Protein AF-A0AAJ7SKF1-F1 (afdb_monomer)

Organism: Petromyzon marinus (NCBI:txid7757)

Solvent-accessible surface area (backbone atoms only — not comparable to full-atom values): 20634 Å² total; per-residue (Å²): 113,66,70,63,51,53,51,52,53,48,48,36,64,31,57,87,62,54,50,40,46,63,37,47,47,84,42,90,60,30,63,60,54,51,51,50,54,42,51,50,52,55,49,26,70,75,41,60,74,70,27,46,51,55,45,52,53,45,44,41,42,47,42,53,54,63,51,42,36,44,92,75,55,78,45,89,60,60,72,74,38,72,65,41,43,68,50,14,42,44,52,45,54,38,44,50,58,12,66,30,43,72,34,78,69,33,43,52,50,39,52,74,48,41,40,59,65,50,51,56,58,45,41,65,39,80,86,38,48,66,61,48,54,47,35,64,72,36,46,44,64,66,63,88,53,71,58,49,52,46,47,54,46,30,49,72,56,36,51,71,72,44,19,38,50,47,50,56,44,51,47,52,46,57,73,75,58,46,59,66,38,55,76,52,51,53,54,54,36,58,54,33,57,68,42,92,46,67,68,37,18,51,53,23,50,55,43,48,60,59,46,45,75,40,65,67,35,38,52,45,51,51,73,66,62,73,89,41,72,92,53,48,68,67,26,49,48,57,54,39,56,34,35,36,39,73,71,31,32,50,59,36,44,80,69,48,47,50,65,53,47,52,53,45,37,73,73,50,43,37,52,50,48,46,54,53,52,52,47,50,47,40,60,39,77,42,53,56,43,79,52,99,89,49,80,43,76,53,89,72,85,66,79,73,58,86,80,78,78,77,79,51,60,60,29,21,23,18,52,36,72,72,38,34,53,53,38,59,75,74,43,47,65,58,41,54,51,48,64,74,66,56,80,56,83,43,75,66,41,43,45,50,45,51,18,39,49,54,52,52,51,40,31,37,78,57,30,83,48,51,64,56,49,58,62,66,71,78,106

Structure (mmCIF, N/CA/C/O backbone):
data_AF-A0AAJ7SKF1-F1
#
_entry.id   AF-A0AAJ7SKF1-F1
#
loop_
_atom_site.group_PDB
_atom_site.id
_atom_site.type_symbol
_atom_site.label_atom_id
_atom_site.label_alt_id
_atom_site.label_comp_id
_atom_site.label_asym_id
_atom_site.label_entity_id
_atom_site.label_seq_id
_atom_site.pdbx_PDB_ins_code
_atom_site.Cartn_x
_atom_site.Cartn_y
_atom_site.Cartn_z
_atom_site.occupancy
_atom_site.B_iso_or_equiv
_atom_site.auth_seq_id
_atom_site.auth_comp_id
_atom_site.auth_asym_id
_atom_site.auth_atom_id
_atom_site.pdbx_PDB_model_num
ATOM 1 N N . MET A 1 1 ? 14.985 4.050 -45.642 1.00 63.28 1 MET A N 1
ATOM 2 C CA . MET A 1 1 ? 15.281 5.295 -44.888 1.00 63.28 1 MET A CA 1
ATOM 3 C C . MET A 1 1 ? 14.896 5.146 -43.414 1.00 63.28 1 MET A C 1
ATOM 5 O O . MET A 1 1 ? 15.742 5.399 -42.566 1.00 63.28 1 MET A O 1
ATOM 9 N N . MET A 1 2 ? 13.700 4.615 -43.121 1.00 75.12 2 MET A N 1
ATOM 10 C CA . MET A 1 2 ? 13.182 4.365 -41.765 1.00 75.12 2 MET A CA 1
ATOM 11 C C . MET A 1 2 ? 14.091 3.492 -40.874 1.00 75.12 2 MET A C 1
ATOM 13 O O . MET A 1 2 ? 14.486 3.948 -39.809 1.00 75.12 2 MET A O 1
ATOM 17 N N . HIS A 1 3 ? 14.555 2.317 -41.328 1.00 85.62 3 HIS A N 1
ATOM 18 C CA . HIS A 1 3 ? 15.448 1.470 -40.508 1.00 85.62 3 HIS A CA 1
ATOM 19 C C . HIS A 1 3 ? 16.758 2.154 -40.091 1.00 85.62 3 HIS A C 1
ATOM 21 O O . HIS A 1 3 ? 17.242 1.935 -38.986 1.00 85.62 3 HIS A O 1
ATOM 27 N N . ARG A 1 4 ? 17.348 3.006 -40.945 1.00 90.44 4 ARG A N 1
ATOM 28 C CA . ARG A 1 4 ? 18.577 3.739 -40.581 1.00 90.44 4 ARG A CA 1
ATOM 29 C C . ARG A 1 4 ? 18.304 4.786 -39.507 1.00 90.44 4 ARG A C 1
ATOM 31 O O . ARG A 1 4 ? 19.155 5.004 -38.655 1.00 90.44 4 ARG A O 1
ATOM 38 N N . PHE A 1 5 ? 17.143 5.433 -39.571 1.00 91.50 5 PHE A N 1
ATOM 39 C CA . PHE A 1 5 ? 16.716 6.398 -38.566 1.00 91.50 5 PHE A CA 1
ATOM 40 C C . PHE A 1 5 ? 16.472 5.710 -37.219 1.00 91.50 5 PHE A C 1
ATOM 42 O O . PHE A 1 5 ? 17.097 6.088 -36.232 1.00 91.50 5 PHE A O 1
ATOM 49 N N . VAL A 1 6 ? 15.683 4.630 -37.207 1.00 91.88 6 VAL A N 1
ATOM 50 C CA . VAL A 1 6 ? 15.404 3.837 -35.998 1.00 91.88 6 VAL A CA 1
ATOM 51 C C . VAL A 1 6 ? 16.692 3.292 -35.382 1.00 91.88 6 VAL A C 1
ATOM 53 O O . VAL A 1 6 ? 16.896 3.456 -34.189 1.00 91.88 6 VAL A O 1
ATOM 56 N N . ARG A 1 7 ? 17.622 2.745 -36.177 1.00 93.25 7 ARG A N 1
ATOM 57 C CA . ARG A 1 7 ? 18.916 2.258 -35.662 1.00 93.25 7 ARG A CA 1
ATOM 58 C C . ARG A 1 7 ? 19.773 3.351 -35.023 1.00 93.25 7 ARG A C 1
ATOM 60 O O . ARG A 1 7 ? 20.467 3.082 -34.050 1.00 93.25 7 ARG A O 1
ATOM 67 N N . ARG A 1 8 ? 19.744 4.579 -35.553 1.00 95.00 8 ARG A N 1
ATOM 68 C CA . ARG A 1 8 ? 20.466 5.714 -34.951 1.00 95.00 8 ARG A CA 1
ATOM 69 C C . ARG A 1 8 ? 19.839 6.139 -33.627 1.00 95.00 8 ARG A C 1
ATOM 71 O O . ARG A 1 8 ? 20.575 6.405 -32.685 1.00 95.00 8 ARG A O 1
ATOM 78 N N . LEU A 1 9 ? 18.508 6.177 -33.559 1.00 94.88 9 LEU A N 1
ATOM 79 C CA . LEU A 1 9 ? 17.795 6.453 -32.312 1.00 94.88 9 LEU A CA 1
ATOM 80 C C . LEU A 1 9 ? 18.034 5.357 -31.273 1.00 94.88 9 LEU A C 1
ATOM 82 O O . LEU A 1 9 ? 18.336 5.665 -30.126 1.00 94.88 9 LEU A O 1
ATOM 86 N N . LEU A 1 10 ? 17.967 4.094 -31.691 1.00 95.31 10 LEU A N 1
ATOM 87 C CA . LEU A 1 10 ? 18.252 2.946 -30.842 1.00 95.31 10 LEU A CA 1
ATOM 88 C C . LEU A 1 10 ? 19.661 3.057 -30.261 1.00 95.31 10 LEU A C 1
ATOM 90 O O . LEU A 1 10 ? 19.803 3.085 -29.050 1.00 95.31 10 LEU A O 1
ATOM 94 N N . HIS A 1 11 ? 20.677 3.257 -31.108 1.00 95.94 11 HIS A N 1
ATOM 95 C CA . HIS A 1 11 ? 22.056 3.447 -30.658 1.00 95.94 11 HIS A CA 1
ATOM 96 C C . HIS A 1 11 ? 22.211 4.611 -29.671 1.00 95.94 11 HIS A C 1
ATOM 98 O O . HIS A 1 11 ? 22.993 4.511 -28.734 1.00 95.94 11 HIS A O 1
ATOM 104 N N . PHE A 1 12 ? 21.469 5.706 -29.854 1.00 96.44 12 PHE A N 1
ATOM 105 C CA . PHE A 1 12 ? 21.476 6.816 -28.905 1.00 96.44 12 PHE A CA 1
ATOM 106 C C . PHE A 1 12 ? 20.931 6.406 -27.528 1.00 96.44 12 PHE A C 1
ATOM 108 O O . PHE A 1 12 ? 21.553 6.742 -26.521 1.00 96.44 12 PHE A O 1
ATOM 115 N N . VAL A 1 13 ? 19.812 5.671 -27.492 1.00 96.31 13 VAL A N 1
ATOM 116 C CA . VAL A 1 13 ? 19.132 5.223 -26.262 1.00 96.31 13 VAL A CA 1
ATOM 117 C C . VAL A 1 13 ? 19.822 4.021 -25.609 1.00 96.31 13 VAL A C 1
ATOM 119 O O . VAL A 1 13 ? 19.663 3.816 -24.415 1.00 96.31 13 VAL A O 1
ATOM 122 N N . THR A 1 14 ? 20.604 3.232 -26.342 1.00 94.81 14 THR A N 1
ATOM 123 C CA . THR A 1 14 ? 21.291 2.052 -25.807 1.00 94.81 14 THR A CA 1
ATOM 124 C C . THR A 1 14 ? 22.299 2.432 -24.702 1.00 94.81 14 THR A C 1
ATOM 126 O O . THR A 1 14 ? 23.203 3.239 -24.953 1.00 94.81 14 THR A O 1
ATOM 129 N N . PRO A 1 15 ? 22.217 1.836 -23.492 1.00 92.31 15 PRO A N 1
ATOM 130 C CA . PRO A 1 15 ? 23.116 2.147 -22.378 1.00 92.31 15 PRO A CA 1
ATOM 131 C C . PRO A 1 15 ? 24.604 2.063 -22.715 1.00 92.31 15 PRO A C 1
ATOM 133 O O . PRO A 1 15 ? 25.362 2.962 -22.340 1.00 92.31 15 PRO A O 1
ATOM 136 N N . SER A 1 16 ? 25.024 1.023 -23.443 1.00 90.94 16 SER A N 1
ATOM 137 C CA . SER A 1 16 ? 26.430 0.804 -23.800 1.00 90.94 16 SER A CA 1
ATOM 138 C C . SER A 1 16 ? 27.025 1.894 -24.695 1.00 90.94 16 SER A C 1
ATOM 140 O O . SER A 1 16 ? 28.233 2.124 -24.645 1.00 90.94 16 SER A O 1
ATOM 142 N N . ALA A 1 17 ? 26.202 2.637 -25.444 1.00 92.69 17 ALA A N 1
ATOM 143 C CA . ALA A 1 17 ? 26.667 3.768 -26.243 1.00 92.69 17 ALA A CA 1
ATOM 144 C C . ALA A 1 17 ? 27.069 4.980 -25.385 1.00 92.69 17 ALA A C 1
ATOM 146 O O . ALA A 1 17 ? 27.777 5.865 -25.862 1.00 92.69 17 ALA A O 1
ATOM 147 N N . CYS A 1 18 ? 26.630 5.039 -24.120 1.00 90.00 18 CYS A N 1
ATOM 148 C CA . CYS A 1 18 ? 26.899 6.145 -23.197 1.00 90.00 18 CYS A CA 1
ATOM 149 C C . CYS A 1 18 ? 26.486 7.536 -23.725 1.00 90.00 18 CYS A C 1
ATOM 151 O O . CYS A 1 18 ? 27.008 8.547 -23.254 1.00 90.00 18 CYS A O 1
ATOM 153 N N . LEU A 1 19 ? 25.566 7.597 -24.695 1.00 92.88 19 LEU A N 1
ATOM 154 C CA . LEU A 1 19 ? 25.075 8.847 -25.276 1.00 92.88 19 LEU A CA 1
ATOM 155 C C . LEU A 1 19 ? 23.909 9.385 -24.446 1.00 92.88 19 LEU A C 1
ATOM 157 O O . LEU A 1 19 ? 24.051 10.408 -23.784 1.00 92.88 19 LEU A O 1
ATOM 161 N N . PHE A 1 20 ? 22.795 8.651 -24.401 1.00 93.62 20 PHE A N 1
ATOM 162 C CA . PHE A 1 20 ? 21.614 9.023 -23.622 1.00 93.62 20 PHE A CA 1
ATOM 163 C C . PHE A 1 20 ? 21.883 9.057 -22.111 1.00 93.62 20 PHE A C 1
ATOM 165 O O . PHE A 1 20 ? 21.542 10.025 -21.439 1.00 93.62 20 PHE A O 1
ATOM 172 N N . SER A 1 21 ? 22.574 8.049 -21.567 1.00 90.81 21 SER A N 1
ATOM 173 C CA . SER A 1 21 ? 22.805 7.909 -20.118 1.00 90.81 21 SER A CA 1
ATOM 174 C C . SER A 1 21 ? 23.691 8.995 -19.493 1.00 90.81 21 SER A C 1
ATOM 176 O O . SER A 1 21 ? 23.754 9.084 -18.267 1.00 90.81 21 SER A O 1
ATOM 178 N N . ARG A 1 22 ? 24.372 9.818 -20.301 1.00 89.88 22 ARG A N 1
ATOM 179 C CA . ARG A 1 22 ? 25.217 10.936 -19.847 1.00 89.88 22 ARG A CA 1
ATOM 180 C C . ARG A 1 22 ? 24.559 12.305 -19.991 1.00 89.88 22 ARG A C 1
ATOM 182 O O . ARG A 1 22 ? 25.131 13.287 -19.527 1.00 89.88 22 ARG A O 1
ATOM 189 N N . VAL A 1 23 ? 23.392 12.382 -20.628 1.00 92.31 23 VAL A N 1
ATOM 190 C CA . VAL A 1 23 ? 22.645 13.638 -20.745 1.00 92.31 23 VAL A CA 1
ATOM 191 C C . VAL A 1 23 ? 22.163 14.051 -19.359 1.00 92.31 23 VAL A C 1
ATOM 193 O O . VAL A 1 23 ? 21.569 13.238 -18.652 1.00 92.31 23 VAL A O 1
ATOM 196 N N . ASP A 1 24 ? 22.421 15.300 -18.981 1.00 92.56 24 ASP A N 1
ATOM 197 C CA . ASP A 1 24 ? 21.953 15.873 -17.719 1.00 92.56 24 ASP A CA 1
ATOM 198 C C . ASP A 1 24 ? 20.418 15.921 -17.695 1.00 92.56 24 ASP A C 1
ATOM 200 O O . ASP A 1 24 ? 19.780 16.360 -18.657 1.00 92.56 24 ASP A O 1
ATOM 204 N N . VAL A 1 25 ? 19.819 15.464 -16.596 1.00 90.31 25 VAL A N 1
ATOM 205 C CA . VAL A 1 25 ? 18.361 15.472 -16.418 1.00 90.31 25 VAL A CA 1
ATOM 206 C C . VAL A 1 25 ? 17.789 16.894 -16.360 1.00 90.31 25 VAL A C 1
ATOM 208 O O . VAL A 1 25 ? 16.640 17.104 -16.746 1.00 90.31 25 VAL A O 1
ATOM 211 N N . ALA A 1 26 ? 18.586 17.874 -15.921 1.00 91.50 26 ALA A N 1
ATOM 212 C CA . ALA A 1 26 ? 18.215 19.283 -15.820 1.00 91.50 26 ALA A CA 1
ATOM 213 C C . ALA A 1 26 ? 18.358 20.051 -17.145 1.00 91.50 26 ALA A C 1
ATOM 215 O O . ALA A 1 26 ? 18.053 21.244 -17.198 1.00 91.50 26 ALA A O 1
ATOM 216 N N . LEU A 1 27 ? 18.808 19.392 -18.218 1.00 93.88 27 LEU A N 1
ATOM 217 C CA . LEU A 1 27 ? 18.828 19.988 -19.549 1.00 93.88 27 LEU A CA 1
ATOM 218 C C . LEU A 1 27 ? 17.407 20.415 -19.955 1.00 93.88 27 LEU A C 1
ATOM 220 O O . LEU A 1 27 ? 16.453 19.663 -19.762 1.00 93.88 27 LEU A O 1
ATOM 224 N N . GLU A 1 28 ? 17.264 21.583 -20.586 1.00 92.62 28 GLU A N 1
ATOM 225 C CA . GLU A 1 28 ? 15.961 22.127 -21.009 1.00 92.62 28 GLU A CA 1
ATOM 226 C C . GLU A 1 28 ? 15.168 21.138 -21.885 1.00 92.62 28 GLU A C 1
ATOM 228 O O . GLU A 1 28 ? 13.966 20.944 -21.705 1.00 92.62 28 GLU A O 1
ATOM 233 N N . SER A 1 29 ? 15.861 20.427 -22.779 1.00 92.19 29 SER A N 1
ATOM 234 C CA . SER A 1 29 ? 15.281 19.383 -23.629 1.00 92.19 29 SER A CA 1
ATOM 235 C C . SER A 1 29 ? 15.229 17.995 -22.979 1.00 92.19 29 SER A C 1
ATOM 237 O O . SER A 1 29 ? 14.757 17.054 -23.616 1.00 92.19 29 SER A O 1
ATOM 239 N N . GLY A 1 30 ? 15.708 17.833 -21.742 1.00 91.94 30 GLY A N 1
ATOM 240 C CA . GLY A 1 30 ? 15.834 16.544 -21.055 1.00 91.94 30 GLY A CA 1
ATOM 241 C C . GLY A 1 30 ? 14.503 15.800 -20.979 1.00 91.94 30 GLY A C 1
ATOM 242 O O . GLY A 1 30 ? 14.419 14.642 -21.378 1.00 91.94 30 GLY A O 1
ATOM 243 N N . ARG A 1 31 ? 13.422 16.496 -20.598 1.00 93.12 31 ARG A N 1
ATOM 244 C CA . ARG A 1 31 ? 12.066 15.921 -20.572 1.00 93.12 31 ARG A CA 1
ATOM 245 C C . ARG A 1 31 ? 11.618 15.416 -21.945 1.00 93.12 31 ARG A C 1
ATOM 247 O O . ARG A 1 31 ? 11.097 14.309 -22.036 1.00 93.12 31 ARG A O 1
ATOM 254 N N . SER A 1 32 ? 11.812 16.204 -23.001 1.00 95.19 32 SER A N 1
ATOM 255 C CA . SER A 1 32 ? 11.405 15.828 -24.362 1.00 95.19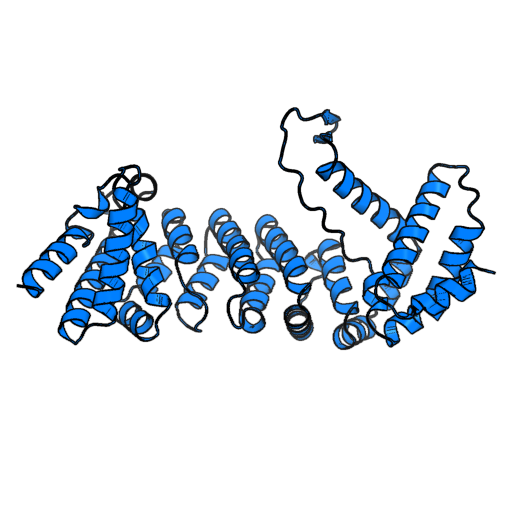 32 SER A CA 1
ATOM 256 C C . SER A 1 32 ? 12.204 14.633 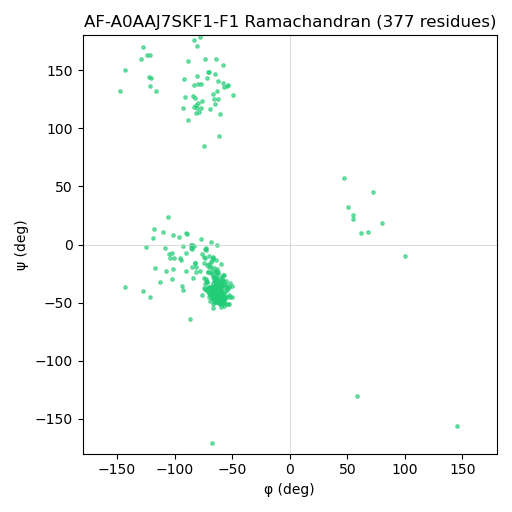-24.884 1.00 95.19 32 SER A C 1
ATOM 258 O O . SER A 1 32 ? 11.638 13.752 -25.528 1.00 95.19 32 SER A O 1
ATOM 260 N N . ILE A 1 33 ? 13.501 14.567 -24.564 1.00 96.44 33 ILE A N 1
ATOM 261 C CA . ILE A 1 33 ? 14.367 13.430 -24.899 1.00 96.44 33 ILE A CA 1
ATOM 262 C C . ILE A 1 33 ? 13.889 12.163 -24.173 1.00 96.44 33 ILE A C 1
ATOM 264 O O . ILE A 1 33 ? 13.769 11.113 -24.804 1.00 96.44 33 ILE A O 1
ATOM 268 N N . SER A 1 34 ? 13.548 12.260 -22.883 1.00 95.81 34 SER A N 1
ATOM 269 C CA . SER A 1 34 ? 12.999 11.141 -22.106 1.00 95.81 34 SER A CA 1
ATOM 270 C C . SER A 1 34 ? 11.684 10.625 -22.683 1.00 95.81 34 SER A C 1
ATOM 272 O O . SER A 1 34 ? 11.539 9.422 -22.883 1.00 95.81 34 SER A O 1
ATOM 274 N N . LEU A 1 35 ? 10.743 11.524 -22.990 1.00 96.31 35 LEU A N 1
ATOM 275 C CA . LEU A 1 35 ? 9.463 11.151 -23.599 1.00 96.31 35 LEU A CA 1
ATOM 276 C C . LEU A 1 35 ? 9.672 10.481 -24.961 1.00 96.31 35 LEU A C 1
ATOM 278 O O . LEU A 1 35 ? 9.108 9.424 -25.205 1.00 96.31 35 LEU A O 1
ATOM 282 N N . SER A 1 36 ? 10.580 11.010 -25.785 1.00 96.25 36 SER A N 1
ATOM 283 C CA . SER A 1 36 ? 10.908 10.414 -27.087 1.00 96.25 36 SER A CA 1
ATOM 284 C C . SER A 1 36 ? 11.486 8.998 -26.962 1.00 96.25 36 SER A C 1
ATOM 286 O O . SER A 1 36 ? 11.219 8.148 -27.809 1.00 96.25 36 SER A O 1
ATOM 288 N N . ALA A 1 37 ? 12.273 8.718 -25.916 1.00 96.75 37 ALA A N 1
ATOM 289 C CA . ALA A 1 37 ? 12.800 7.377 -25.657 1.00 96.75 37 ALA A CA 1
ATOM 290 C C . ALA A 1 37 ? 11.698 6.391 -25.222 1.00 96.75 37 ALA A C 1
ATOM 292 O O . ALA A 1 37 ? 11.708 5.227 -25.634 1.00 96.75 37 ALA A O 1
ATOM 293 N N . LEU A 1 38 ? 10.726 6.856 -24.430 1.00 97.19 38 LEU A N 1
ATOM 294 C CA . LEU A 1 38 ? 9.550 6.065 -24.059 1.00 97.19 38 LEU A CA 1
ATOM 295 C C . LEU A 1 38 ? 8.666 5.788 -25.281 1.00 97.19 38 LEU A C 1
ATOM 297 O O . LEU A 1 38 ? 8.327 4.631 -25.526 1.00 97.19 38 LEU A O 1
ATOM 301 N N . ASP A 1 39 ? 8.382 6.811 -26.087 1.00 96.25 39 ASP A N 1
ATOM 302 C CA . ASP A 1 39 ? 7.589 6.690 -27.313 1.00 96.25 39 ASP A CA 1
ATOM 303 C C . ASP A 1 39 ? 8.255 5.749 -28.321 1.00 96.25 39 ASP A C 1
ATOM 305 O O . ASP A 1 39 ? 7.585 4.901 -28.904 1.00 96.25 39 ASP A O 1
ATOM 309 N N . LEU A 1 40 ? 9.584 5.826 -28.480 1.00 96.38 40 LEU A N 1
ATOM 310 C CA . LEU A 1 40 ? 10.345 4.882 -29.302 1.00 96.38 40 LEU A CA 1
ATOM 311 C C . LEU A 1 40 ? 10.168 3.444 -28.804 1.00 96.38 40 LEU A C 1
ATOM 313 O O . LEU A 1 40 ? 9.944 2.543 -29.605 1.00 96.38 40 LEU A O 1
ATOM 317 N N . THR A 1 41 ? 10.257 3.223 -27.493 1.00 96.56 41 THR A N 1
ATOM 318 C CA . THR A 1 41 ? 10.123 1.886 -26.896 1.00 96.56 41 THR A CA 1
ATOM 319 C C . THR A 1 41 ? 8.733 1.305 -27.154 1.00 96.56 41 THR A C 1
ATOM 321 O O . THR A 1 41 ? 8.606 0.163 -27.596 1.00 96.56 41 THR A O 1
ATOM 324 N N . VAL A 1 42 ? 7.687 2.106 -26.934 1.00 95.25 42 VAL A N 1
ATOM 325 C CA . VAL A 1 42 ? 6.297 1.713 -27.194 1.00 95.25 42 VAL A CA 1
ATOM 326 C C . VAL A 1 42 ? 6.061 1.502 -28.691 1.00 95.25 42 VAL A C 1
ATOM 328 O O . VAL A 1 42 ? 5.398 0.540 -29.072 1.00 95.25 42 VAL A O 1
ATOM 331 N N . PHE A 1 43 ? 6.639 2.337 -29.555 1.00 95.31 43 PHE A N 1
ATOM 332 C CA . PHE A 1 43 ? 6.584 2.163 -31.006 1.00 95.31 43 PHE A CA 1
ATOM 333 C C . PHE A 1 43 ? 7.209 0.832 -31.444 1.00 95.31 43 PHE A C 1
ATOM 335 O O . PHE A 1 43 ? 6.581 0.085 -32.193 1.00 95.31 43 PHE A O 1
ATOM 342 N N . LEU A 1 44 ? 8.409 0.499 -30.951 1.00 95.94 44 LEU A N 1
ATOM 343 C CA . LEU A 1 44 ? 9.083 -0.767 -31.266 1.00 95.94 44 LEU A CA 1
ATOM 344 C C . LEU A 1 44 ? 8.269 -1.977 -30.800 1.00 95.94 44 LEU A C 1
ATOM 346 O O . LEU A 1 44 ? 8.223 -2.988 -31.493 1.00 95.94 44 LEU A O 1
ATOM 350 N N . LEU A 1 45 ? 7.603 -1.858 -29.652 1.00 95.38 45 LEU A N 1
ATOM 351 C CA . LEU A 1 45 ? 6.769 -2.914 -29.092 1.00 95.38 45 LEU A CA 1
ATOM 352 C C . LEU A 1 45 ? 5.538 -3.241 -29.954 1.00 95.38 45 LEU A C 1
ATOM 354 O O . LEU A 1 45 ? 5.146 -4.402 -30.028 1.00 95.38 45 LEU A O 1
ATOM 358 N N . HIS A 1 46 ? 4.930 -2.229 -30.579 1.00 93.25 46 HIS A N 1
ATOM 359 C CA . HIS A 1 46 ? 3.745 -2.379 -31.436 1.00 93.25 46 HIS A CA 1
ATOM 360 C C . HIS A 1 46 ? 4.085 -2.571 -32.923 1.00 93.25 46 HIS A C 1
ATOM 362 O O . HIS A 1 46 ? 3.183 -2.688 -33.751 1.00 93.25 46 HIS A O 1
ATOM 368 N N . SER A 1 47 ? 5.372 -2.558 -33.265 1.00 90.75 47 SER A N 1
ATOM 369 C CA . SER A 1 47 ? 5.853 -2.778 -34.627 1.00 90.75 47 SER A CA 1
ATOM 370 C C . SER A 1 47 ? 5.889 -4.2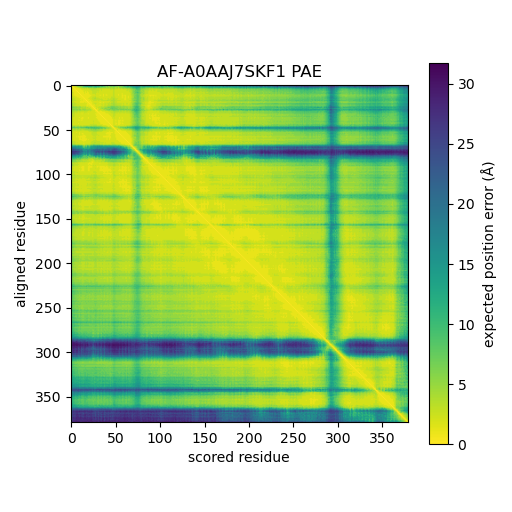72 -34.974 1.00 90.75 47 SER A C 1
ATOM 372 O O . SER A 1 47 ? 5.696 -5.138 -34.122 1.00 90.75 47 SER A O 1
ATOM 374 N N . ASP A 1 48 ? 6.124 -4.562 -36.250 1.00 87.44 48 ASP A N 1
ATOM 375 C CA . ASP A 1 48 ? 6.291 -5.908 -36.798 1.00 87.44 48 ASP A CA 1
ATOM 376 C C . ASP A 1 48 ? 7.586 -6.597 -36.311 1.00 87.44 48 ASP A C 1
ATOM 378 O O . ASP A 1 48 ? 8.273 -6.127 -35.397 1.00 87.44 48 ASP A O 1
ATOM 382 N N . ASP A 1 49 ? 7.924 -7.744 -36.909 1.00 84.31 49 ASP A N 1
ATOM 383 C CA . ASP A 1 49 ? 9.051 -8.586 -36.487 1.00 84.31 49 ASP A CA 1
ATOM 384 C C . ASP A 1 49 ? 10.375 -7.807 -36.389 1.00 84.31 49 ASP A C 1
ATOM 386 O O . ASP A 1 49 ? 11.146 -8.015 -35.446 1.00 84.31 49 ASP A O 1
ATOM 390 N N . ASP A 1 50 ? 10.606 -6.844 -37.285 1.00 85.75 50 ASP A N 1
ATOM 391 C CA . ASP A 1 50 ? 11.788 -5.979 -37.258 1.00 85.75 50 ASP A CA 1
ATOM 392 C C . ASP A 1 50 ? 11.832 -5.093 -36.004 1.00 85.75 50 ASP A C 1
ATOM 394 O O . ASP A 1 50 ? 12.887 -4.935 -35.385 1.00 85.75 50 ASP A O 1
ATOM 398 N N . GLY A 1 51 ? 10.693 -4.529 -35.594 1.00 90.06 51 GLY A N 1
ATOM 399 C CA . GLY A 1 51 ? 10.583 -3.750 -34.360 1.00 90.06 51 GLY A CA 1
ATOM 400 C C . GLY A 1 51 ? 10.837 -4.590 -33.111 1.00 90.06 51 GLY A C 1
ATOM 401 O O . GLY A 1 51 ? 11.574 -4.166 -32.215 1.00 90.06 51 GLY A O 1
ATOM 402 N N . SER A 1 52 ? 10.315 -5.819 -33.097 1.00 90.38 52 SER A N 1
ATOM 403 C CA . SER A 1 52 ? 10.542 -6.766 -32.004 1.00 90.38 52 SER A CA 1
ATOM 404 C C . SER A 1 52 ? 12.025 -7.132 -31.845 1.00 90.38 52 SER A C 1
ATOM 406 O O . SER A 1 52 ? 12.515 -7.251 -30.719 1.00 90.38 52 SER A O 1
ATOM 408 N N . ALA A 1 53 ? 12.764 -7.237 -32.956 1.00 94.06 53 ALA A N 1
ATOM 409 C CA . ALA A 1 53 ? 14.197 -7.511 -32.951 1.00 94.06 53 ALA A CA 1
ATOM 410 C C . ALA A 1 53 ? 15.005 -6.338 -32.373 1.00 94.06 53 ALA A C 1
ATOM 412 O O . ALA A 1 53 ? 15.901 -6.555 -31.556 1.00 94.06 53 ALA A O 1
ATOM 413 N N . TYR A 1 54 ? 14.661 -5.096 -32.734 1.00 96.12 54 TYR A N 1
ATOM 414 C CA . TYR A 1 54 ? 15.295 -3.903 -32.156 1.00 96.12 54 TYR A CA 1
ATOM 415 C C . TYR A 1 54 ? 15.012 -3.759 -30.657 1.00 96.12 54 TYR A C 1
ATOM 417 O O . TYR A 1 54 ? 15.901 -3.378 -29.896 1.00 96.12 54 TYR A O 1
ATOM 425 N N . LEU A 1 55 ? 13.793 -4.085 -30.217 1.00 96.81 55 LEU A N 1
ATOM 426 C CA . LEU A 1 55 ? 13.454 -4.075 -28.797 1.00 96.81 55 LEU A CA 1
ATOM 427 C C . LEU A 1 55 ? 14.233 -5.148 -28.021 1.00 96.81 55 LEU A C 1
ATOM 429 O O . LEU A 1 55 ? 14.748 -4.870 -26.943 1.00 96.81 55 LEU A O 1
ATOM 433 N N . ASP A 1 56 ? 14.357 -6.358 -28.570 1.00 96.56 56 ASP A N 1
ATOM 434 C CA . ASP A 1 56 ? 15.142 -7.444 -27.969 1.00 96.56 56 ASP A CA 1
ATOM 435 C C . ASP A 1 56 ? 16.630 -7.063 -27.832 1.00 96.56 56 ASP A C 1
ATOM 437 O O . ASP A 1 56 ? 17.237 -7.324 -26.793 1.00 96.56 56 ASP A O 1
ATOM 441 N N . GLU A 1 57 ? 17.201 -6.381 -28.833 1.00 96.38 57 GLU A N 1
ATOM 442 C CA . GLU A 1 57 ? 18.560 -5.821 -28.772 1.00 96.38 57 GLU A CA 1
ATOM 443 C C . GLU A 1 57 ? 18.700 -4.792 -27.638 1.00 96.38 57 GLU A C 1
ATOM 445 O O . GLU A 1 57 ? 19.620 -4.902 -26.821 1.00 96.38 57 GLU A O 1
ATOM 450 N N . LEU A 1 58 ? 17.760 -3.843 -27.531 1.00 97.50 58 LEU A N 1
ATOM 451 C CA . LEU A 1 58 ? 17.753 -2.838 -26.462 1.00 97.50 58 LEU A CA 1
ATOM 452 C C . LEU A 1 58 ? 17.679 -3.479 -25.076 1.00 97.50 58 LEU A C 1
ATOM 454 O O . LEU A 1 58 ? 18.457 -3.137 -24.188 1.00 97.50 58 LEU A O 1
ATOM 458 N N . LEU A 1 59 ? 16.743 -4.41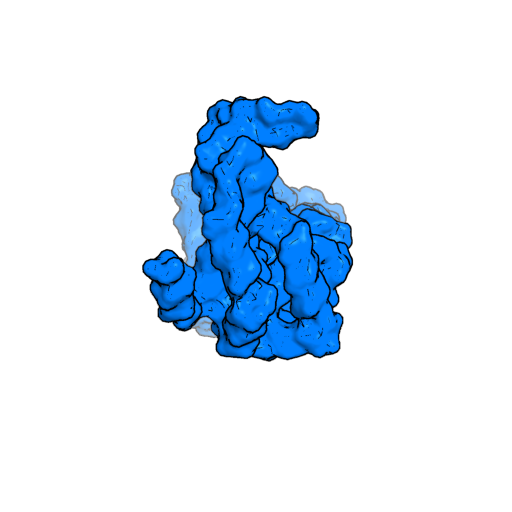1 -24.883 1.00 98.06 59 LEU A N 1
ATOM 459 C CA . LEU A 1 59 ? 16.519 -5.055 -23.592 1.00 98.06 59 LEU A CA 1
ATOM 460 C C . LEU A 1 59 ? 17.726 -5.886 -23.160 1.00 98.06 59 LEU A C 1
ATOM 462 O O . LEU A 1 59 ? 18.111 -5.834 -21.993 1.00 98.06 59 LEU A O 1
ATOM 466 N N . LYS A 1 60 ? 18.365 -6.607 -24.087 1.00 96.88 60 LYS A N 1
ATOM 467 C CA . LYS A 1 60 ? 19.607 -7.340 -23.805 1.00 96.88 60 LYS A CA 1
ATOM 468 C C . LYS A 1 60 ? 20.742 -6.407 -23.396 1.00 96.88 60 LYS A C 1
ATOM 470 O O . LYS A 1 60 ? 21.481 -6.741 -22.469 1.00 96.88 60 LYS A O 1
ATOM 475 N N . ASP A 1 61 ? 20.870 -5.244 -24.036 1.00 96.19 61 ASP A N 1
ATOM 476 C CA . ASP A 1 61 ? 21.872 -4.251 -23.639 1.00 96.19 61 ASP A CA 1
ATOM 477 C C . ASP A 1 61 ? 21.565 -3.651 -22.260 1.00 96.19 61 ASP A C 1
ATOM 479 O O . ASP A 1 61 ? 22.462 -3.572 -21.425 1.00 96.19 61 ASP A O 1
ATOM 483 N N . ILE A 1 62 ? 20.295 -3.347 -21.959 1.00 95.88 62 ILE A N 1
ATOM 484 C CA . ILE A 1 62 ? 19.868 -2.906 -20.620 1.00 95.88 62 ILE A CA 1
ATOM 485 C C . ILE A 1 62 ? 20.179 -3.972 -19.564 1.00 95.88 62 ILE A C 1
ATOM 487 O O . ILE A 1 62 ? 20.718 -3.645 -18.511 1.00 95.88 62 ILE A O 1
ATOM 491 N N . VAL A 1 63 ? 19.900 -5.251 -19.826 1.00 95.69 63 VAL A N 1
ATOM 492 C CA . VAL A 1 63 ? 20.220 -6.343 -18.889 1.00 95.69 63 VAL A CA 1
ATOM 493 C C . VAL A 1 63 ? 21.724 -6.477 -18.685 1.00 95.69 63 VAL A C 1
ATOM 495 O O . VAL A 1 63 ? 22.179 -6.640 -17.550 1.00 95.69 63 VAL A O 1
ATOM 498 N N . LYS A 1 64 ? 22.509 -6.370 -19.761 1.00 92.25 64 LYS A N 1
ATOM 499 C CA . LYS A 1 64 ? 23.969 -6.353 -19.672 1.00 92.25 64 LYS A CA 1
ATOM 500 C C . LYS A 1 64 ? 24.438 -5.170 -18.833 1.00 92.25 64 LYS A C 1
ATOM 502 O O . LYS A 1 64 ? 25.234 -5.375 -17.927 1.00 92.25 64 LYS A O 1
ATOM 507 N N . TRP A 1 65 ? 23.908 -3.975 -19.069 1.00 89.75 65 TRP A N 1
ATOM 508 C CA . TRP A 1 65 ? 24.210 -2.787 -18.279 1.00 89.75 65 TRP A CA 1
ATOM 509 C C . TRP A 1 65 ? 23.885 -3.000 -16.798 1.00 89.75 65 TRP A C 1
ATOM 511 O O . TRP A 1 65 ? 24.774 -2.846 -15.972 1.00 89.75 65 TRP A O 1
ATOM 521 N N . LEU A 1 66 ? 22.684 -3.477 -16.460 1.00 90.38 66 LEU A N 1
ATOM 522 C CA . LEU A 1 66 ? 22.283 -3.803 -15.083 1.00 90.38 66 LEU A CA 1
ATOM 523 C C . LEU A 1 66 ? 23.218 -4.826 -14.408 1.00 90.38 66 LEU A C 1
ATOM 525 O O . LEU A 1 66 ? 23.455 -4.753 -13.204 1.00 90.38 66 LEU A O 1
ATOM 529 N N . SER A 1 67 ? 23.781 -5.767 -15.173 1.00 87.19 67 SER A N 1
ATOM 530 C CA . SER A 1 67 ? 24.751 -6.744 -14.655 1.00 87.19 67 SER A CA 1
ATOM 531 C C . SER A 1 67 ? 26.110 -6.135 -14.285 1.00 87.19 67 SER A C 1
ATOM 533 O O . SER A 1 67 ? 26.841 -6.717 -13.483 1.00 87.19 67 SER A O 1
ATOM 535 N N . LEU A 1 68 ? 26.429 -4.945 -14.812 1.00 81.75 68 LEU A N 1
ATOM 536 C CA . LEU A 1 68 ? 27.657 -4.200 -14.507 1.00 81.75 68 LEU A CA 1
ATOM 537 C C . LEU A 1 68 ? 27.604 -3.495 -13.141 1.00 81.75 68 LEU A C 1
ATOM 539 O O . LEU A 1 68 ? 28.545 -2.793 -12.775 1.00 81.75 68 LEU A O 1
ATOM 543 N N . CYS A 1 69 ? 26.533 -3.696 -12.360 1.00 69.44 69 CYS A N 1
ATOM 544 C CA . CYS A 1 69 ? 26.490 -3.306 -10.954 1.00 69.44 69 CYS A CA 1
ATOM 545 C C . CYS A 1 69 ? 27.746 -3.820 -10.215 1.00 69.44 69 CYS A C 1
ATOM 547 O O . CYS A 1 69 ? 28.039 -5.022 -10.285 1.00 69.44 69 CYS A O 1
ATOM 549 N N . PRO A 1 70 ? 28.472 -2.953 -9.475 1.00 63.69 70 PRO A N 1
ATOM 550 C CA . PRO A 1 70 ? 29.766 -3.295 -8.871 1.00 63.69 70 PRO A CA 1
ATOM 551 C C . PRO A 1 70 ? 29.747 -4.540 -7.971 1.00 63.69 70 PRO A C 1
ATOM 553 O O . PRO A 1 70 ? 30.727 -5.277 -7.901 1.00 63.69 70 PRO A O 1
ATOM 556 N N . SER A 1 71 ? 28.618 -4.800 -7.315 1.00 62.91 71 SER A N 1
ATOM 557 C CA . SER A 1 71 ? 28.368 -5.959 -6.449 1.00 62.91 71 SER A CA 1
ATOM 558 C C . SER A 1 71 ? 28.296 -7.301 -7.183 1.00 62.91 71 SER A C 1
ATOM 560 O O . SER A 1 71 ? 28.528 -8.340 -6.569 1.00 62.91 71 SER A O 1
ATOM 562 N N . LEU A 1 72 ? 27.963 -7.293 -8.477 1.00 60.22 72 LEU A N 1
ATOM 563 C CA . LEU A 1 72 ? 27.762 -8.494 -9.290 1.00 60.22 72 LEU A CA 1
ATOM 564 C C . LEU A 1 72 ? 28.955 -8.805 -10.192 1.00 60.22 72 LEU A C 1
ATOM 566 O O . LEU A 1 72 ? 29.184 -9.968 -10.515 1.00 60.22 72 LEU A O 1
ATOM 570 N N . SER A 1 73 ? 29.700 -7.785 -10.614 1.00 56.88 73 SER A N 1
ATOM 571 C CA . SER A 1 73 ? 30.724 -7.923 -11.658 1.00 56.88 73 SER A CA 1
ATOM 572 C C . SER A 1 73 ? 32.123 -7.457 -11.243 1.00 56.88 73 SER A C 1
ATOM 574 O O . SER A 1 73 ? 33.055 -7.591 -12.032 1.00 56.88 73 SER A O 1
ATOM 576 N N . GLY A 1 74 ? 32.312 -6.936 -10.021 1.00 52.28 74 GLY A N 1
ATOM 577 C CA . GLY A 1 74 ? 33.621 -6.479 -9.525 1.00 52.28 74 GLY A CA 1
ATOM 578 C C . GLY A 1 74 ? 34.242 -5.326 -10.334 1.00 52.28 74 GLY A C 1
ATOM 579 O O . GLY A 1 74 ? 35.415 -5.004 -10.146 1.00 52.28 74 GLY A O 1
ATOM 580 N N . GLY A 1 75 ? 33.477 -4.724 -11.253 1.00 49.72 75 GLY A N 1
ATOM 581 C CA . GLY A 1 75 ? 33.916 -3.677 -12.173 1.00 49.72 75 GLY A CA 1
ATOM 582 C C . GLY A 1 75 ? 33.786 -2.257 -11.610 1.00 49.72 75 GLY A C 1
ATOM 583 O O . GLY A 1 75 ? 32.992 -1.983 -10.715 1.00 49.72 75 GLY A O 1
ATOM 584 N N . SER A 1 76 ? 34.572 -1.335 -12.177 1.00 48.44 76 SER A N 1
ATOM 585 C CA . SER A 1 76 ? 34.705 0.081 -11.776 1.00 48.44 76 SER A CA 1
ATOM 586 C C . SER A 1 76 ? 33.700 1.029 -12.467 1.00 48.44 76 SER A C 1
ATOM 588 O O . SER A 1 76 ? 33.827 2.254 -12.390 1.00 48.44 76 SER A O 1
ATOM 590 N N . GLU A 1 77 ? 32.705 0.506 -13.192 1.00 51.16 77 GLU A N 1
ATOM 591 C CA . GLU A 1 77 ? 31.777 1.355 -13.949 1.00 51.16 77 GLU A CA 1
ATOM 592 C C . GLU A 1 77 ? 30.722 2.006 -13.043 1.00 51.16 77 GLU A C 1
ATOM 594 O O . GLU A 1 77 ? 29.907 1.360 -12.389 1.00 51.16 77 GLU A O 1
ATOM 599 N N . ARG A 1 78 ? 30.747 3.344 -13.004 1.00 56.50 78 ARG A N 1
ATOM 600 C CA . ARG A 1 78 ? 29.991 4.176 -12.052 1.00 56.50 78 ARG A CA 1
ATOM 601 C C . ARG A 1 78 ? 28.555 4.491 -12.485 1.00 56.50 78 ARG A C 1
ATOM 603 O O . ARG A 1 78 ? 27.848 5.145 -11.723 1.00 56.50 78 ARG A O 1
ATOM 610 N N . CYS A 1 79 ? 28.112 4.061 -13.669 1.00 52.88 79 CYS A N 1
ATOM 611 C CA . CYS A 1 79 ? 26.829 4.474 -14.263 1.00 52.88 79 CYS A CA 1
ATOM 612 C C . CYS A 1 79 ? 25.591 4.035 -13.461 1.00 52.88 79 CYS A C 1
ATOM 614 O O . CYS A 1 79 ? 24.547 4.663 -13.584 1.00 52.88 79 CYS A O 1
ATOM 616 N N . LEU A 1 80 ? 25.716 2.996 -12.629 1.00 63.03 80 LEU A N 1
ATOM 617 C CA . LEU A 1 80 ? 24.658 2.486 -11.743 1.00 63.03 80 LEU A CA 1
ATOM 618 C C . LEU A 1 80 ? 24.829 2.931 -10.283 1.00 63.03 80 LEU A C 1
ATOM 620 O O . LEU A 1 80 ? 24.130 2.461 -9.391 1.00 63.03 80 LEU A O 1
ATOM 624 N N . SER A 1 81 ? 25.773 3.837 -10.012 1.00 71.12 81 SER A N 1
ATOM 625 C CA . SER A 1 81 ? 25.851 4.477 -8.700 1.00 71.12 81 SER A CA 1
ATOM 626 C C . SER A 1 81 ? 24.725 5.503 -8.536 1.00 71.12 81 SER A C 1
ATOM 628 O O . SER A 1 81 ? 24.149 5.989 -9.510 1.00 71.12 81 SER A O 1
ATOM 630 N N . ALA A 1 82 ? 24.406 5.858 -7.290 1.00 73.81 82 ALA A N 1
ATOM 631 C CA . ALA A 1 82 ? 23.313 6.785 -7.008 1.00 73.81 82 ALA A CA 1
ATOM 632 C C . ALA A 1 82 ? 23.483 8.156 -7.690 1.00 73.81 82 ALA A C 1
ATOM 634 O O . ALA A 1 82 ? 22.492 8.777 -8.049 1.00 73.81 82 ALA A O 1
ATOM 635 N N . SER A 1 83 ? 24.718 8.630 -7.900 1.00 80.50 83 SER A N 1
ATOM 636 C CA . SER A 1 83 ? 24.951 9.968 -8.458 1.00 80.50 83 SER A CA 1
ATOM 637 C C . SER A 1 83 ? 24.484 10.100 -9.919 1.00 80.50 83 SER A C 1
ATOM 639 O O . SER A 1 83 ? 23.634 10.958 -10.150 1.00 80.50 83 SER A O 1
ATOM 641 N N . PRO A 1 84 ? 24.917 9.261 -10.885 1.00 81.94 84 PRO A N 1
ATOM 642 C CA . PRO A 1 84 ? 24.401 9.329 -12.255 1.00 81.94 84 PRO A CA 1
ATOM 643 C C . PRO A 1 84 ? 22.899 9.067 -12.360 1.00 81.94 84 PRO A C 1
ATOM 645 O O . PRO A 1 84 ? 22.225 9.746 -13.125 1.00 81.94 84 PRO A O 1
ATOM 648 N N . LEU A 1 85 ? 22.355 8.150 -11.551 1.00 85.19 85 LEU A N 1
ATOM 649 C CA . LEU A 1 85 ? 20.911 7.894 -11.518 1.00 85.19 85 LEU A CA 1
ATOM 650 C C . LEU A 1 85 ? 20.092 9.118 -11.081 1.00 85.19 85 LEU A C 1
ATOM 652 O O . LEU A 1 85 ? 18.914 9.189 -11.399 1.00 85.19 85 LEU A O 1
ATOM 656 N N . ILE A 1 86 ? 20.681 10.070 -10.353 1.00 87.69 86 ILE A N 1
ATOM 657 C CA . ILE A 1 86 ? 20.000 11.304 -9.934 1.00 87.69 86 ILE A CA 1
ATOM 658 C C . ILE A 1 86 ? 20.230 12.434 -10.941 1.00 87.69 86 ILE A C 1
ATOM 660 O O . ILE A 1 86 ? 19.315 13.213 -11.189 1.00 87.69 86 ILE A O 1
ATOM 664 N N . SER A 1 87 ? 21.439 12.554 -11.495 1.00 89.31 87 SER A N 1
ATOM 665 C CA . SER A 1 87 ? 21.825 13.711 -12.311 1.00 89.31 87 SER A CA 1
ATOM 666 C C . SER A 1 87 ? 21.667 13.518 -13.818 1.00 89.31 87 SER A C 1
ATOM 668 O O . SER A 1 87 ? 21.765 14.495 -14.554 1.00 89.31 87 SER A O 1
ATOM 670 N N . THR A 1 88 ? 21.425 12.299 -14.308 1.00 93.06 88 THR A N 1
ATOM 671 C CA . THR A 1 88 ? 21.354 12.028 -15.751 1.00 93.06 88 THR A CA 1
ATOM 672 C C . THR A 1 88 ? 20.079 11.305 -16.177 1.00 93.06 88 THR A C 1
ATOM 674 O O . THR A 1 88 ? 19.319 10.766 -15.364 1.00 93.06 88 THR A O 1
ATOM 677 N N . LEU A 1 89 ? 19.868 11.220 -17.494 1.00 93.81 89 LEU A N 1
ATOM 678 C CA . LEU A 1 89 ? 18.779 10.444 -18.096 1.00 93.81 89 LEU A CA 1
ATOM 679 C C . LEU A 1 89 ? 18.930 8.921 -17.930 1.00 93.81 89 LEU A C 1
ATOM 681 O O . LEU A 1 89 ? 18.061 8.169 -18.361 1.00 93.8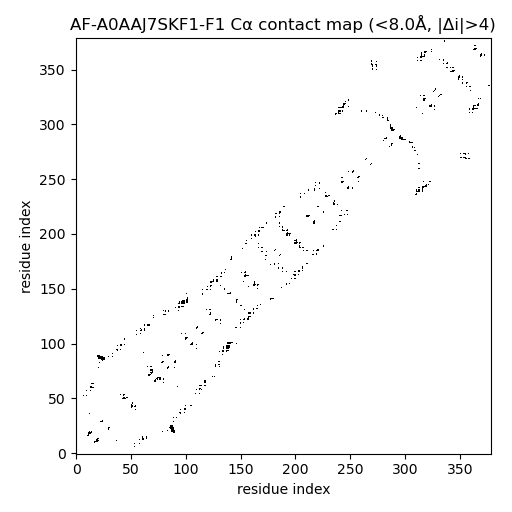1 89 LEU A O 1
ATOM 685 N N . SER A 1 90 ? 19.968 8.431 -17.243 1.00 91.81 90 SER A N 1
ATOM 686 C CA . SER A 1 90 ? 20.024 7.025 -16.811 1.00 91.81 90 SER A CA 1
ATOM 687 C C . SER A 1 90 ? 18.835 6.630 -15.915 1.00 91.81 90 SER A C 1
ATOM 689 O O . SER A 1 90 ? 18.401 5.478 -15.937 1.00 91.81 90 SER A O 1
ATOM 691 N N . SER A 1 91 ? 18.237 7.599 -15.212 1.00 92.12 91 SER A N 1
ATOM 692 C CA . SER A 1 91 ? 16.972 7.460 -14.469 1.00 92.12 91 SER A CA 1
ATOM 693 C C . SER A 1 91 ? 15.764 7.056 -15.324 1.00 92.12 91 SER A C 1
ATOM 695 O O . SER A 1 91 ? 14.756 6.606 -14.780 1.00 92.12 91 SER A O 1
ATOM 697 N N . VAL A 1 92 ? 15.848 7.187 -16.651 1.00 95.81 92 VAL A N 1
ATOM 698 C CA . VAL A 1 92 ? 14.749 6.879 -17.576 1.00 95.81 92 VAL A CA 1
ATOM 699 C C . VAL A 1 92 ? 14.707 5.393 -17.941 1.00 95.81 92 VAL A C 1
ATOM 701 O O . VAL A 1 92 ? 13.649 4.905 -18.321 1.00 95.81 92 VAL A O 1
ATOM 704 N N . TYR A 1 93 ? 15.787 4.620 -17.772 1.00 96.25 93 TYR A N 1
ATOM 705 C CA . TYR A 1 93 ? 15.753 3.180 -18.078 1.00 96.25 93 TYR A CA 1
ATOM 706 C C . TYR A 1 93 ? 14.721 2.399 -17.248 1.00 96.25 93 TYR A C 1
ATOM 708 O O . TYR A 1 93 ? 13.986 1.608 -17.837 1.00 96.25 93 TYR A O 1
ATOM 716 N N . PRO A 1 94 ? 14.569 2.630 -15.927 1.00 96.25 94 PRO A N 1
ATOM 717 C CA . PRO A 1 94 ? 13.441 2.080 -15.177 1.00 96.25 94 PRO A CA 1
ATOM 718 C C . PRO A 1 94 ? 12.070 2.431 -15.773 1.00 96.25 94 PRO A C 1
ATOM 720 O O . PRO A 1 94 ? 11.190 1.576 -15.782 1.00 96.25 94 PRO A O 1
ATOM 723 N N . LEU A 1 95 ? 11.895 3.640 -16.323 1.00 97.06 95 LEU A N 1
ATOM 724 C CA . LEU A 1 95 ? 10.654 4.057 -16.992 1.00 97.06 95 LEU A CA 1
ATOM 725 C C . LEU A 1 95 ? 10.454 3.348 -18.339 1.00 97.06 95 LEU A C 1
ATOM 727 O O . LEU A 1 95 ? 9.331 2.979 -18.660 1.00 97.06 95 LEU A O 1
ATOM 731 N N . ILE A 1 96 ? 11.530 3.116 -19.101 1.00 97.81 96 ILE A N 1
ATOM 732 C CA . ILE A 1 96 ? 11.511 2.311 -20.336 1.00 97.81 96 ILE A CA 1
ATOM 733 C C . ILE A 1 96 ? 11.056 0.883 -20.026 1.00 97.81 96 ILE A C 1
ATOM 735 O O . ILE A 1 96 ? 10.206 0.338 -20.720 1.00 97.81 96 ILE A O 1
ATOM 739 N N . LEU A 1 97 ? 11.591 0.271 -18.967 1.00 98.25 97 LEU A N 1
ATOM 740 C CA . LEU A 1 97 ? 11.146 -1.056 -18.538 1.00 98.25 97 LEU A CA 1
ATOM 741 C C . LEU A 1 97 ? 9.692 -1.020 -18.047 1.00 98.25 97 LEU A C 1
ATOM 743 O O . LEU A 1 97 ? 8.907 -1.900 -18.392 1.00 98.25 97 LEU A O 1
ATOM 747 N N . GLY A 1 98 ? 9.326 0.015 -17.287 1.00 97.50 98 GLY A N 1
ATOM 748 C CA . GLY A 1 98 ? 7.978 0.223 -16.767 1.00 97.50 98 GLY A CA 1
ATOM 749 C C . GLY A 1 98 ? 6.920 0.355 -17.860 1.00 97.50 98 GLY A C 1
ATOM 750 O O . GLY A 1 98 ? 5.894 -0.320 -17.792 1.00 97.50 98 GLY A O 1
ATOM 751 N N . SER A 1 99 ? 7.181 1.120 -18.924 1.00 97.06 99 SER A N 1
ATOM 752 C CA . SER A 1 99 ? 6.220 1.290 -20.025 1.00 97.06 99 SER A CA 1
ATOM 753 C C . SER A 1 99 ? 5.870 -0.031 -20.715 1.00 97.06 99 SER A C 1
ATOM 755 O O . SER A 1 99 ? 4.735 -0.225 -21.140 1.00 97.06 99 SER A O 1
ATOM 757 N N . LEU A 1 100 ? 6.805 -0.985 -20.757 1.00 97.62 100 LEU A N 1
ATOM 758 C CA . LEU A 1 100 ? 6.575 -2.320 -21.309 1.00 97.62 100 LEU A CA 1
ATOM 759 C C . LEU A 1 100 ? 5.691 -3.194 -20.406 1.00 97.62 100 LEU A C 1
ATOM 761 O O . LEU A 1 100 ? 4.972 -4.054 -20.915 1.00 97.62 100 LEU A O 1
ATOM 765 N N . THR A 1 101 ? 5.720 -2.990 -19.083 1.00 97.31 101 THR A N 1
ATOM 766 C CA . THR A 1 101 ? 4.947 -3.812 -18.129 1.00 97.31 101 THR A CA 1
ATOM 767 C C . THR A 1 101 ? 3.435 -3.619 -18.236 1.00 97.31 101 THR A C 1
ATOM 769 O O . THR A 1 101 ? 2.691 -4.542 -17.916 1.00 97.31 101 THR A O 1
ATOM 772 N N . ALA A 1 102 ? 2.980 -2.485 -18.779 1.00 94.56 102 ALA A N 1
ATOM 773 C CA . ALA A 1 102 ? 1.565 -2.225 -19.040 1.00 94.56 102 ALA A CA 1
ATOM 774 C C . ALA A 1 102 ? 0.968 -3.123 -20.146 1.00 94.56 102 ALA A C 1
ATOM 776 O O . ALA A 1 102 ? -0.251 -3.210 -20.293 1.00 94.56 102 ALA A O 1
ATOM 777 N N . HIS A 1 103 ? 1.806 -3.816 -20.929 1.00 95.06 103 HIS A N 1
ATOM 778 C CA . HIS A 1 103 ? 1.372 -4.621 -22.069 1.00 95.06 103 HIS A CA 1
ATOM 779 C C . HIS A 1 103 ? 1.784 -6.092 -21.935 1.00 95.06 103 HIS A C 1
ATOM 781 O O . HIS A 1 103 ? 2.947 -6.407 -21.681 1.00 95.06 103 HIS A O 1
ATOM 787 N N . SER A 1 104 ? 0.884 -7.032 -22.242 1.00 94.38 104 SER A N 1
ATOM 788 C CA . SER A 1 104 ? 1.174 -8.474 -22.118 1.00 94.38 104 SER A CA 1
ATOM 789 C C . SER A 1 104 ? 2.280 -8.966 -23.069 1.00 94.38 104 SER A C 1
ATOM 791 O O . SER A 1 104 ? 3.021 -9.893 -22.747 1.00 94.38 104 SER A O 1
ATOM 793 N N . HIS A 1 105 ? 2.444 -8.358 -24.252 1.00 93.50 105 HIS A N 1
ATOM 794 C CA . HIS A 1 105 ? 3.607 -8.625 -25.115 1.00 93.50 105 HIS A CA 1
ATOM 795 C C . HIS A 1 105 ? 4.904 -8.011 -24.568 1.00 93.50 105 HIS A C 1
ATOM 797 O O . HIS A 1 105 ? 5.966 -8.602 -24.742 1.00 93.50 105 HIS A O 1
ATOM 803 N N . GLY A 1 106 ? 4.822 -6.876 -23.865 1.00 96.38 106 GLY A N 1
ATOM 804 C CA . GLY A 1 106 ? 5.972 -6.237 -23.229 1.00 96.38 106 GLY A CA 1
ATOM 805 C C . GLY A 1 106 ? 6.479 -7.060 -22.050 1.00 96.38 106 GLY A C 1
ATOM 806 O O . GLY A 1 106 ? 7.671 -7.340 -21.981 1.00 96.38 106 GLY A O 1
ATOM 807 N N . LEU A 1 107 ? 5.578 -7.577 -21.208 1.00 96.75 107 LEU A N 1
ATOM 808 C CA . LEU A 1 107 ? 5.918 -8.529 -20.143 1.00 96.75 107 LEU A CA 1
ATOM 809 C C . LEU A 1 107 ? 6.660 -9.765 -20.679 1.00 96.75 107 LEU A C 1
ATOM 811 O O . LEU A 1 107 ? 7.706 -10.126 -20.141 1.00 96.75 107 LEU A O 1
ATOM 815 N N . ARG A 1 108 ? 6.186 -10.359 -21.785 1.00 95.94 108 ARG A N 1
ATOM 816 C CA . ARG A 1 108 ? 6.870 -11.487 -22.447 1.00 95.94 108 ARG A CA 1
ATOM 817 C C . ARG A 1 108 ? 8.254 -11.109 -22.979 1.00 95.94 108 ARG A C 1
ATOM 819 O O . ARG A 1 108 ? 9.184 -11.903 -22.864 1.00 95.94 108 ARG A O 1
ATOM 826 N N . ALA A 1 109 ? 8.409 -9.914 -23.550 1.00 96.88 109 ALA A N 1
ATOM 827 C CA . ALA A 1 109 ? 9.704 -9.428 -24.029 1.00 96.88 109 ALA A CA 1
ATOM 828 C C . ALA A 1 109 ? 10.698 -9.216 -22.872 1.00 96.88 109 ALA A C 1
ATOM 830 O O . ALA A 1 109 ? 11.843 -9.661 -22.953 1.00 96.88 109 ALA A O 1
ATOM 831 N N . LEU A 1 110 ? 10.247 -8.609 -21.769 1.00 98.19 110 LEU A N 1
ATOM 832 C CA . LEU A 1 110 ? 11.036 -8.418 -20.548 1.00 98.19 110 LEU A CA 1
ATOM 833 C C . LEU A 1 110 ? 11.485 -9.754 -19.939 1.00 98.19 110 LEU A C 1
ATOM 835 O O . LEU A 1 110 ? 12.640 -9.897 -19.531 1.00 98.19 110 LEU A O 1
ATOM 839 N N . GLU A 1 111 ? 10.584 -10.736 -19.887 1.00 97.31 111 GLU A N 1
ATOM 840 C CA . GLU A 1 111 ? 10.879 -12.082 -19.398 1.00 97.31 111 GLU A CA 1
ATOM 841 C C . GLU A 1 111 ? 11.893 -12.798 -20.297 1.00 97.31 111 GLU A C 1
ATOM 843 O O . GLU A 1 111 ? 12.922 -13.260 -19.803 1.00 97.31 111 GLU A O 1
ATOM 848 N N . LYS A 1 112 ? 11.665 -12.807 -21.618 1.00 97.12 112 LYS A N 1
ATOM 849 C CA . LYS A 1 112 ? 12.579 -13.399 -22.609 1.00 97.12 112 LYS A CA 1
ATOM 850 C C . LYS A 1 112 ? 13.986 -12.801 -22.527 1.00 97.12 112 LYS A C 1
ATOM 852 O O . LYS A 1 112 ? 14.967 -13.533 -22.640 1.00 97.12 112 LYS A O 1
ATOM 857 N N . ALA A 1 113 ? 14.092 -11.489 -22.320 1.00 97.62 113 ALA A N 1
ATOM 858 C CA . ALA A 1 113 ? 15.373 -10.801 -22.177 1.00 97.62 113 ALA A CA 1
ATOM 859 C C . ALA A 1 113 ? 16.053 -11.042 -20.813 1.00 97.62 113 ALA A C 1
ATOM 861 O O . ALA A 1 113 ? 17.221 -10.698 -20.645 1.00 97.62 113 ALA A O 1
ATOM 862 N N . GLY A 1 114 ? 15.360 -11.637 -19.835 1.00 97.56 114 GLY A N 1
ATOM 863 C CA . GLY A 1 114 ? 15.895 -11.903 -18.498 1.00 97.56 114 GLY A CA 1
ATOM 864 C C . GLY A 1 114 ? 15.878 -10.693 -17.556 1.00 97.56 114 GLY A C 1
ATOM 865 O O . GLY A 1 114 ? 16.581 -10.701 -16.542 1.00 97.56 114 GLY A O 1
ATOM 866 N N . VAL A 1 115 ? 15.070 -9.665 -17.849 1.00 98.19 115 VAL A N 1
ATOM 867 C CA . VAL A 1 115 ? 14.996 -8.427 -17.053 1.00 98.19 115 VAL A CA 1
ATOM 868 C C . VAL A 1 115 ? 14.548 -8.716 -15.623 1.00 98.19 115 VAL A C 1
ATOM 870 O O . VAL A 1 115 ? 15.222 -8.315 -14.675 1.00 98.19 115 VAL A O 1
ATOM 873 N N . PHE A 1 116 ? 13.454 -9.462 -15.441 1.00 97.88 116 PHE A N 1
ATOM 874 C CA . PHE A 1 116 ? 12.949 -9.789 -14.103 1.00 97.88 116 PHE A CA 1
ATOM 875 C C . PHE A 1 116 ? 13.962 -10.588 -13.282 1.00 97.88 116 PHE A C 1
ATOM 877 O O . PHE A 1 116 ? 14.154 -10.297 -12.105 1.00 97.88 116 PHE A O 1
ATOM 884 N N . GLN A 1 117 ? 14.670 -11.538 -13.898 1.00 96.12 117 GLN A N 1
ATOM 885 C CA . GLN A 1 117 ? 15.694 -12.322 -13.207 1.00 96.12 117 GLN A CA 1
ATOM 886 C C . GLN A 1 117 ? 16.857 -11.443 -12.731 1.00 96.12 117 GLN A C 1
ATOM 888 O O . GLN A 1 117 ? 17.367 -11.638 -11.627 1.00 96.12 117 GLN A O 1
ATOM 893 N N . MET A 1 118 ? 17.260 -10.458 -13.539 1.00 95.69 118 MET A N 1
ATOM 894 C CA . MET A 1 118 ? 18.277 -9.484 -13.152 1.00 95.69 118 MET A CA 1
ATOM 895 C C . MET A 1 118 ? 17.792 -8.593 -12.003 1.00 95.69 118 MET A C 1
ATOM 897 O O . MET A 1 118 ? 18.468 -8.484 -10.982 1.00 95.69 118 MET A O 1
ATOM 901 N N . LEU A 1 119 ? 16.593 -8.017 -12.116 1.00 96.19 119 LEU A N 1
ATOM 902 C CA . LEU A 1 119 ? 16.020 -7.146 -11.085 1.00 96.19 119 LEU A CA 1
ATOM 903 C C . LEU A 1 119 ? 15.782 -7.883 -9.762 1.00 96.19 119 LEU A C 1
ATOM 905 O O . LEU A 1 119 ? 16.059 -7.339 -8.698 1.00 96.19 119 LEU A O 1
ATOM 909 N N . LEU A 1 120 ? 15.355 -9.148 -9.804 1.00 95.19 120 LEU A N 1
ATOM 910 C CA . LEU A 1 120 ? 15.226 -9.986 -8.611 1.00 95.19 120 LEU A CA 1
ATOM 911 C C . LEU A 1 120 ? 16.581 -10.248 -7.943 1.00 95.19 120 LEU A C 1
ATOM 913 O O . LEU A 1 120 ? 16.626 -10.395 -6.725 1.00 95.19 120 LEU A O 1
ATOM 917 N N . ARG A 1 121 ? 17.688 -10.337 -8.688 1.00 92.06 121 ARG A N 1
ATOM 918 C CA . ARG A 1 121 ? 19.031 -10.434 -8.083 1.00 92.06 121 ARG A CA 1
ATOM 919 C C . ARG A 1 121 ? 19.427 -9.111 -7.431 1.00 92.06 121 ARG A C 1
ATOM 921 O O . ARG A 1 121 ? 19.873 -9.115 -6.286 1.00 92.06 121 ARG A O 1
ATOM 928 N N . LEU A 1 122 ? 19.200 -7.998 -8.128 1.00 91.44 122 LEU A N 1
ATOM 929 C CA . LEU A 1 122 ? 19.510 -6.648 -7.648 1.00 91.44 122 LEU A CA 1
ATOM 930 C C . LEU A 1 122 ? 18.671 -6.235 -6.433 1.00 91.44 122 LEU A C 1
ATOM 932 O O . LEU A 1 122 ? 19.161 -5.501 -5.584 1.00 91.44 122 LEU A O 1
ATOM 936 N N . SER A 1 123 ? 17.448 -6.751 -6.278 1.00 91.50 123 SER A N 1
ATOM 937 C CA . SER A 1 123 ? 16.592 -6.423 -5.130 1.00 91.50 123 SER A CA 1
ATOM 938 C C . SER A 1 123 ? 17.177 -6.862 -3.781 1.00 91.50 123 SER A C 1
ATOM 940 O O . SER A 1 123 ? 16.755 -6.372 -2.737 1.00 91.50 123 SER A O 1
ATOM 942 N N . SER A 1 124 ? 18.108 -7.820 -3.788 1.00 87.25 124 SER A N 1
ATOM 943 C CA . SER A 1 124 ? 18.817 -8.296 -2.595 1.00 87.25 124 SER A CA 1
ATOM 944 C C . SER A 1 124 ? 20.104 -7.510 -2.313 1.00 87.25 124 SER A C 1
ATOM 946 O O . SER A 1 124 ? 20.725 -7.706 -1.269 1.00 87.25 124 SER A O 1
ATOM 948 N N . ASP A 1 125 ? 20.510 -6.621 -3.220 1.00 85.75 125 ASP A N 1
ATOM 949 C CA . ASP A 1 125 ? 21.713 -5.813 -3.090 1.00 85.75 125 ASP A CA 1
ATOM 950 C C . ASP A 1 125 ? 21.411 -4.460 -2.433 1.00 85.75 125 ASP A C 1
ATOM 952 O O . ASP A 1 125 ? 20.709 -3.602 -2.970 1.00 85.75 125 ASP A O 1
ATOM 956 N N . LYS A 1 126 ? 22.017 -4.243 -1.264 1.00 85.00 126 LYS A N 1
ATOM 957 C CA . LYS A 1 126 ? 21.855 -3.023 -0.465 1.00 85.00 126 LYS A CA 1
ATOM 958 C C . LYS A 1 126 ? 22.470 -1.781 -1.114 1.00 85.00 126 LYS A C 1
ATOM 960 O O . LYS A 1 126 ? 22.179 -0.675 -0.681 1.00 85.00 126 LYS A O 1
ATOM 965 N N . THR A 1 127 ? 23.327 -1.929 -2.123 1.00 84.06 127 THR A N 1
ATOM 966 C CA . THR A 1 127 ? 23.919 -0.786 -2.837 1.00 84.06 127 THR A CA 1
ATOM 967 C C . THR A 1 127 ? 22.993 -0.214 -3.911 1.00 84.06 127 THR A C 1
ATOM 969 O O . THR A 1 127 ? 23.186 0.920 -4.342 1.00 84.06 127 THR A O 1
ATOM 972 N N . GLN A 1 128 ? 21.958 -0.965 -4.306 1.00 87.06 128 GLN A N 1
ATOM 973 C CA . GLN A 1 128 ? 21.083 -0.655 -5.441 1.00 87.06 128 GLN A CA 1
ATOM 974 C C . GLN A 1 128 ? 19.698 -0.150 -5.018 1.00 87.06 128 GLN A C 1
ATOM 976 O O . GLN A 1 128 ? 18.737 -0.234 -5.781 1.00 87.06 128 GLN A O 1
ATOM 981 N N . GLU A 1 129 ? 19.575 0.413 -3.811 1.00 90.38 129 GLU A N 1
ATOM 982 C CA . GLU A 1 129 ? 18.282 0.864 -3.282 1.00 90.38 129 GLU A CA 1
ATOM 983 C C . GLU A 1 129 ? 17.584 1.870 -4.199 1.00 90.38 129 GLU A C 1
ATOM 985 O O . GLU A 1 129 ? 16.390 1.743 -4.450 1.00 90.38 129 GLU A O 1
ATOM 990 N N . LEU A 1 130 ? 18.314 2.872 -4.706 1.00 91.56 130 LEU A N 1
ATOM 991 C CA . LEU A 1 130 ? 17.725 3.919 -5.542 1.00 91.56 130 LEU A CA 1
ATOM 992 C C . LEU A 1 130 ? 17.165 3.342 -6.844 1.00 91.56 130 LEU A C 1
ATOM 994 O O . LEU A 1 130 ? 16.038 3.659 -7.217 1.00 91.56 130 LEU A O 1
ATOM 998 N N . LEU A 1 131 ? 17.929 2.468 -7.502 1.00 92.81 131 LEU A N 1
ATOM 999 C CA . LEU A 1 131 ? 17.488 1.785 -8.711 1.00 92.81 131 LEU A CA 1
ATOM 1000 C C . LEU A 1 131 ? 16.221 0.971 -8.438 1.00 92.81 131 LEU A C 1
ATOM 1002 O O . LEU A 1 131 ? 15.247 1.087 -9.178 1.00 92.81 131 LEU A O 1
ATOM 1006 N N . MET A 1 132 ? 16.208 0.197 -7.350 1.00 94.75 132 MET A N 1
ATOM 1007 C CA . MET A 1 132 ? 15.046 -0.608 -6.986 1.00 94.75 132 MET A CA 1
ATOM 1008 C C . MET A 1 132 ? 13.815 0.248 -6.699 1.00 94.75 132 MET A C 1
ATOM 1010 O O . MET A 1 132 ? 12.728 -0.117 -7.133 1.00 94.75 132 MET A O 1
ATOM 1014 N N . ARG A 1 133 ? 13.972 1.405 -6.041 1.00 95.50 133 ARG A N 1
ATOM 1015 C CA . ARG A 1 133 ? 12.875 2.363 -5.819 1.00 95.50 133 ARG A CA 1
ATOM 1016 C C . ARG A 1 133 ? 12.306 2.885 -7.132 1.00 95.50 133 ARG A C 1
ATOM 1018 O O . ARG A 1 133 ? 11.092 2.852 -7.296 1.00 95.50 133 ARG A O 1
ATOM 1025 N N . LEU A 1 134 ? 13.169 3.298 -8.065 1.00 95.94 134 LEU A N 1
ATOM 1026 C CA . LEU A 1 134 ? 12.754 3.762 -9.393 1.00 95.94 134 LEU A CA 1
ATOM 1027 C C . LEU A 1 134 ? 11.991 2.669 -10.147 1.00 95.94 134 LEU A C 1
ATOM 1029 O O . LEU A 1 134 ? 10.914 2.929 -10.676 1.00 95.94 134 LEU A O 1
ATOM 1033 N N . VAL A 1 135 ? 12.517 1.441 -10.141 1.00 97.25 135 VAL A N 1
ATOM 1034 C CA . VAL A 1 135 ? 11.900 0.277 -10.790 1.00 97.25 135 VAL A CA 1
ATOM 1035 C C . VAL A 1 135 ? 10.513 -0.003 -10.219 1.00 97.25 135 VAL A C 1
ATOM 1037 O O . VAL A 1 135 ? 9.549 -0.033 -10.981 1.00 97.25 135 VAL A O 1
ATOM 1040 N N . ILE A 1 136 ? 10.374 -0.150 -8.894 1.00 97.12 136 ILE A N 1
ATOM 1041 C CA . ILE A 1 136 ? 9.065 -0.481 -8.317 1.00 97.12 136 ILE A CA 1
ATOM 1042 C C . ILE A 1 136 ? 8.044 0.647 -8.489 1.00 97.12 136 ILE A C 1
ATOM 1044 O O . ILE A 1 136 ? 6.855 0.364 -8.535 1.00 97.12 136 ILE A O 1
ATOM 1048 N N . THR A 1 137 ? 8.467 1.906 -8.613 1.00 97.12 137 THR A N 1
ATOM 1049 C CA . THR A 1 137 ? 7.530 3.006 -8.897 1.00 97.12 137 THR A CA 1
ATOM 1050 C C . THR A 1 137 ? 7.163 3.154 -10.365 1.00 97.12 137 THR A C 1
ATOM 1052 O O . THR A 1 137 ? 6.179 3.820 -10.668 1.00 97.12 137 THR A O 1
ATOM 1055 N N . ALA A 1 138 ? 7.965 2.588 -11.268 1.00 97.38 138 ALA A N 1
ATOM 1056 C CA . ALA A 1 138 ? 7.763 2.703 -12.708 1.00 97.38 138 ALA A CA 1
ATOM 1057 C C . ALA A 1 138 ? 6.885 1.584 -13.282 1.00 97.38 138 ALA A C 1
ATOM 1059 O O . ALA A 1 138 ? 6.340 1.743 -14.372 1.00 97.38 138 ALA A O 1
ATOM 1060 N N . PHE A 1 139 ? 6.802 0.440 -12.601 1.00 98.00 139 PHE A N 1
ATOM 1061 C CA . PHE A 1 139 ? 6.135 -0.751 -13.121 1.00 98.00 139 PHE A CA 1
ATOM 1062 C C . PHE A 1 139 ? 4.615 -0.681 -12.942 1.00 98.00 139 PHE A C 1
ATOM 1064 O O . PHE A 1 139 ? 4.112 -0.175 -11.941 1.00 98.00 139 PHE A O 1
ATOM 1071 N N . ASP A 1 140 ? 3.899 -1.243 -13.912 1.00 96.75 140 ASP A N 1
ATOM 1072 C CA . ASP A 1 140 ? 2.470 -1.515 -13.839 1.00 96.75 140 ASP A CA 1
ATOM 1073 C C . ASP A 1 140 ? 2.216 -2.842 -13.101 1.00 96.75 140 ASP A C 1
ATOM 1075 O O . ASP A 1 140 ? 2.907 -3.843 -13.317 1.00 96.75 140 ASP A O 1
ATOM 1079 N N . TYR A 1 141 ? 1.214 -2.842 -12.218 1.00 97.25 141 TYR A N 1
ATOM 1080 C CA . TYR A 1 141 ? 0.843 -3.988 -11.380 1.00 97.25 141 TYR A CA 1
ATOM 1081 C C . TYR A 1 141 ? -0.578 -4.501 -11.648 1.00 97.25 141 TYR A C 1
ATOM 1083 O O . TYR A 1 141 ? -1.100 -5.289 -10.851 1.00 97.25 141 TYR A O 1
ATOM 1091 N N . CYS A 1 142 ? -1.225 -4.077 -12.738 1.00 93.44 142 CYS A N 1
ATOM 1092 C CA . CYS A 1 142 ? -2.596 -4.473 -13.069 1.00 93.44 142 CYS A CA 1
ATOM 1093 C C . CYS A 1 142 ? -2.680 -5.967 -13.415 1.00 93.44 142 CYS A C 1
ATOM 1095 O O . CYS A 1 142 ? -3.630 -6.650 -13.027 1.00 93.44 142 CYS A O 1
ATOM 1097 N N . GLN A 1 143 ? -1.655 -6.502 -14.084 1.00 92.12 143 GLN A N 1
ATOM 1098 C CA . GLN A 1 143 ? -1.562 -7.920 -14.440 1.00 92.12 143 GLN A CA 1
ATOM 1099 C C . GLN A 1 143 ? -0.822 -8.720 -13.363 1.00 92.12 143 GLN A C 1
ATOM 1101 O O . GLN A 1 143 ? 0.151 -8.252 -12.766 1.00 92.12 143 GLN A O 1
ATOM 1106 N N . ASP A 1 144 ? -1.285 -9.945 -13.116 1.00 93.94 144 ASP A N 1
ATOM 1107 C CA . ASP A 1 144 ? -0.559 -10.874 -12.255 1.00 93.94 144 ASP A CA 1
ATOM 1108 C C . ASP A 1 144 ? 0.710 -11.391 -12.947 1.00 93.94 144 ASP A C 1
ATOM 1110 O O . ASP A 1 144 ? 0.717 -11.602 -14.160 1.00 93.94 144 ASP A O 1
ATOM 1114 N N . GLY A 1 145 ? 1.791 -11.584 -12.186 1.00 94.81 145 GLY A N 1
ATOM 1115 C CA . GLY A 1 145 ? 3.060 -12.072 -12.727 1.00 94.81 145 GLY A CA 1
ATOM 1116 C C . GLY A 1 145 ? 4.312 -11.493 -12.068 1.00 94.81 145 GLY A C 1
ATOM 1117 O O . GLY A 1 145 ? 4.307 -11.036 -10.922 1.00 94.81 145 GLY A O 1
ATOM 1118 N N . LEU A 1 146 ? 5.423 -11.517 -12.812 1.00 96.75 146 LEU A N 1
ATOM 1119 C CA . LEU A 1 146 ? 6.768 -11.240 -12.288 1.00 96.75 146 LEU A CA 1
ATOM 1120 C C . LEU A 1 146 ? 6.955 -9.816 -11.735 1.00 96.75 146 LEU A C 1
ATOM 1122 O O . LEU A 1 146 ? 7.782 -9.625 -10.844 1.00 96.75 146 LEU A O 1
ATOM 1126 N N . ALA A 1 147 ? 6.173 -8.832 -12.193 1.00 97.31 147 ALA A N 1
ATOM 1127 C CA . ALA A 1 147 ? 6.185 -7.482 -11.623 1.00 97.31 147 ALA A CA 1
ATOM 1128 C C . ALA A 1 147 ? 5.722 -7.481 -10.153 1.00 97.31 147 ALA A C 1
ATOM 1130 O O . ALA A 1 147 ? 6.407 -6.934 -9.288 1.00 97.31 147 ALA A O 1
ATOM 1131 N N . ARG A 1 148 ? 4.618 -8.175 -9.835 1.00 97.56 148 ARG A N 1
ATOM 1132 C CA . ARG A 1 148 ? 4.134 -8.323 -8.450 1.00 97.56 148 ARG A CA 1
ATOM 1133 C C . ARG A 1 148 ? 5.086 -9.158 -7.595 1.00 97.56 148 ARG A C 1
ATOM 1135 O O . ARG A 1 148 ? 5.300 -8.827 -6.431 1.00 97.56 148 ARG A O 1
ATOM 1142 N N . VAL A 1 149 ? 5.717 -10.184 -8.174 1.00 97.75 149 VAL A N 1
ATOM 1143 C CA . VAL A 1 149 ? 6.771 -10.965 -7.496 1.00 97.75 149 VAL A CA 1
ATOM 1144 C C . VAL A 1 149 ? 7.960 -10.075 -7.127 1.00 97.75 149 VAL A C 1
ATOM 1146 O O . VAL A 1 149 ? 8.461 -10.149 -6.005 1.00 97.75 149 VAL A O 1
ATOM 1149 N N . LEU A 1 150 ? 8.391 -9.194 -8.034 1.00 98.06 150 LEU A N 1
ATOM 1150 C CA . LEU A 1 150 ? 9.469 -8.239 -7.778 1.00 98.06 150 LEU A CA 1
ATOM 1151 C C . LEU A 1 150 ? 9.103 -7.244 -6.667 1.00 98.06 150 LEU A C 1
ATOM 1153 O O . LEU A 1 150 ? 9.919 -7.004 -5.773 1.00 98.06 150 LEU A O 1
ATOM 1157 N N . LEU A 1 151 ? 7.880 -6.704 -6.683 1.00 98.25 151 LEU A N 1
ATOM 1158 C CA . LEU A 1 151 ? 7.378 -5.825 -5.624 1.00 98.25 151 LEU A CA 1
ATOM 1159 C C . LEU A 1 151 ? 7.338 -6.548 -4.272 1.00 98.25 151 LEU A C 1
ATOM 1161 O O . LEU A 1 151 ? 7.876 -6.032 -3.296 1.00 98.25 151 LEU A O 1
ATOM 1165 N N . SER A 1 152 ? 6.789 -7.765 -4.222 1.00 98.00 152 SER A N 1
ATOM 1166 C CA . SER A 1 152 ? 6.742 -8.603 -3.014 1.00 98.00 152 SER A CA 1
ATOM 1167 C C . SER A 1 152 ? 8.140 -8.904 -2.458 1.00 98.00 152 SER A C 1
ATOM 1169 O O . SER A 1 152 ? 8.400 -8.734 -1.263 1.00 98.00 152 SER A O 1
ATOM 1171 N N . LYS A 1 153 ? 9.098 -9.247 -3.329 1.00 97.69 153 LYS A N 1
ATOM 1172 C CA . LYS A 1 153 ? 10.496 -9.441 -2.922 1.00 97.69 153 LYS A CA 1
ATOM 1173 C C . LYS A 1 153 ? 11.124 -8.152 -2.393 1.00 97.69 153 LYS A C 1
ATOM 1175 O O . LYS A 1 153 ? 11.892 -8.196 -1.437 1.00 97.69 153 LYS A O 1
ATOM 1180 N N . THR A 1 154 ? 10.801 -7.004 -2.981 1.00 97.38 154 THR A N 1
ATOM 1181 C CA . THR A 1 154 ? 11.314 -5.702 -2.526 1.00 97.38 154 THR A CA 1
ATOM 1182 C C . THR A 1 154 ? 10.710 -5.297 -1.179 1.00 97.38 154 THR A C 1
ATOM 1184 O O . THR A 1 154 ? 11.421 -4.763 -0.329 1.00 97.38 154 THR A O 1
ATOM 1187 N N . LEU A 1 155 ? 9.431 -5.617 -0.949 1.00 97.81 155 LEU A N 1
ATOM 1188 C CA . LEU A 1 155 ? 8.722 -5.401 0.315 1.00 97.81 155 LEU A CA 1
ATOM 1189 C C . LEU A 1 155 ? 9.301 -6.211 1.475 1.00 97.81 155 LEU A C 1
ATOM 1191 O O . LEU A 1 155 ? 9.233 -5.736 2.601 1.00 97.81 155 LEU A O 1
ATOM 1195 N N . THR A 1 156 ? 9.884 -7.385 1.212 1.00 96.00 156 THR A N 1
ATOM 1196 C CA . THR A 1 156 ? 10.309 -8.339 2.255 1.00 96.00 156 THR A CA 1
ATOM 1197 C C . THR A 1 156 ? 11.827 -8.514 2.367 1.00 96.00 156 THR A C 1
ATOM 1199 O O . THR A 1 156 ? 12.347 -8.724 3.460 1.00 96.00 156 THR A O 1
ATOM 1202 N N . GLY A 1 157 ? 12.566 -8.407 1.260 1.00 90.56 157 GLY A N 1
ATOM 1203 C CA . GLY A 1 157 ? 13.999 -8.722 1.183 1.00 90.56 157 GLY A CA 1
ATOM 1204 C C . GLY A 1 157 ? 14.948 -7.521 1.120 1.00 90.56 157 GLY A C 1
ATOM 1205 O O . GLY A 1 157 ? 16.161 -7.714 1.192 1.00 90.56 157 GLY A O 1
ATOM 1206 N N . GLY A 1 158 ? 14.431 -6.297 0.968 1.00 87.31 158 GLY A N 1
ATOM 1207 C CA . GLY A 1 158 ? 15.243 -5.079 0.881 1.00 87.31 158 GLY A CA 1
ATOM 1208 C C . GLY A 1 158 ? 15.766 -4.579 2.233 1.00 87.31 158 GLY A C 1
ATOM 1209 O O . GLY A 1 158 ? 15.446 -5.113 3.299 1.00 87.31 158 GLY A O 1
ATOM 1210 N N . THR A 1 159 ? 16.543 -3.495 2.211 1.00 93.75 159 THR A N 1
ATOM 1211 C CA . THR A 1 159 ? 16.870 -2.730 3.428 1.00 93.75 159 THR A CA 1
ATOM 1212 C C . THR A 1 159 ? 15.615 -2.114 4.038 1.00 93.75 159 THR A C 1
ATOM 1214 O O . THR A 1 159 ? 14.623 -1.918 3.340 1.00 93.75 159 THR A O 1
ATOM 1217 N N . GLU A 1 160 ? 15.648 -1.759 5.325 1.00 95.75 160 GLU A N 1
ATOM 1218 C CA . GLU A 1 160 ? 14.506 -1.106 5.984 1.00 95.75 160 GLU A CA 1
ATOM 1219 C C . GLU A 1 160 ? 14.010 0.117 5.198 1.00 95.75 160 GLU A C 1
ATOM 1221 O O . GLU A 1 160 ? 12.818 0.235 4.935 1.00 95.75 160 GLU A O 1
ATOM 1226 N N . SER A 1 161 ? 14.926 0.973 4.735 1.00 95.69 161 SER A N 1
ATOM 1227 C CA . SER A 1 161 ? 14.596 2.165 3.944 1.00 95.69 161 SER A CA 1
ATOM 1228 C C . SER A 1 161 ? 13.863 1.816 2.640 1.00 95.69 161 SER A C 1
ATOM 1230 O O . SER A 1 161 ? 12.884 2.466 2.269 1.00 95.69 161 SER A O 1
ATOM 1232 N N . THR A 1 162 ? 14.283 0.740 1.971 1.00 96.19 162 THR A N 1
ATOM 1233 C CA . THR A 1 162 ? 13.637 0.247 0.746 1.00 96.19 162 THR A CA 1
ATOM 1234 C C . THR A 1 162 ? 12.272 -0.381 1.033 1.00 96.19 162 THR A C 1
ATOM 1236 O O . THR A 1 162 ? 11.319 -0.108 0.305 1.00 96.19 162 THR A O 1
ATOM 1239 N N . ARG A 1 163 ? 12.136 -1.162 2.115 1.00 97.94 163 ARG A N 1
ATOM 1240 C CA . ARG A 1 163 ? 10.857 -1.777 2.516 1.00 97.94 163 ARG A CA 1
ATOM 1241 C C . ARG A 1 163 ? 9.837 -0.727 2.951 1.00 97.94 163 ARG A C 1
ATOM 1243 O O . ARG A 1 163 ? 8.674 -0.823 2.561 1.00 97.94 163 ARG A O 1
ATOM 1250 N N . VAL A 1 164 ? 10.261 0.317 3.671 1.00 98.31 164 VAL A N 1
ATOM 1251 C CA . VAL A 1 164 ? 9.423 1.489 3.985 1.00 98.31 164 VAL A CA 1
ATOM 1252 C C . VAL A 1 164 ? 8.929 2.142 2.697 1.00 98.31 164 VAL A C 1
ATOM 1254 O O . VAL A 1 164 ? 7.729 2.351 2.537 1.00 98.31 164 VAL A O 1
ATOM 1257 N N . TYR A 1 165 ? 9.833 2.414 1.754 1.00 98.31 165 TYR A N 1
ATOM 1258 C CA . TYR A 1 165 ? 9.479 3.048 0.487 1.00 98.31 165 TYR A CA 1
ATOM 1259 C C . TYR A 1 165 ? 8.496 2.201 -0.338 1.00 98.31 165 TYR A C 1
ATOM 1261 O O . TYR A 1 165 ? 7.480 2.714 -0.801 1.00 98.31 165 TYR A O 1
ATOM 1269 N N . ALA A 1 166 ? 8.746 0.895 -0.463 1.00 98.38 166 ALA A N 1
ATOM 1270 C CA . ALA A 1 166 ? 7.853 -0.033 -1.156 1.00 98.38 166 ALA A CA 1
ATOM 1271 C C . ALA A 1 166 ? 6.477 -0.130 -0.476 1.00 98.38 166 ALA A C 1
ATOM 1273 O O . ALA A 1 166 ? 5.448 -0.133 -1.147 1.00 98.38 166 ALA A O 1
ATOM 1274 N N . THR A 1 167 ? 6.445 -0.130 0.859 1.00 98.75 167 THR A N 1
ATOM 1275 C CA . THR A 1 167 ? 5.195 -0.138 1.632 1.00 98.75 167 THR A CA 1
ATOM 1276 C C . THR A 1 167 ? 4.404 1.146 1.395 1.00 98.75 167 THR A C 1
ATOM 1278 O O . THR A 1 167 ? 3.209 1.089 1.135 1.00 98.75 167 THR A O 1
ATOM 1281 N N . LEU A 1 168 ? 5.057 2.312 1.399 1.00 98.56 168 LEU A N 1
ATOM 1282 C CA . LEU A 1 168 ? 4.415 3.583 1.052 1.00 98.56 168 LEU A CA 1
ATOM 1283 C C . LEU A 1 168 ? 3.926 3.606 -0.399 1.00 98.56 168 LEU A C 1
ATOM 1285 O O . LEU A 1 168 ? 2.877 4.185 -0.678 1.00 98.56 168 LEU A O 1
ATOM 1289 N N . HIS A 1 169 ? 4.636 2.946 -1.313 1.00 98.56 169 HIS A N 1
ATOM 1290 C CA . HIS A 1 169 ? 4.194 2.814 -2.695 1.00 98.56 169 HIS A CA 1
ATOM 1291 C C . HIS A 1 169 ? 2.882 2.018 -2.814 1.00 98.56 169 HIS A C 1
ATOM 1293 O O . HIS A 1 169 ? 2.033 2.396 -3.616 1.00 98.56 169 HIS A O 1
ATOM 1299 N N . LEU A 1 170 ? 2.617 1.029 -1.946 1.00 98.75 170 LEU A N 1
ATOM 1300 C CA . LEU A 1 170 ? 1.301 0.366 -1.891 1.00 98.75 170 LEU A CA 1
ATOM 1301 C C . LEU A 1 170 ? 0.153 1.356 -1.622 1.00 98.75 170 LEU A C 1
ATOM 1303 O O . LEU A 1 170 ? -0.943 1.162 -2.141 1.00 98.75 170 LEU A O 1
ATOM 1307 N N . ARG A 1 171 ? 0.390 2.448 -0.876 1.00 98.44 171 ARG A N 1
ATOM 1308 C CA . ARG A 1 171 ? -0.608 3.523 -0.707 1.00 98.44 171 ARG A CA 1
ATOM 1309 C C . ARG A 1 171 ? -0.886 4.254 -2.017 1.00 98.44 171 ARG A C 1
ATOM 1311 O O . ARG A 1 171 ? -2.023 4.637 -2.268 1.00 98.44 171 ARG A O 1
ATOM 1318 N N . VAL A 1 172 ? 0.143 4.476 -2.836 1.00 98.31 172 VAL A N 1
ATOM 1319 C CA . VAL A 1 172 ? -0.024 5.094 -4.158 1.00 98.31 172 VAL A CA 1
ATOM 1320 C C . VAL A 1 172 ? -0.894 4.192 -5.025 1.00 98.31 172 VAL A C 1
ATOM 1322 O O . VAL A 1 172 ? -1.895 4.668 -5.549 1.00 98.31 172 VAL A O 1
ATOM 1325 N N . LEU A 1 173 ? -0.576 2.895 -5.087 1.00 98.44 173 LEU A N 1
ATOM 1326 C CA . LEU A 1 173 ? -1.337 1.903 -5.857 1.00 98.44 173 LEU A CA 1
ATOM 1327 C C . LEU A 1 173 ? -2.799 1.792 -5.384 1.00 98.44 173 LEU A C 1
ATOM 1329 O O . LEU A 1 173 ? -3.707 1.721 -6.209 1.00 98.44 173 LEU A O 1
ATOM 1333 N N . LEU A 1 174 ? -3.034 1.866 -4.070 1.00 98.31 174 LEU A N 1
ATOM 1334 C CA . LEU A 1 174 ? -4.377 1.954 -3.493 1.00 98.31 174 LEU A CA 1
ATOM 1335 C C . LEU A 1 174 ? -5.131 3.199 -3.994 1.00 98.31 174 LEU A C 1
ATOM 1337 O O . LEU A 1 174 ? -6.257 3.087 -4.466 1.00 98.31 174 LEU A O 1
ATOM 1341 N N . ARG A 1 175 ? -4.521 4.388 -3.899 1.00 97.31 175 ARG A N 1
ATOM 1342 C CA . ARG A 1 175 ? -5.181 5.672 -4.206 1.00 97.31 175 ARG A CA 1
ATOM 1343 C C . ARG A 1 175 ? -5.428 5.910 -5.689 1.00 97.31 175 ARG A C 1
ATOM 1345 O O . ARG A 1 175 ? -6.398 6.581 -6.024 1.00 97.31 175 ARG A O 1
ATOM 1352 N N . ILE A 1 176 ? -4.560 5.402 -6.564 1.00 96.25 176 ILE A N 1
ATOM 1353 C CA . ILE A 1 176 ? -4.791 5.464 -8.016 1.00 96.25 176 ILE A CA 1
ATOM 1354 C C . ILE A 1 176 ? -5.824 4.428 -8.479 1.00 96.25 176 ILE A C 1
ATOM 1356 O O . ILE A 1 176 ? -6.235 4.474 -9.632 1.00 96.25 176 ILE A O 1
ATOM 1360 N N . GLY A 1 177 ?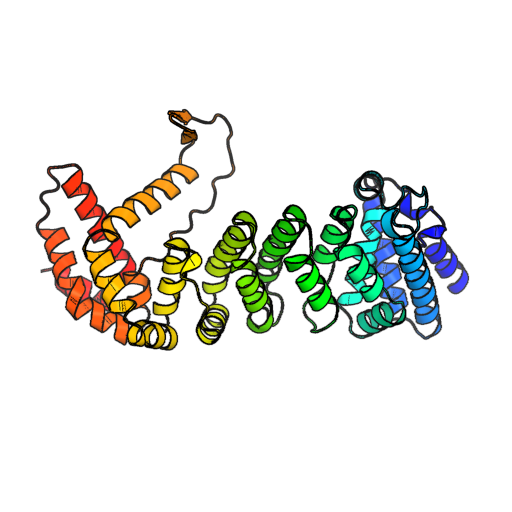 -6.246 3.516 -7.594 1.00 95.81 177 GLY A N 1
ATOM 1361 C CA . GLY A 1 177 ? -7.276 2.526 -7.884 1.00 95.81 177 GLY A CA 1
ATOM 1362 C C . GLY A 1 177 ? -6.804 1.428 -8.832 1.00 95.81 177 GLY A C 1
ATOM 1363 O O . GLY A 1 177 ? -7.531 1.097 -9.761 1.00 95.81 177 GLY A O 1
ATOM 1364 N N . VAL A 1 178 ? -5.601 0.874 -8.621 1.00 95.38 178 VAL A N 1
ATOM 1365 C CA . VAL A 1 178 ? -5.122 -0.256 -9.438 1.00 95.38 178 VAL A CA 1
ATOM 1366 C C . VAL A 1 178 ? -6.108 -1.420 -9.366 1.00 95.38 178 VAL A C 1
ATOM 1368 O O . VAL A 1 178 ? -6.564 -1.808 -8.284 1.00 95.38 178 VAL A O 1
ATOM 1371 N N . ASP A 1 179 ? -6.385 -2.011 -10.524 1.00 92.88 179 ASP A N 1
ATOM 1372 C CA . ASP A 1 179 ? -7.332 -3.107 -10.654 1.00 92.88 179 ASP A CA 1
ATOM 1373 C C . ASP A 1 179 ? -7.014 -4.268 -9.704 1.00 92.88 179 ASP A C 1
ATOM 1375 O O . ASP A 1 179 ? -5.868 -4.700 -9.518 1.00 92.88 179 ASP A O 1
ATOM 1379 N N . PHE A 1 180 ? -8.078 -4.790 -9.095 1.00 95.56 180 PHE A N 1
ATOM 1380 C CA . PHE A 1 180 ? -8.030 -5.927 -8.180 1.00 95.56 180 PHE A CA 1
ATOM 1381 C C . PHE A 1 180 ? -7.060 -5.753 -6.998 1.00 95.56 180 PHE A C 1
ATOM 1383 O O . PHE A 1 180 ? -6.623 -6.757 -6.436 1.00 95.56 180 PHE A O 1
ATOM 1390 N N . PHE A 1 181 ? -6.742 -4.519 -6.574 1.00 97.62 181 PHE A N 1
ATOM 1391 C CA . PHE A 1 181 ? -5.884 -4.260 -5.405 1.00 97.62 181 PHE A CA 1
ATOM 1392 C C . PHE A 1 181 ? -6.332 -5.041 -4.159 1.00 97.62 181 PHE A C 1
ATOM 1394 O O . PHE A 1 181 ? -5.503 -5.549 -3.407 1.00 97.62 181 PHE A O 1
ATOM 1401 N N . THR A 1 182 ? -7.641 -5.219 -3.973 1.00 97.38 182 THR A N 1
ATOM 1402 C CA . THR A 1 182 ? -8.235 -6.043 -2.910 1.00 97.38 182 THR A CA 1
ATOM 1403 C C . THR A 1 182 ? -7.676 -7.469 -2.846 1.00 97.38 182 THR A C 1
ATOM 1405 O O . THR A 1 182 ? -7.564 -8.028 -1.757 1.00 97.38 182 THR A O 1
ATOM 1408 N N . ASN A 1 183 ? -7.301 -8.049 -3.989 1.00 95.19 183 ASN A N 1
ATOM 1409 C CA . ASN A 1 183 ? -6.880 -9.446 -4.091 1.00 95.19 183 ASN A CA 1
ATOM 1410 C C . ASN A 1 183 ? -5.401 -9.655 -3.757 1.00 95.19 183 ASN A C 1
ATOM 1412 O O . ASN A 1 183 ? -5.044 -10.736 -3.312 1.00 95.19 183 ASN A O 1
ATOM 1416 N N . TRP A 1 184 ? -4.547 -8.656 -3.989 1.00 97.31 184 TRP A N 1
ATOM 1417 C CA . TRP A 1 184 ? -3.092 -8.799 -3.847 1.00 97.31 184 TRP A CA 1
ATOM 1418 C C . TRP A 1 184 ? -2.479 -7.721 -2.944 1.00 97.31 184 TRP A C 1
ATOM 1420 O O . TRP A 1 184 ? -1.624 -8.010 -2.115 1.00 97.31 184 TRP A O 1
ATOM 1430 N N . GLY A 1 185 ? -2.937 -6.473 -3.042 1.00 98.19 185 GLY A N 1
ATOM 1431 C CA . GLY A 1 185 ? -2.415 -5.346 -2.270 1.00 98.19 185 GLY A CA 1
ATOM 1432 C C . GLY A 1 185 ? -2.737 -5.446 -0.779 1.00 98.19 185 GLY A C 1
ATOM 1433 O O . GLY A 1 185 ? -1.871 -5.182 0.054 1.00 98.19 185 GLY A O 1
ATOM 1434 N N . VAL A 1 186 ? -3.952 -5.888 -0.431 1.00 98.25 186 VAL A N 1
ATOM 1435 C CA . VAL A 1 186 ? -4.351 -6.132 0.971 1.00 98.25 186 VAL A CA 1
ATOM 1436 C C . VAL A 1 186 ? -3.511 -7.248 1.597 1.00 98.25 186 VAL A C 1
ATOM 1438 O O . VAL A 1 186 ? -3.081 -7.113 2.742 1.00 98.25 186 VAL A O 1
ATOM 1441 N N . GLU A 1 187 ? -3.230 -8.314 0.844 1.00 97.88 187 GLU A N 1
ATOM 1442 C CA . GLU A 1 187 ? -2.373 -9.414 1.299 1.00 97.88 187 GLU A CA 1
ATOM 1443 C C . GLU A 1 187 ? -0.938 -8.932 1.549 1.00 97.88 187 GLU A C 1
ATOM 1445 O O . GLU A 1 187 ? -0.395 -9.166 2.628 1.00 97.88 187 GLU A O 1
ATOM 1450 N N . LEU A 1 188 ? -0.357 -8.174 0.611 1.00 98.50 188 LEU A N 1
ATOM 1451 C CA . LEU A 1 188 ? 0.981 -7.600 0.782 1.00 98.50 188 LEU A CA 1
ATOM 1452 C C . LEU A 1 188 ? 1.053 -6.678 2.006 1.00 98.50 188 LEU A C 1
ATOM 1454 O O . LEU A 1 188 ? 1.992 -6.775 2.792 1.00 98.50 188 LEU A O 1
ATOM 1458 N N . LEU A 1 189 ? 0.054 -5.816 2.219 1.00 98.62 189 LEU A N 1
ATOM 1459 C CA . LEU A 1 189 ? -0.009 -4.971 3.415 1.00 98.62 189 LEU A CA 1
ATOM 1460 C C . LEU A 1 189 ? -0.094 -5.794 4.706 1.00 98.62 189 LEU A C 1
ATOM 1462 O O . LEU A 1 189 ? 0.534 -5.437 5.703 1.00 98.62 189 LEU A O 1
ATOM 1466 N N . LEU A 1 190 ? -0.843 -6.898 4.694 1.00 97.81 190 LEU A N 1
ATOM 1467 C CA . LEU A 1 190 ? -0.934 -7.806 5.832 1.00 97.81 190 LEU A CA 1
ATOM 1468 C C . LEU A 1 190 ? 0.410 -8.493 6.123 1.00 97.81 190 LEU A C 1
ATOM 1470 O O . LEU A 1 190 ? 0.793 -8.618 7.290 1.00 97.81 190 LEU A O 1
ATOM 1474 N N . THR A 1 191 ? 1.162 -8.887 5.093 1.00 98.06 191 THR A N 1
ATOM 1475 C CA . THR A 1 191 ? 2.539 -9.375 5.264 1.00 98.06 191 THR A CA 1
ATOM 1476 C C . THR A 1 191 ? 3.405 -8.322 5.960 1.00 98.06 191 THR A C 1
ATOM 1478 O O . THR A 1 191 ? 4.075 -8.638 6.943 1.00 98.06 191 THR A O 1
ATOM 1481 N N . GLN A 1 192 ? 3.315 -7.055 5.542 1.00 98.44 192 GLN A N 1
ATOM 1482 C CA . GLN A 1 192 ? 4.110 -5.964 6.121 1.00 98.44 192 GLN A CA 1
ATOM 1483 C C . GLN A 1 192 ? 3.775 -5.647 7.588 1.00 98.44 192 GLN A C 1
ATOM 1485 O O . GLN A 1 192 ? 4.622 -5.103 8.293 1.00 98.44 192 GLN A O 1
ATOM 1490 N N . LEU A 1 193 ? 2.595 -6.025 8.101 1.00 97.75 193 LEU A N 1
ATOM 1491 C CA . LEU A 1 193 ? 2.281 -5.920 9.538 1.00 97.75 193 LEU A CA 1
ATOM 1492 C C . LEU A 1 193 ? 3.166 -6.804 10.433 1.00 97.75 193 LEU A C 1
ATOM 1494 O O . LEU A 1 193 ? 3.152 -6.648 11.656 1.00 97.75 193 LEU A O 1
ATOM 1498 N N . HIS A 1 194 ? 3.897 -7.745 9.839 1.00 97.19 194 HIS A N 1
ATOM 1499 C CA . HIS A 1 194 ? 4.806 -8.659 10.526 1.00 97.19 194 HIS A CA 1
ATOM 1500 C C . HIS A 1 194 ? 6.280 -8.357 10.210 1.00 97.19 194 HIS A C 1
ATOM 1502 O O . HIS A 1 194 ? 7.150 -9.163 10.538 1.00 97.19 194 HIS A O 1
ATOM 1508 N N . ASP A 1 195 ? 6.575 -7.216 9.573 1.00 98.19 195 ASP A N 1
ATOM 1509 C CA . ASP A 1 195 ? 7.953 -6.797 9.316 1.00 98.19 195 ASP A CA 1
ATOM 1510 C C . ASP A 1 195 ? 8.710 -6.582 10.642 1.00 98.19 195 ASP A C 1
ATOM 1512 O O . ASP A 1 195 ? 8.143 -6.037 11.595 1.00 98.19 195 ASP A O 1
ATOM 1516 N N . PRO A 1 196 ? 9.997 -6.975 10.731 1.00 96.38 196 PRO A N 1
ATOM 1517 C CA . PRO A 1 196 ? 10.800 -6.757 11.932 1.00 96.38 196 PRO A CA 1
ATOM 1518 C C . PRO A 1 196 ? 11.022 -5.275 12.266 1.00 96.38 196 PRO A C 1
ATOM 1520 O O . PRO A 1 196 ? 11.304 -4.962 13.421 1.00 96.38 196 PRO A O 1
ATOM 1523 N N . SER A 1 197 ? 10.928 -4.363 11.289 1.00 97.44 197 SER A N 1
ATOM 1524 C CA . SER A 1 197 ? 10.963 -2.922 11.541 1.00 97.44 197 SER A CA 1
ATOM 1525 C C . SER A 1 197 ? 9.578 -2.428 11.982 1.00 97.44 197 SER A C 1
ATOM 1527 O O . SER A 1 197 ? 8.627 -2.469 11.192 1.00 97.44 197 SER A O 1
ATOM 1529 N N . PRO A 1 198 ? 9.456 -1.840 13.191 1.00 96.19 198 PRO A N 1
ATOM 1530 C CA . PRO A 1 198 ? 8.217 -1.204 13.631 1.00 96.19 198 PRO A CA 1
ATOM 1531 C C . PRO A 1 198 ? 7.763 -0.071 12.702 1.00 96.19 198 PRO A C 1
ATOM 1533 O O . PRO A 1 198 ? 6.568 0.196 12.602 1.00 96.19 198 PRO A O 1
ATOM 1536 N N . SER A 1 199 ? 8.703 0.584 12.008 1.00 97.00 199 SER A N 1
ATOM 1537 C CA . SER A 1 199 ? 8.416 1.654 11.046 1.00 97.00 199 SER A CA 1
ATOM 1538 C C . SER A 1 199 ? 7.636 1.127 9.838 1.00 97.00 199 SER A C 1
ATOM 1540 O O . SER A 1 199 ? 6.602 1.684 9.461 1.00 97.00 199 SER A O 1
ATOM 1542 N N . VAL A 1 200 ? 8.072 -0.006 9.274 1.00 98.31 200 VAL A N 1
ATOM 1543 C CA . VAL A 1 200 ? 7.385 -0.665 8.153 1.00 98.31 200 VAL A CA 1
ATOM 1544 C C . VAL A 1 200 ? 5.986 -1.119 8.573 1.00 98.31 200 VAL A C 1
ATOM 1546 O O . VAL A 1 200 ? 5.005 -0.772 7.908 1.00 98.31 200 VAL A O 1
ATOM 1549 N N . ALA A 1 201 ? 5.877 -1.816 9.710 1.00 97.94 201 ALA A N 1
ATOM 1550 C CA . ALA A 1 201 ? 4.597 -2.293 10.231 1.00 97.94 201 ALA A CA 1
ATOM 1551 C C . ALA A 1 201 ? 3.618 -1.140 10.518 1.00 97.94 201 ALA A C 1
ATOM 1553 O O . ALA A 1 201 ? 2.430 -1.233 10.203 1.00 97.94 201 ALA A O 1
ATOM 1554 N N . HIS A 1 202 ? 4.108 -0.017 11.054 1.00 96.88 202 HIS A N 1
ATOM 1555 C CA . HIS A 1 202 ? 3.298 1.176 11.299 1.00 96.88 202 HIS A CA 1
ATOM 1556 C C . HIS A 1 202 ? 2.753 1.793 10.002 1.00 96.88 202 HIS A C 1
ATOM 1558 O O . HIS A 1 202 ? 1.567 2.139 9.923 1.00 96.88 202 HIS A O 1
ATOM 1564 N N . HIS A 1 203 ? 3.584 1.912 8.961 1.00 98.38 203 HIS A N 1
ATOM 1565 C CA . HIS A 1 203 ? 3.124 2.404 7.664 1.00 98.38 203 HIS A CA 1
ATOM 1566 C C . HIS A 1 203 ? 2.087 1.471 7.042 1.00 98.38 203 HIS A C 1
ATOM 1568 O O . HIS A 1 203 ? 1.036 1.952 6.617 1.00 98.38 203 HIS A O 1
ATOM 1574 N N . ALA A 1 204 ? 2.327 0.160 7.060 1.00 98.62 204 ALA A N 1
ATOM 1575 C CA . ALA A 1 204 ? 1.375 -0.833 6.571 1.00 98.62 204 ALA A CA 1
ATOM 1576 C C . ALA A 1 204 ? 0.028 -0.747 7.304 1.00 98.62 204 ALA A C 1
ATOM 1578 O O . ALA A 1 204 ? -1.020 -0.700 6.663 1.00 98.62 204 ALA A O 1
ATOM 1579 N N . LEU A 1 205 ? 0.049 -0.618 8.633 1.00 97.50 205 LEU A N 1
ATOM 1580 C CA . LEU A 1 205 ? -1.154 -0.454 9.448 1.00 97.50 205 LEU A CA 1
ATOM 1581 C C . LEU A 1 205 ? -1.937 0.810 9.083 1.00 97.50 205 LEU A C 1
ATOM 1583 O O . LEU A 1 205 ? -3.156 0.772 8.930 1.00 97.50 205 LEU A O 1
ATOM 1587 N N . THR A 1 206 ? -1.234 1.925 8.892 1.00 96.19 206 THR A N 1
ATOM 1588 C CA . THR A 1 206 ? -1.860 3.190 8.491 1.00 96.19 206 THR A CA 1
ATOM 1589 C C . THR A 1 206 ? -2.498 3.079 7.104 1.00 96.19 206 THR A C 1
ATOM 1591 O O . THR A 1 206 ? -3.588 3.597 6.883 1.00 96.19 206 THR A O 1
ATOM 1594 N N . ILE A 1 207 ? -1.841 2.393 6.163 1.00 98.25 207 ILE A N 1
ATOM 1595 C CA . ILE A 1 207 ? -2.395 2.158 4.821 1.00 98.25 207 ILE A CA 1
ATOM 1596 C C . ILE A 1 207 ? -3.595 1.213 4.886 1.00 98.25 207 ILE A C 1
ATOM 1598 O O . ILE A 1 207 ? -4.576 1.461 4.201 1.00 98.25 207 ILE A O 1
ATOM 1602 N N . LEU A 1 208 ? -3.572 0.173 5.724 1.00 98.00 208 LEU A N 1
ATOM 1603 C CA . LEU A 1 208 ? -4.723 -0.719 5.899 1.00 98.00 208 LEU A CA 1
ATOM 1604 C C . LEU A 1 208 ? -5.932 0.002 6.485 1.00 98.00 208 LEU A C 1
ATOM 1606 O O . LEU A 1 208 ? -7.051 -0.268 6.059 1.00 98.00 208 LEU A O 1
ATOM 1610 N N . HIS A 1 209 ? -5.728 0.931 7.422 1.00 96.25 209 HIS A N 1
ATOM 1611 C CA . HIS A 1 209 ? -6.816 1.770 7.918 1.00 96.25 209 HIS A CA 1
ATOM 1612 C C . HIS A 1 209 ? -7.491 2.563 6.798 1.00 96.25 209 HIS A C 1
ATOM 1614 O O . HIS A 1 209 ? -8.716 2.591 6.762 1.00 96.25 209 HIS A O 1
ATOM 1620 N N . GLU A 1 210 ? -6.703 3.147 5.895 1.00 96.44 210 GLU A N 1
ATOM 1621 C CA . GLU A 1 210 ? -7.196 3.856 4.710 1.00 96.44 210 GLU A CA 1
ATOM 1622 C C . GLU A 1 210 ? -7.862 2.896 3.710 1.00 96.44 210 GLU A C 1
ATOM 1624 O O . GLU A 1 210 ? -8.970 3.140 3.247 1.00 96.44 210 GLU A O 1
ATOM 1629 N N . ALA A 1 211 ? -7.237 1.751 3.425 1.00 97.44 211 ALA A N 1
ATOM 1630 C CA . ALA A 1 211 ? -7.777 0.752 2.507 1.00 97.44 211 ALA A CA 1
ATOM 1631 C C . ALA A 1 211 ? -9.142 0.224 2.969 1.00 97.44 211 ALA A C 1
ATOM 1633 O O . ALA A 1 211 ? -10.006 -0.028 2.135 1.00 97.44 211 ALA A O 1
ATOM 1634 N N . CYS A 1 212 ? -9.344 0.085 4.285 1.00 96.75 212 CYS A N 1
ATOM 1635 C CA . CYS A 1 212 ? -10.594 -0.373 4.894 1.00 96.75 212 CYS A CA 1
ATOM 1636 C C . CYS A 1 212 ? -11.738 0.649 4.842 1.00 96.75 212 CYS A C 1
ATOM 1638 O O . CYS A 1 212 ? -12.831 0.323 5.308 1.00 96.75 212 CYS A O 1
ATOM 1640 N N . ASP A 1 213 ? -11.517 1.861 4.330 1.00 93.38 213 ASP A N 1
ATOM 1641 C CA . ASP A 1 213 ? -12.622 2.770 4.010 1.00 93.38 213 ASP A CA 1
ATOM 1642 C C . ASP A 1 213 ? -13.410 2.261 2.781 1.00 93.38 213 ASP A C 1
ATOM 1644 O O . ASP A 1 213 ? -14.611 2.512 2.666 1.00 93.38 213 ASP A O 1
ATOM 1648 N N . ASP A 1 214 ? -12.780 1.447 1.921 1.00 95.62 214 ASP A N 1
ATOM 1649 C CA . ASP A 1 214 ? -13.460 0.643 0.903 1.00 95.62 214 ASP A CA 1
ATOM 1650 C C . ASP A 1 214 ? -13.972 -0.684 1.502 1.00 95.62 214 ASP A C 1
ATOM 1652 O O . ASP A 1 214 ? -13.229 -1.471 2.106 1.00 95.62 214 ASP A O 1
ATOM 1656 N N . LYS A 1 215 ? -15.266 -0.970 1.303 1.00 94.56 215 LYS A N 1
ATOM 1657 C CA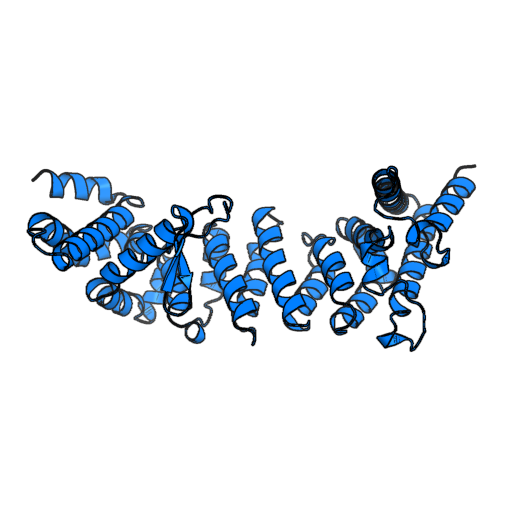 . LYS A 1 215 ? -15.915 -2.177 1.836 1.00 94.56 215 LYS A CA 1
ATOM 1658 C C . LYS A 1 215 ? -15.352 -3.472 1.248 1.00 94.56 215 LYS A C 1
ATOM 1660 O O . LYS A 1 215 ? -15.299 -4.464 1.972 1.00 94.56 215 LYS A O 1
ATOM 1665 N N . ALA A 1 216 ? -14.941 -3.498 -0.019 1.00 96.94 216 ALA A N 1
ATOM 1666 C CA . ALA A 1 216 ? -14.361 -4.683 -0.648 1.00 96.94 216 ALA A CA 1
ATOM 1667 C C . ALA A 1 216 ? -13.035 -5.065 0.026 1.00 96.94 216 ALA A C 1
ATOM 1669 O O . ALA A 1 216 ? -12.848 -6.224 0.406 1.00 96.94 216 ALA A O 1
ATOM 1670 N N . ASN A 1 217 ? -12.172 -4.079 0.286 1.00 98.06 217 ASN A N 1
ATOM 1671 C CA . ASN A 1 217 ? -10.921 -4.274 1.022 1.00 98.06 217 ASN A CA 1
ATOM 1672 C C . ASN A 1 217 ? -11.163 -4.745 2.459 1.00 98.06 217 ASN A C 1
ATOM 1674 O O . ASN A 1 217 ? -10.518 -5.692 2.910 1.00 98.06 217 ASN A O 1
ATOM 1678 N N . LEU A 1 218 ? -12.124 -4.141 3.169 1.00 97.69 218 LEU A N 1
ATOM 1679 C CA . LEU A 1 218 ? -12.486 -4.582 4.517 1.00 97.69 218 LEU A CA 1
ATOM 1680 C C . LEU A 1 218 ? -13.005 -6.029 4.520 1.00 97.69 218 LEU A C 1
ATOM 1682 O O . LEU A 1 218 ? -12.622 -6.827 5.376 1.00 97.69 218 LEU A O 1
ATOM 1686 N N . HIS A 1 219 ? -13.854 -6.392 3.555 1.00 97.75 219 HIS A N 1
ATOM 1687 C CA . HIS A 1 219 ? -14.339 -7.761 3.404 1.00 97.75 219 HIS A CA 1
ATOM 1688 C C . HIS A 1 219 ? -13.197 -8.749 3.152 1.00 97.75 219 HIS A C 1
ATOM 1690 O O . HIS A 1 219 ? -13.186 -9.808 3.783 1.00 97.75 219 HIS A O 1
ATOM 1696 N N . ALA A 1 220 ? -12.244 -8.415 2.279 1.00 97.75 220 ALA A N 1
ATOM 1697 C CA . ALA A 1 220 ? -11.074 -9.250 2.016 1.00 97.75 220 ALA A CA 1
ATOM 1698 C C . ALA A 1 220 ? -10.205 -9.421 3.270 1.00 97.75 220 ALA A C 1
ATOM 1700 O O . ALA A 1 220 ? -9.899 -10.547 3.662 1.00 97.75 220 ALA A O 1
ATOM 1701 N N . LEU A 1 221 ? -9.907 -8.329 3.976 1.00 97.69 221 LEU A N 1
ATOM 1702 C CA . LEU A 1 221 ? -9.116 -8.370 5.205 1.00 97.69 221 LEU A CA 1
ATOM 1703 C C . LEU A 1 221 ? -9.788 -9.218 6.302 1.00 97.69 221 LEU A C 1
ATOM 1705 O O . LEU A 1 221 ? -9.128 -10.012 6.973 1.00 97.69 221 LEU A O 1
ATOM 1709 N N . VAL A 1 222 ? -11.113 -9.115 6.458 1.00 97.56 222 VAL A N 1
ATOM 1710 C CA . VAL A 1 222 ? -11.886 -9.945 7.400 1.00 97.56 222 VAL A CA 1
ATOM 1711 C C . VAL A 1 222 ? -11.844 -11.424 7.015 1.00 97.56 222 VAL A C 1
ATOM 1713 O O . VAL A 1 222 ? -11.772 -12.285 7.894 1.00 97.56 222 VAL A O 1
ATOM 1716 N N . GLN A 1 223 ? -11.882 -11.743 5.719 1.00 97.12 223 GLN A N 1
ATOM 1717 C CA . GLN A 1 223 ? -11.777 -13.125 5.246 1.00 97.12 223 GLN A CA 1
ATOM 1718 C C . GLN A 1 223 ? -10.420 -13.752 5.578 1.00 97.12 223 GLN A C 1
ATOM 1720 O O . GLN A 1 223 ? -10.389 -14.924 5.951 1.00 97.12 223 GLN A O 1
ATOM 1725 N N . MET A 1 224 ? -9.338 -12.970 5.523 1.00 96.50 224 MET A N 1
ATOM 1726 C CA . MET A 1 224 ? -7.982 -13.426 5.851 1.00 96.50 224 MET A CA 1
ATOM 1727 C C . MET A 1 224 ? -7.770 -13.711 7.349 1.00 96.50 224 MET A C 1
ATOM 1729 O O . MET A 1 224 ? -6.821 -14.404 7.701 1.00 96.50 224 MET A O 1
ATOM 1733 N N . LYS A 1 225 ? -8.649 -13.219 8.241 1.00 95.12 225 LYS A N 1
ATOM 1734 C CA . LYS A 1 225 ? -8.596 -13.427 9.707 1.00 95.12 225 LYS A CA 1
ATOM 1735 C C . LYS A 1 225 ? -7.193 -13.190 10.310 1.00 95.12 225 LYS A C 1
ATOM 1737 O O . LYS A 1 225 ? -6.645 -14.085 10.959 1.00 95.12 225 LYS A O 1
ATOM 1742 N N . PRO A 1 226 ? -6.606 -11.994 10.128 1.00 94.50 226 PRO A N 1
ATOM 1743 C CA . PRO A 1 226 ? -5.233 -11.730 10.536 1.00 94.50 226 PRO A CA 1
ATOM 1744 C C . PRO A 1 226 ? -5.037 -11.794 12.056 1.00 94.50 226 PRO A C 1
ATOM 1746 O O . PRO A 1 226 ? -5.910 -11.397 12.835 1.00 94.50 226 PRO A O 1
ATOM 1749 N N . ALA A 1 227 ? -3.857 -12.249 12.483 1.00 92.38 227 ALA A N 1
ATOM 1750 C CA . ALA A 1 227 ? -3.412 -12.136 13.867 1.00 92.38 227 ALA A CA 1
ATOM 1751 C C . ALA A 1 227 ? -2.855 -10.724 14.096 1.00 92.38 227 ALA A C 1
ATOM 1753 O O . ALA A 1 227 ? -1.849 -10.353 13.508 1.00 92.38 227 ALA A O 1
ATOM 1754 N N . LEU A 1 228 ? -3.531 -9.924 14.924 1.00 94.06 228 LEU A N 1
ATOM 1755 C CA . LEU A 1 228 ? -3.183 -8.511 15.156 1.00 94.06 228 LEU A CA 1
ATOM 1756 C C . LEU A 1 228 ? -2.814 -8.212 16.617 1.00 94.06 228 LEU A C 1
ATOM 1758 O O . LEU A 1 228 ? -2.614 -7.058 16.988 1.00 94.06 228 LEU A O 1
ATOM 1762 N N . SER A 1 229 ? -2.732 -9.240 17.467 1.00 91.25 229 SER A N 1
ATOM 1763 C CA . SER A 1 229 ? -2.478 -9.084 18.904 1.00 91.25 229 SER A CA 1
ATOM 1764 C C . SER A 1 229 ? -1.093 -8.516 19.215 1.00 91.25 229 SER A C 1
ATOM 1766 O O . SER A 1 229 ? -0.946 -7.794 20.197 1.00 91.25 229 SER A O 1
ATOM 1768 N N . HIS A 1 230 ? -0.086 -8.802 18.381 1.00 93.19 230 HIS A N 1
ATOM 1769 C CA . HIS A 1 230 ? 1.279 -8.287 18.548 1.00 93.19 230 HIS A CA 1
ATOM 1770 C C . HIS A 1 230 ? 1.385 -6.775 18.321 1.00 93.19 230 HIS A C 1
ATOM 1772 O O . HIS A 1 230 ? 2.324 -6.156 18.809 1.00 93.19 230 HIS A O 1
ATOM 1778 N N . LEU A 1 231 ? 0.409 -6.168 17.638 1.00 94.31 231 LEU A N 1
ATOM 1779 C CA . LEU A 1 231 ? 0.349 -4.723 17.388 1.00 94.31 231 LEU A CA 1
ATOM 1780 C C . LEU A 1 231 ? -0.295 -3.934 18.544 1.00 94.31 231 LEU A C 1
ATOM 1782 O O . LEU A 1 231 ? -0.441 -2.714 18.454 1.00 94.31 231 LEU A O 1
ATOM 1786 N N . GLY A 1 232 ? -0.721 -4.615 19.613 1.00 93.44 232 GLY A N 1
ATOM 1787 C CA . GLY A 1 232 ? -1.319 -3.994 20.791 1.00 93.44 232 GLY A CA 1
ATOM 1788 C C . GLY A 1 232 ? -2.572 -3.176 20.466 1.00 93.44 232 GLY A C 1
ATOM 1789 O O . GLY A 1 232 ? -3.500 -3.644 19.805 1.00 93.44 232 GLY A O 1
ATOM 1790 N N . GLU A 1 233 ? -2.615 -1.940 20.957 1.00 91.31 233 GLU A N 1
ATOM 1791 C CA . GLU A 1 233 ? -3.767 -1.046 20.810 1.00 91.31 233 GLU A CA 1
ATOM 1792 C C . GLU A 1 233 ? -4.044 -0.647 19.358 1.00 91.31 233 GLU A C 1
ATOM 1794 O O . GLU A 1 233 ? -5.200 -0.635 18.937 1.00 91.31 233 GLU A O 1
ATOM 1799 N N . SER A 1 234 ? -3.003 -0.396 18.565 1.00 92.31 234 SER A N 1
ATOM 1800 C CA . SER A 1 234 ? -3.162 -0.042 17.152 1.00 92.31 234 SER A CA 1
ATOM 1801 C C . SER A 1 234 ? -3.764 -1.206 16.353 1.00 92.31 234 SER A C 1
ATOM 1803 O O . SER A 1 234 ? -4.632 -1.000 15.506 1.00 92.31 234 SER A O 1
ATOM 1805 N N . GLY A 1 235 ? -3.385 -2.447 16.683 1.00 94.94 235 GLY A N 1
ATOM 1806 C CA . GLY A 1 235 ? -4.029 -3.649 16.144 1.00 94.94 235 GLY A CA 1
ATOM 1807 C C . GLY A 1 235 ? -5.491 -3.787 16.574 1.00 94.94 235 GLY A C 1
ATOM 1808 O O . GLY A 1 235 ? -6.347 -4.126 15.756 1.00 94.94 235 GLY A O 1
ATOM 1809 N N . ALA A 1 236 ? -5.803 -3.470 17.835 1.00 94.50 236 ALA A N 1
ATOM 1810 C CA . ALA A 1 236 ? -7.178 -3.473 18.335 1.00 94.50 236 ALA A CA 1
ATOM 1811 C C . ALA A 1 236 ? -8.065 -2.454 17.597 1.00 94.50 236 ALA A C 1
ATOM 1813 O O . ALA A 1 236 ? -9.198 -2.780 17.249 1.00 94.50 236 ALA A O 1
ATOM 1814 N N . LEU A 1 237 ? -7.548 -1.260 17.283 1.00 94.44 237 LEU A N 1
ATOM 1815 C CA . LEU A 1 237 ? -8.267 -0.261 16.483 1.00 94.44 237 LEU A CA 1
ATOM 1816 C C . LEU A 1 237 ? -8.543 -0.738 15.049 1.00 94.44 237 LEU A C 1
ATOM 1818 O O . LEU A 1 237 ? -9.598 -0.424 14.493 1.00 94.44 237 LEU A O 1
ATOM 1822 N N . LEU A 1 238 ? -7.641 -1.515 14.439 1.00 96.38 238 LEU A N 1
ATOM 1823 C CA . LEU A 1 238 ? -7.908 -2.137 13.138 1.00 96.38 238 LEU A CA 1
ATOM 1824 C C . LEU A 1 238 ? -8.983 -3.226 13.250 1.00 96.38 238 LEU A C 1
ATOM 1826 O O . LEU A 1 238 ? -9.907 -3.246 12.439 1.00 96.38 238 LEU A O 1
ATOM 1830 N N . LEU A 1 239 ? -8.927 -4.077 14.283 1.00 96.62 239 LEU A N 1
ATOM 1831 C CA . LEU A 1 239 ? -9.973 -5.073 14.550 1.00 96.62 239 LEU A CA 1
ATOM 1832 C C . LEU A 1 239 ? -11.338 -4.419 14.778 1.00 96.62 239 LEU A C 1
ATOM 1834 O O . LEU A 1 239 ? -12.339 -4.918 14.281 1.00 96.62 239 LEU A O 1
ATOM 1838 N N . ILE A 1 240 ? -11.395 -3.273 15.456 1.00 96.38 240 ILE A N 1
ATOM 1839 C CA . ILE A 1 240 ? -12.638 -2.520 15.653 1.00 96.38 240 ILE A CA 1
ATOM 1840 C C . ILE A 1 240 ? -13.324 -2.187 14.317 1.00 96.38 240 ILE A C 1
ATOM 1842 O O . ILE A 1 240 ? -14.549 -2.259 14.240 1.00 96.38 240 ILE A O 1
ATOM 1846 N N . ARG A 1 241 ? -12.577 -1.924 13.233 1.00 96.25 241 ARG A N 1
ATOM 1847 C CA . ARG A 1 241 ? -13.173 -1.718 11.898 1.00 96.25 241 ARG A CA 1
ATOM 1848 C C . ARG A 1 241 ? -13.900 -2.954 11.372 1.00 96.25 241 ARG A C 1
ATOM 1850 O O . ARG A 1 241 ? -14.883 -2.806 10.653 1.00 96.25 241 ARG A O 1
ATOM 1857 N N . PHE A 1 242 ? -13.496 -4.167 11.756 1.00 97.44 242 PHE A N 1
ATOM 1858 C CA . PHE A 1 242 ? -14.178 -5.398 11.330 1.00 97.44 242 PHE A CA 1
ATOM 1859 C C . PHE A 1 242 ? -15.609 -5.449 11.873 1.00 97.44 242 PHE A C 1
ATOM 1861 O O . PHE A 1 242 ? -16.488 -6.024 11.232 1.00 97.44 242 PHE A O 1
ATOM 1868 N N . ALA A 1 243 ? -15.859 -4.820 13.026 1.00 96.62 243 ALA A N 1
ATOM 1869 C CA . ALA A 1 243 ? -17.180 -4.752 13.636 1.00 96.62 243 ALA A CA 1
ATOM 1870 C C . ALA A 1 243 ? -18.187 -3.924 12.817 1.00 96.62 243 ALA A C 1
ATOM 1872 O O . ALA A 1 243 ? -19.376 -3.989 13.099 1.00 96.62 243 ALA A O 1
ATOM 1873 N N . SER A 1 244 ? -17.747 -3.184 11.791 1.00 95.69 244 SER A N 1
ATOM 1874 C CA . SER A 1 244 ? -18.653 -2.444 10.901 1.00 95.69 244 SER A CA 1
ATOM 1875 C C . SER A 1 244 ? -19.415 -3.308 9.901 1.00 95.69 244 SER A C 1
ATOM 1877 O O . SER A 1 244 ? -20.421 -2.860 9.350 1.00 95.69 244 SER A O 1
ATOM 1879 N N . ILE A 1 245 ? -18.988 -4.555 9.685 1.00 96.44 245 ILE A N 1
ATOM 1880 C CA . ILE A 1 245 ? -19.666 -5.497 8.793 1.00 96.44 245 ILE A CA 1
ATOM 1881 C C . ILE A 1 245 ? -20.109 -6.745 9.554 1.00 96.44 245 ILE A C 1
ATOM 1883 O O . ILE A 1 245 ? -19.389 -7.269 10.399 1.00 96.44 245 ILE A O 1
ATOM 1887 N N . SER A 1 246 ? -21.276 -7.296 9.208 1.00 95.75 246 SER A N 1
ATOM 1888 C CA . SER A 1 246 ? -21.891 -8.398 9.968 1.00 95.75 246 SER A CA 1
ATOM 1889 C C . SER A 1 246 ? -21.011 -9.652 10.068 1.00 95.75 246 SER A C 1
ATOM 1891 O O . SER A 1 246 ? -20.982 -10.310 11.109 1.00 95.75 246 SER A O 1
ATOM 1893 N N . LYS A 1 247 ? -20.250 -9.973 9.012 1.00 96.25 247 LYS A N 1
ATOM 1894 C CA . LYS A 1 247 ? -19.312 -11.110 9.012 1.00 96.25 247 LYS A CA 1
ATOM 1895 C C . LYS A 1 247 ? -18.140 -10.885 9.974 1.00 96.25 247 LYS A C 1
ATOM 1897 O O . LYS A 1 247 ? -17.759 -11.805 10.691 1.00 96.25 247 LYS A O 1
ATOM 1902 N N . GLY A 1 248 ? -17.594 -9.668 10.003 1.00 97.44 248 GLY A N 1
ATOM 1903 C CA . GLY A 1 248 ? -16.509 -9.295 10.910 1.00 97.44 248 GLY A CA 1
ATOM 1904 C C . GLY A 1 248 ? -16.983 -9.206 12.359 1.00 97.44 248 GLY A C 1
ATOM 1905 O O . GLY A 1 248 ? -16.329 -9.754 13.241 1.00 97.44 248 GLY A O 1
ATOM 1906 N N . PHE A 1 249 ? -18.169 -8.639 12.596 1.00 97.62 249 PHE A N 1
ATOM 1907 C CA . PHE A 1 249 ? -18.836 -8.665 13.898 1.00 97.62 249 PHE A CA 1
ATOM 1908 C C . PHE A 1 249 ? -18.986 -10.093 14.435 1.00 97.62 249 PHE A C 1
ATOM 1910 O O . PHE A 1 249 ? -18.560 -10.366 15.552 1.00 97.62 249 PHE A O 1
ATOM 1917 N N . SER A 1 250 ? -19.530 -11.014 13.632 1.00 97.19 250 SER A N 1
ATOM 1918 C CA . SER A 1 250 ? -19.743 -12.409 14.052 1.00 97.19 250 SER A CA 1
ATOM 1919 C C . SER A 1 250 ? -18.421 -13.085 14.428 1.00 97.19 250 SER A C 1
ATOM 1921 O O . SER A 1 250 ? -18.300 -13.641 15.516 1.00 97.19 250 SER A O 1
ATOM 1923 N N . TYR A 1 251 ? -17.393 -12.920 13.586 1.00 96.88 251 TYR A N 1
ATOM 1924 C CA . TYR A 1 251 ? -16.040 -13.422 13.842 1.00 96.88 251 TYR A CA 1
ATOM 1925 C C . TYR A 1 251 ? -15.439 -12.906 15.162 1.00 96.88 251 TYR A C 1
ATOM 1927 O O . TYR A 1 251 ? -14.835 -13.669 15.917 1.00 96.88 251 TYR A O 1
ATOM 1935 N N . LEU A 1 252 ? -15.586 -11.610 15.447 1.00 97.31 252 LEU A N 1
ATOM 1936 C CA . LEU A 1 252 ? -15.088 -11.008 16.684 1.00 97.31 252 LEU A CA 1
ATOM 1937 C C . LEU A 1 252 ? -15.904 -11.442 17.906 1.00 97.31 252 LEU A C 1
ATOM 1939 O O . LEU A 1 252 ? -15.344 -11.645 18.985 1.00 97.31 252 LEU A O 1
ATOM 1943 N N . ASN A 1 253 ? -17.219 -11.581 17.745 1.00 96.88 253 ASN A N 1
ATOM 1944 C CA . ASN A 1 253 ? -18.131 -11.949 18.818 1.00 96.88 253 ASN A CA 1
ATOM 1945 C C . ASN A 1 253 ? -17.887 -13.386 19.298 1.00 96.88 253 ASN A C 1
ATOM 1947 O O . ASN A 1 253 ? -17.777 -13.615 20.498 1.00 96.88 253 ASN A O 1
ATOM 1951 N N . GLU A 1 254 ? -17.688 -14.329 18.371 1.00 96.44 254 GLU A N 1
ATOM 1952 C CA . GLU A 1 254 ? -17.328 -15.727 18.672 1.00 96.44 254 GLU A CA 1
ATOM 1953 C C . GLU A 1 254 ? -16.041 -15.853 19.504 1.00 96.44 254 GLU A C 1
ATOM 1955 O O . GLU A 1 254 ? -15.861 -16.815 20.245 1.00 96.44 254 GLU A O 1
ATOM 1960 N N . ARG A 1 255 ? -15.143 -14.865 19.412 1.00 95.31 255 ARG A N 1
ATOM 1961 C CA . ARG A 1 255 ? -13.873 -14.814 20.154 1.00 95.31 255 ARG A CA 1
ATOM 1962 C C . ARG A 1 255 ? -13.948 -13.985 21.438 1.00 95.31 255 ARG A C 1
ATOM 1964 O O . ARG A 1 255 ? -12.916 -13.723 22.051 1.00 95.31 255 ARG A O 1
ATOM 1971 N N . GLY A 1 256 ? -15.137 -13.517 21.819 1.00 96.12 256 GLY A N 1
ATOM 1972 C CA . GLY A 1 256 ? -15.347 -12.668 22.995 1.00 96.12 256 GLY A CA 1
ATOM 1973 C C . GLY A 1 256 ? -14.748 -11.260 22.881 1.00 96.12 256 GLY A C 1
ATOM 1974 O O . GLY A 1 256 ? -14.693 -10.537 23.876 1.00 96.12 256 GLY A O 1
ATOM 1975 N N . PHE A 1 257 ? -14.300 -10.843 21.690 1.00 96.75 257 PHE A N 1
ATOM 1976 C CA . PHE A 1 257 ? -13.679 -9.531 21.492 1.00 96.75 257 PHE A CA 1
ATOM 1977 C C . PHE A 1 257 ? -14.693 -8.397 21.685 1.00 96.75 257 PHE A C 1
ATOM 1979 O O . PHE A 1 257 ? -14.383 -7.415 22.353 1.00 96.75 257 PHE A O 1
ATOM 1986 N N . ILE A 1 258 ? -15.915 -8.554 21.159 1.00 97.38 258 ILE A N 1
ATOM 1987 C CA . ILE A 1 258 ? -16.971 -7.531 21.244 1.00 97.38 258 ILE A CA 1
ATOM 1988 C C . ILE A 1 258 ? -17.323 -7.220 22.701 1.00 97.38 258 ILE A C 1
ATOM 1990 O O . ILE A 1 258 ? -17.284 -6.060 23.100 1.00 97.38 258 ILE A O 1
ATOM 1994 N N . THR A 1 259 ? -17.609 -8.239 23.515 1.00 96.12 259 THR A N 1
ATOM 1995 C CA . THR A 1 259 ? -17.950 -8.060 24.935 1.00 96.12 259 THR A CA 1
ATOM 1996 C C . THR A 1 259 ? -16.805 -7.420 25.718 1.00 96.12 259 THR A C 1
ATOM 1998 O O . THR A 1 259 ? -17.030 -6.502 26.503 1.00 96.12 259 THR A O 1
ATOM 2001 N N . LYS A 1 260 ? -15.563 -7.855 25.469 1.00 96.50 260 LYS A N 1
ATOM 2002 C CA . LYS A 1 260 ? -14.376 -7.287 26.119 1.00 96.50 260 LYS A CA 1
ATOM 2003 C C . LYS A 1 260 ? -14.189 -5.807 25.777 1.00 96.50 260 LYS A C 1
ATOM 2005 O O . 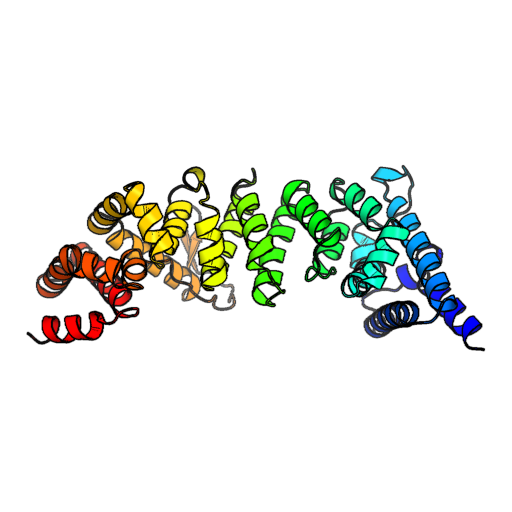LYS A 1 260 ? -13.923 -5.006 26.672 1.00 96.50 260 LYS A O 1
ATOM 2010 N N . GLU A 1 261 ? -14.313 -5.442 24.503 1.00 96.12 261 GLU A N 1
ATOM 2011 C CA . GLU A 1 261 ? -14.171 -4.048 24.081 1.00 96.12 261 GLU A CA 1
ATOM 2012 C C . GLU A 1 261 ? -15.364 -3.191 24.525 1.00 96.12 261 GLU A C 1
ATOM 2014 O O . GLU A 1 261 ? -15.148 -2.046 24.895 1.00 96.12 261 GLU A O 1
ATOM 2019 N N . LEU A 1 262 ? -16.591 -3.718 24.618 1.00 95.94 262 LEU A N 1
ATOM 2020 C CA . LEU A 1 262 ? -17.724 -2.969 25.189 1.00 95.94 262 LEU A CA 1
ATOM 2021 C C . LEU A 1 262 ? -17.429 -2.501 26.620 1.00 95.94 262 LEU A C 1
ATOM 2023 O O . LEU A 1 262 ? -17.567 -1.313 26.915 1.00 95.94 262 LEU A O 1
ATOM 2027 N N . GLU A 1 263 ? -16.956 -3.398 27.487 1.00 95.62 263 GLU A N 1
ATOM 2028 C CA . GLU A 1 263 ? -16.611 -3.037 28.868 1.00 95.62 263 GLU A CA 1
ATOM 2029 C C . GLU A 1 263 ? -15.400 -2.102 28.940 1.00 95.62 263 GLU A C 1
ATOM 2031 O O . GLU A 1 263 ? -15.394 -1.134 29.704 1.00 95.62 263 GLU A O 1
ATOM 2036 N N . ARG A 1 264 ? -14.379 -2.337 28.107 1.00 95.88 264 ARG A N 1
ATOM 2037 C CA . ARG A 1 264 ? -13.197 -1.468 28.038 1.00 95.88 264 ARG A CA 1
ATOM 2038 C C . ARG A 1 264 ? -13.556 -0.050 27.593 1.00 95.88 264 ARG A C 1
ATOM 2040 O O . ARG A 1 264 ? -13.100 0.923 28.195 1.00 95.88 264 ARG A O 1
ATOM 2047 N N . TRP A 1 265 ? -14.379 0.085 26.557 1.00 96.12 265 TRP A N 1
ATOM 2048 C CA . TRP A 1 265 ? -14.811 1.385 26.055 1.00 96.12 265 TRP A CA 1
ATOM 2049 C C . TRP A 1 265 ? -15.691 2.113 27.058 1.00 96.12 265 TRP A C 1
ATOM 2051 O O . TRP A 1 265 ? -15.457 3.299 27.302 1.00 96.12 265 TRP A O 1
ATOM 2061 N N . ARG A 1 266 ? -16.609 1.395 27.716 1.00 93.44 266 ARG A N 1
ATOM 2062 C CA . ARG A 1 266 ? -17.441 1.938 28.793 1.00 93.44 266 ARG A CA 1
ATOM 2063 C C . ARG A 1 266 ? -16.604 2.461 29.962 1.00 93.44 266 ARG A C 1
ATOM 2065 O O . ARG A 1 266 ? -16.879 3.552 30.447 1.00 93.44 266 ARG A O 1
ATOM 2072 N N . ARG A 1 267 ? -15.596 1.707 30.408 1.00 93.19 267 ARG A N 1
ATOM 2073 C CA . ARG A 1 267 ? -14.826 2.040 31.616 1.00 93.19 267 ARG A CA 1
ATOM 2074 C C . ARG A 1 267 ? -13.812 3.164 31.411 1.00 93.19 267 ARG A C 1
ATOM 2076 O O . ARG A 1 267 ? -13.666 4.008 32.286 1.00 93.19 267 ARG A O 1
ATOM 2083 N N . GLU A 1 268 ? -13.069 3.144 30.305 1.00 93.94 268 GLU A N 1
ATOM 2084 C CA . GLU A 1 268 ? -11.883 4.005 30.152 1.00 93.94 268 GLU A CA 1
ATOM 2085 C C . GLU A 1 268 ? -11.680 4.551 28.732 1.00 93.94 268 GLU A C 1
ATOM 2087 O O . GLU A 1 268 ? -11.250 5.695 28.567 1.00 93.94 268 GLU A O 1
ATOM 2092 N N . TYR A 1 269 ? -11.990 3.771 27.690 1.00 95.25 269 TYR A N 1
ATOM 2093 C CA . TYR A 1 269 ? -11.541 4.125 26.342 1.00 95.25 269 TYR A CA 1
ATOM 2094 C C . TYR A 1 269 ? -12.328 5.282 25.718 1.00 95.25 269 TYR A C 1
ATOM 2096 O O . TYR A 1 269 ? -11.745 6.037 24.951 1.00 95.25 269 TYR A O 1
ATOM 2104 N N . ASN A 1 270 ? -13.601 5.492 26.077 1.00 95.56 270 ASN A N 1
ATOM 2105 C CA . ASN A 1 270 ? -14.355 6.668 25.614 1.00 95.56 270 ASN A CA 1
ATOM 2106 C C . ASN A 1 270 ? -13.681 7.979 26.041 1.00 95.56 270 ASN A C 1
ATOM 2108 O O . ASN A 1 270 ? -13.571 8.913 25.253 1.00 95.56 270 ASN A O 1
ATOM 2112 N N . ILE A 1 271 ? -13.182 8.038 27.279 1.00 94.94 271 ILE A N 1
ATOM 2113 C CA . ILE A 1 271 ? -12.465 9.208 27.801 1.00 94.94 271 ILE A CA 1
ATOM 2114 C C . ILE A 1 271 ? -11.127 9.368 27.077 1.00 94.94 271 ILE A C 1
ATOM 2116 O O . ILE A 1 271 ? -10.775 10.470 26.662 1.00 94.94 271 ILE A O 1
ATOM 2120 N N . ARG A 1 272 ? -10.403 8.262 26.877 1.00 94.69 272 ARG A N 1
ATOM 2121 C CA . ARG A 1 272 ? -9.131 8.262 26.148 1.00 94.69 272 ARG A CA 1
ATOM 2122 C C . ARG A 1 272 ? -9.292 8.650 24.677 1.00 94.69 272 ARG A C 1
ATOM 2124 O O . ARG A 1 272 ? -8.424 9.312 24.121 1.00 94.69 272 ARG A O 1
ATOM 2131 N N . TYR A 1 273 ? -10.396 8.266 24.044 1.00 95.00 273 TYR A N 1
ATOM 2132 C CA . TYR A 1 273 ? -10.695 8.626 22.663 1.00 95.00 273 TYR A CA 1
ATOM 2133 C C . TYR A 1 273 ? -10.766 10.148 22.497 1.00 95.00 273 TYR A C 1
ATOM 2135 O O . TYR A 1 273 ? -10.212 10.672 21.534 1.00 95.00 273 TYR A O 1
ATOM 2143 N N . VAL A 1 274 ? -11.353 10.865 23.466 1.00 95.44 274 VAL A N 1
ATOM 2144 C CA . VAL A 1 274 ? -11.341 12.339 23.484 1.00 95.44 274 VAL A CA 1
ATOM 2145 C C . VAL A 1 274 ? -9.913 12.874 23.466 1.00 95.44 274 VAL A C 1
ATOM 2147 O O . VAL A 1 274 ? -9.620 13.743 22.652 1.00 95.44 274 VAL A O 1
ATOM 2150 N N . ASP A 1 275 ? -9.015 12.326 24.291 1.00 93.69 275 ASP A N 1
ATOM 2151 C CA . ASP A 1 275 ? -7.608 12.753 24.314 1.00 93.69 275 ASP A CA 1
ATOM 2152 C C . ASP A 1 275 ? -6.929 12.554 22.956 1.00 93.69 275 ASP A C 1
ATOM 2154 O O . ASP A 1 275 ? -6.207 13.433 22.494 1.00 93.69 275 ASP A O 1
ATOM 2158 N N . ILE A 1 276 ? -7.182 11.418 22.296 1.00 91.44 276 ILE A N 1
ATOM 2159 C CA . ILE A 1 276 ? -6.605 11.112 20.980 1.00 91.44 276 ILE A CA 1
ATOM 2160 C C . ILE A 1 276 ? -7.124 12.096 19.925 1.00 91.44 276 ILE A C 1
ATOM 2162 O O . ILE A 1 276 ? -6.339 12.641 19.148 1.00 91.44 276 ILE A O 1
ATOM 2166 N N . VAL A 1 277 ? -8.435 12.353 19.899 1.00 91.88 277 VAL A N 1
ATOM 2167 C CA . VAL A 1 277 ? -9.033 13.301 18.948 1.00 91.88 277 VAL A CA 1
ATOM 2168 C C . VAL A 1 277 ? -8.528 14.719 19.193 1.00 91.88 277 VAL A C 1
ATOM 2170 O O . VAL A 1 277 ? -8.130 15.398 18.248 1.00 91.88 277 VAL A O 1
ATOM 2173 N N . GLU A 1 278 ? -8.506 15.169 20.447 1.00 91.56 278 GLU A N 1
ATOM 2174 C CA . GLU A 1 278 ? -8.002 16.496 20.801 1.00 91.56 278 GLU A CA 1
ATOM 2175 C C . GLU A 1 278 ? -6.518 16.640 20.469 1.00 91.56 278 GLU A C 1
ATOM 2177 O O . GLU A 1 278 ? -6.116 17.689 19.971 1.00 91.56 278 GLU A O 1
ATOM 2182 N N . GLN A 1 279 ? -5.718 15.590 20.665 1.00 88.06 279 GLN A N 1
ATOM 2183 C CA . GLN A 1 279 ? -4.318 15.576 20.261 1.00 88.06 279 GLN A CA 1
ATOM 2184 C C . GLN A 1 279 ? -4.169 15.712 18.741 1.00 88.06 279 GLN A C 1
ATOM 2186 O O . GLN A 1 279 ? -3.450 16.599 18.292 1.00 88.06 279 GLN A O 1
ATOM 2191 N N . HIS A 1 280 ? -4.887 14.918 17.940 1.00 86.12 280 HIS A N 1
ATOM 2192 C CA . HIS A 1 280 ? -4.820 15.022 16.477 1.00 86.12 280 HIS A CA 1
ATOM 2193 C C . HIS A 1 280 ? -5.265 16.400 15.963 1.00 86.12 280 HIS A C 1
ATOM 2195 O O . HIS A 1 280 ? -4.669 16.947 15.035 1.00 86.12 280 HIS A O 1
ATOM 2201 N N . LEU A 1 281 ? -6.308 16.980 16.566 1.00 87.06 281 LEU A N 1
ATOM 2202 C CA . LEU A 1 281 ? -6.754 18.334 16.239 1.00 87.06 281 LEU A CA 1
ATOM 2203 C C . LEU A 1 281 ? -5.711 19.380 16.640 1.00 87.06 281 LEU A C 1
ATOM 2205 O O . LEU A 1 281 ? -5.490 20.331 15.893 1.00 87.06 281 LEU A O 1
ATOM 2209 N N . ASN A 1 282 ? -5.056 19.210 17.789 1.00 86.31 282 ASN A N 1
ATOM 2210 C CA . ASN A 1 282 ? -3.996 20.100 18.249 1.00 86.31 282 ASN A CA 1
ATOM 2211 C C . ASN A 1 282 ? -2.796 20.073 17.291 1.00 86.31 282 ASN A C 1
ATOM 2213 O O . ASN A 1 282 ? -2.371 21.136 16.835 1.00 86.31 282 ASN A O 1
ATOM 2217 N N . ASP A 1 283 ? -2.341 18.875 16.917 1.00 81.38 283 ASP A N 1
ATOM 2218 C CA . ASP A 1 283 ? -1.213 18.658 16.007 1.00 81.38 283 ASP A CA 1
ATOM 2219 C C . ASP A 1 283 ? -1.473 19.247 14.605 1.00 81.38 283 ASP A C 1
ATOM 2221 O O . ASP A 1 283 ? -0.547 19.691 13.928 1.00 81.38 283 ASP A O 1
ATOM 2225 N N . ALA A 1 284 ? -2.732 19.275 14.155 1.00 81.56 284 ALA A N 1
ATOM 2226 C CA . ALA A 1 284 ? -3.092 19.757 12.821 1.00 81.56 284 ALA A CA 1
ATOM 2227 C C . ALA A 1 284 ? -3.495 21.236 12.749 1.00 81.56 284 ALA A C 1
ATOM 2229 O O . ALA A 1 284 ? -3.259 21.897 11.734 1.00 81.56 284 ALA A O 1
ATOM 2230 N N . LEU A 1 285 ? -4.166 21.749 13.783 1.00 79.81 285 LEU A N 1
ATOM 2231 C CA . LEU A 1 285 ? -4.750 23.095 13.787 1.00 79.81 285 LEU A CA 1
ATOM 2232 C C . LEU A 1 285 ? -3.900 24.108 14.548 1.00 79.81 285 LEU A C 1
ATOM 2234 O O . LEU A 1 285 ? -4.146 25.312 14.439 1.00 79.81 285 LEU A O 1
ATOM 2238 N N . THR A 1 286 ? -2.906 23.650 15.303 1.00 77.44 286 THR A N 1
ATOM 2239 C CA . THR A 1 286 ? -2.017 24.521 16.062 1.00 77.44 286 THR A CA 1
ATOM 2240 C C . THR A 1 286 ? -0.561 24.324 15.646 1.00 77.44 286 THR A C 1
ATOM 2242 O O . THR A 1 286 ? -0.202 23.349 14.999 1.00 77.44 286 THR A O 1
ATOM 2245 N N . THR A 1 287 ? 0.301 25.276 16.001 1.00 69.06 287 THR A N 1
ATOM 2246 C CA . THR A 1 287 ? 1.753 25.162 15.786 1.00 69.06 287 THR A CA 1
ATOM 2247 C C . THR A 1 287 ? 2.473 24.524 16.973 1.00 69.06 287 THR A C 1
ATOM 2249 O O . THR A 1 287 ? 3.703 24.583 17.053 1.00 69.06 287 THR A O 1
ATOM 2252 N N . TRP A 1 288 ? 1.730 23.977 17.938 1.00 59.75 288 TRP A N 1
ATOM 2253 C CA . TRP A 1 288 ? 2.306 23.375 19.129 1.00 59.75 288 TRP A CA 1
ATOM 2254 C C . TRP A 1 288 ? 2.809 21.973 18.815 1.00 59.75 288 TRP A C 1
ATOM 2256 O O . TRP A 1 288 ? 2.054 21.098 18.418 1.00 59.75 288 TRP A O 1
ATOM 2266 N N . THR A 1 289 ? 4.099 21.755 19.044 1.00 59.97 289 THR A N 1
ATOM 2267 C CA . THR A 1 289 ? 4.727 20.435 18.959 1.00 59.97 289 THR A CA 1
ATOM 2268 C C . THR A 1 289 ? 5.236 20.035 20.337 1.00 59.97 289 THR A C 1
ATOM 2270 O O . THR A 1 289 ? 5.904 20.830 21.010 1.00 59.97 289 THR A O 1
ATOM 2273 N N . ARG A 1 290 ? 4.930 18.808 20.774 1.00 56.88 290 ARG A N 1
ATOM 2274 C CA . ARG A 1 290 ? 5.532 18.218 21.978 1.00 56.88 290 ARG A CA 1
ATOM 2275 C C . ARG A 1 290 ? 6.930 17.699 21.637 1.00 56.88 290 ARG A C 1
ATOM 2277 O O . ARG A 1 290 ? 7.061 16.766 20.852 1.00 56.88 290 ARG A O 1
ATOM 2284 N N . GLY A 1 291 ? 7.966 18.297 22.221 1.00 54.50 291 GLY A N 1
ATOM 2285 C CA . GLY A 1 291 ? 9.290 17.677 22.303 1.00 54.50 291 GLY A CA 1
ATOM 2286 C C . GLY A 1 291 ? 9.375 16.720 23.496 1.00 54.50 291 GLY A C 1
ATOM 2287 O O . GLY A 1 291 ? 8.444 16.640 24.301 1.00 54.50 291 GLY A O 1
ATOM 2288 N N . HIS A 1 292 ? 10.505 16.021 23.650 1.00 39.75 292 HIS A N 1
ATOM 2289 C CA . HIS A 1 292 ? 10.812 15.277 24.876 1.00 39.75 292 HIS A CA 1
ATOM 2290 C C . HIS A 1 292 ? 10.884 16.246 26.071 1.00 39.75 292 HIS A C 1
ATOM 2292 O O . HIS A 1 292 ? 11.922 16.844 26.333 1.00 39.75 292 HIS A O 1
ATOM 2298 N N . GLY A 1 293 ? 9.758 16.411 26.769 1.00 50.72 293 GLY A N 1
ATOM 2299 C CA . GLY A 1 293 ? 9.644 17.146 28.030 1.00 50.72 293 GLY A CA 1
ATOM 2300 C C . GLY A 1 293 ? 9.105 18.577 27.947 1.00 50.72 293 GLY A C 1
ATOM 2301 O O . GLY A 1 293 ? 8.784 19.122 28.994 1.00 50.72 293 GLY A O 1
ATOM 2302 N N . ASP A 1 294 ? 8.955 19.176 26.757 1.00 49.09 294 ASP A N 1
ATOM 2303 C CA . ASP A 1 294 ? 8.553 20.587 26.642 1.00 49.09 294 ASP A CA 1
ATOM 2304 C C . ASP A 1 294 ? 7.705 20.859 25.384 1.00 49.09 294 ASP A C 1
ATOM 2306 O O . ASP A 1 294 ? 8.044 20.438 24.272 1.00 49.09 294 ASP A O 1
ATOM 2310 N N . THR A 1 295 ? 6.582 21.563 25.546 1.00 61.00 295 THR A N 1
ATOM 2311 C CA . THR A 1 295 ? 5.728 22.028 24.438 1.00 61.00 295 THR A CA 1
ATOM 2312 C C . THR A 1 295 ? 6.274 23.331 23.871 1.00 61.00 295 THR A C 1
ATOM 2314 O O . THR A 1 295 ? 6.316 24.338 24.574 1.00 61.00 295 THR A O 1
ATOM 2317 N N . ARG A 1 296 ? 6.658 23.349 22.589 1.00 66.50 296 ARG A N 1
ATOM 2318 C CA . ARG A 1 296 ? 7.163 24.556 21.910 1.00 66.50 296 ARG A CA 1
ATOM 2319 C C . ARG A 1 296 ? 6.313 24.891 20.691 1.00 66.50 296 ARG A C 1
ATOM 2321 O O . ARG A 1 296 ? 5.841 23.995 19.991 1.00 66.50 296 ARG A O 1
ATOM 2328 N N . ARG A 1 297 ? 6.136 26.189 20.429 1.00 56.16 297 ARG A N 1
ATOM 2329 C CA . ARG A 1 297 ? 5.554 26.680 19.174 1.00 56.16 297 ARG A CA 1
ATOM 2330 C C . ARG A 1 297 ? 6.596 26.573 18.066 1.00 56.16 297 ARG A C 1
ATOM 2332 O O . ARG A 1 297 ? 7.679 27.141 18.186 1.00 56.16 297 ARG A O 1
ATOM 2339 N N . SER A 1 298 ? 6.259 25.868 16.995 1.00 61.69 298 SER A N 1
ATOM 2340 C CA . SER A 1 298 ? 7.069 25.839 15.782 1.00 61.69 298 SER A CA 1
ATOM 2341 C C . SER A 1 298 ? 6.820 27.092 14.939 1.00 61.69 298 SER A C 1
ATOM 2343 O O . SER A 1 298 ? 5.678 27.519 14.760 1.00 61.69 298 SER A O 1
ATOM 2345 N N . ASN A 1 299 ? 7.893 27.668 14.390 1.00 61.19 299 ASN A N 1
ATOM 2346 C CA . ASN A 1 299 ? 7.820 28.756 13.408 1.00 61.19 299 ASN A CA 1
ATOM 2347 C C . ASN A 1 299 ? 7.630 28.242 11.966 1.00 61.19 299 ASN A C 1
ATOM 2349 O O . ASN A 1 299 ? 7.480 29.048 11.047 1.00 61.19 299 ASN A O 1
ATOM 2353 N N . GLN A 1 300 ? 7.629 26.921 11.737 1.00 60.50 300 GLN A N 1
ATOM 2354 C CA . GLN A 1 300 ? 7.360 26.354 10.416 1.00 60.50 300 GLN A CA 1
ATOM 2355 C C . GLN A 1 300 ? 5.853 26.319 10.144 1.00 60.50 300 GLN A C 1
ATOM 2357 O O . GLN A 1 300 ? 5.099 25.618 10.814 1.00 60.50 300 GLN A O 1
ATOM 2362 N N . ARG A 1 301 ? 5.416 27.054 9.114 1.00 56.38 301 ARG A N 1
ATOM 2363 C CA . ARG A 1 301 ? 4.084 26.898 8.516 1.00 56.38 301 ARG A CA 1
ATOM 2364 C C . ARG A 1 301 ? 4.070 25.618 7.682 1.00 56.38 301 ARG A C 1
ATOM 2366 O O . ARG A 1 301 ? 4.325 25.659 6.482 1.00 56.38 301 ARG A O 1
ATOM 2373 N N . THR A 1 302 ? 3.821 24.481 8.319 1.00 60.31 302 THR A N 1
ATOM 2374 C CA . THR A 1 302 ? 3.522 23.240 7.599 1.00 60.31 302 THR A CA 1
ATOM 2375 C C . THR A 1 302 ? 2.140 23.348 6.934 1.00 60.31 302 THR A C 1
ATOM 2377 O O . THR A 1 302 ? 1.264 24.061 7.439 1.00 60.31 302 THR A O 1
ATOM 2380 N N . PRO A 1 303 ? 1.915 22.695 5.778 1.00 61.78 303 PRO A N 1
ATOM 2381 C CA . PRO A 1 303 ? 0.574 22.562 5.213 1.00 61.78 303 PRO A CA 1
ATOM 2382 C C . PRO A 1 303 ? -0.357 21.951 6.264 1.00 61.78 303 PRO A C 1
ATOM 2384 O O . PRO A 1 303 ? 0.043 20.996 6.927 1.00 61.78 303 PRO A O 1
ATOM 2387 N N . ARG A 1 304 ? -1.578 22.483 6.422 1.00 65.88 304 ARG A N 1
ATOM 2388 C CA . ARG A 1 304 ? -2.556 21.940 7.380 1.00 65.88 304 ARG A CA 1
ATOM 2389 C C . A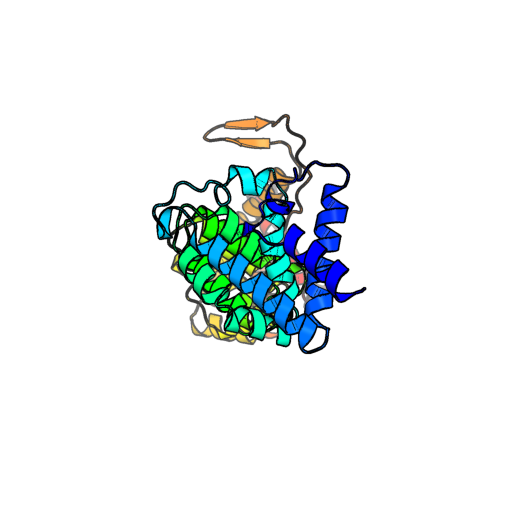RG A 1 304 ? -2.869 20.489 6.997 1.00 65.88 304 ARG A C 1
ATOM 2391 O O . ARG A 1 304 ? -3.459 20.286 5.933 1.00 65.88 304 ARG A O 1
ATOM 2398 N N . PRO A 1 305 ? -2.472 19.489 7.800 1.00 71.25 305 PRO A N 1
ATOM 2399 C CA . PRO A 1 305 ? -2.726 18.102 7.452 1.00 71.25 305 PRO A CA 1
ATOM 2400 C C . PRO A 1 305 ? -4.222 17.796 7.591 1.00 71.25 305 PRO A C 1
ATOM 2402 O O . PRO A 1 305 ? -4.914 18.361 8.440 1.00 71.25 305 PRO A O 1
ATOM 2405 N N . SER A 1 306 ? -4.734 16.891 6.757 1.00 75.19 306 SER A N 1
ATOM 2406 C CA . SER A 1 306 ? -6.077 16.341 6.946 1.00 75.19 306 SER A CA 1
ATOM 2407 C C . SER A 1 306 ? -6.110 15.524 8.238 1.00 75.19 306 SER A C 1
ATOM 2409 O O . SER A 1 306 ? -5.308 14.605 8.410 1.00 75.19 306 SER A O 1
ATOM 2411 N N . VAL A 1 307 ? -7.037 15.850 9.142 1.00 78.62 307 VAL A N 1
ATOM 2412 C CA . VAL A 1 307 ? -7.234 15.104 10.390 1.00 78.62 307 VAL A CA 1
ATOM 2413 C C . VAL A 1 307 ? -8.218 13.976 10.142 1.00 78.62 307 VAL A C 1
ATOM 2415 O O . VAL A 1 307 ? -9.418 14.210 10.013 1.00 78.62 307 VAL A O 1
ATOM 2418 N N . PHE A 1 308 ? -7.711 12.749 10.101 1.00 83.00 308 PHE A N 1
ATOM 2419 C CA . PHE A 1 308 ? -8.549 11.558 10.096 1.00 83.00 308 PHE A CA 1
ATOM 2420 C C . PHE A 1 308 ? -8.780 11.096 11.533 1.00 83.00 308 PHE A C 1
ATOM 2422 O O . PHE A 1 308 ? -7.837 10.920 12.310 1.00 83.00 308 PHE A O 1
ATOM 2429 N N . LEU A 1 309 ? -10.050 10.923 11.898 1.00 86.06 309 LEU A N 1
ATOM 2430 C CA . LEU A 1 309 ? -10.411 10.421 13.216 1.00 86.06 309 LEU A CA 1
ATOM 2431 C C . LEU A 1 309 ? -10.181 8.902 13.279 1.00 86.06 309 LEU A C 1
ATOM 2433 O O . LEU A 1 309 ? -10.524 8.195 12.326 1.00 86.06 309 LEU A O 1
ATOM 2437 N N . PRO A 1 310 ? -9.627 8.377 14.386 1.00 89.38 310 PRO A N 1
ATOM 2438 C CA . PRO A 1 310 ? -9.566 6.938 14.609 1.00 89.38 310 PRO A CA 1
ATOM 2439 C C . PRO A 1 310 ? -10.968 6.307 14.599 1.00 89.38 310 PRO A C 1
ATOM 2441 O O . PRO A 1 310 ? -11.952 6.975 14.923 1.00 89.38 310 PRO A O 1
ATOM 2444 N N . PRO A 1 311 ? -11.095 5.009 14.281 1.00 92.62 311 PRO A N 1
ATOM 2445 C CA . PRO A 1 311 ? -12.389 4.341 14.321 1.00 92.62 311 PRO A CA 1
ATOM 2446 C C . PRO A 1 311 ? -12.923 4.278 15.762 1.00 92.62 311 PRO A C 1
ATOM 2448 O O . PRO A 1 311 ? -12.303 3.682 16.643 1.00 92.62 311 PRO A O 1
ATOM 2451 N N . HIS A 1 312 ? -14.099 4.863 15.997 1.00 95.25 312 HIS A N 1
ATOM 2452 C CA . HIS A 1 312 ? -14.806 4.747 17.273 1.00 95.25 312 HIS A CA 1
ATOM 2453 C C . HIS A 1 312 ? -15.595 3.436 17.331 1.00 95.25 312 HIS A C 1
ATOM 2455 O O . HIS A 1 312 ? -16.429 3.190 16.459 1.00 95.25 312 HIS A O 1
ATOM 2461 N N . PHE A 1 313 ? -15.401 2.616 18.368 1.00 96.38 313 PHE A N 1
ATOM 2462 C CA . PHE A 1 313 ? -15.991 1.273 18.441 1.00 96.38 313 PHE A CA 1
ATOM 2463 C C . PHE A 1 313 ? -17.515 1.265 18.322 1.00 96.38 313 PHE A C 1
ATOM 2465 O O . PHE A 1 313 ? -18.065 0.535 17.498 1.00 96.38 313 PHE A O 1
ATOM 2472 N N . TYR A 1 314 ? -18.201 2.133 19.067 1.00 95.31 314 TYR A N 1
ATOM 2473 C CA . TYR A 1 314 ? -19.659 2.219 18.975 1.00 95.31 314 TYR A CA 1
ATOM 2474 C C . TYR A 1 314 ? -20.137 2.669 17.585 1.00 95.31 314 TYR A C 1
ATOM 2476 O O . TYR A 1 314 ? -21.085 2.097 17.058 1.00 95.31 314 TYR A O 1
ATOM 2484 N N . GLY A 1 315 ? -19.443 3.615 16.944 1.00 93.62 315 GLY A N 1
ATOM 2485 C CA . GLY A 1 315 ? -19.758 4.028 15.575 1.00 93.62 315 GLY A CA 1
ATOM 2486 C C . GLY A 1 315 ? -19.514 2.936 14.529 1.00 93.62 315 GLY A C 1
ATOM 2487 O O . GLY A 1 315 ? -20.188 2.904 13.502 1.00 93.62 315 GLY A O 1
ATOM 2488 N N . GLN A 1 316 ? -18.575 2.014 14.783 1.00 94.88 316 GLN A N 1
ATOM 2489 C CA . GLN A 1 316 ? -18.401 0.835 13.933 1.00 94.88 316 GLN A CA 1
ATOM 2490 C C . GLN A 1 316 ? -19.586 -0.125 14.090 1.00 94.88 316 GLN A C 1
ATOM 2492 O O . GLN A 1 316 ? -20.174 -0.515 13.087 1.00 94.88 316 GLN A O 1
ATOM 2497 N N . LEU A 1 317 ? -19.985 -0.443 15.325 1.00 95.31 317 LEU A N 1
ATOM 2498 C CA . LEU A 1 317 ? -21.112 -1.340 15.611 1.00 95.31 317 LEU A CA 1
ATOM 2499 C C . LEU A 1 317 ? -22.450 -0.841 15.049 1.00 95.31 317 LEU A C 1
ATOM 2501 O O . LEU A 1 317 ? -23.284 -1.642 14.630 1.00 95.31 317 LEU A O 1
ATOM 2505 N N . SER A 1 318 ? -22.665 0.471 15.004 1.00 93.81 318 SER A N 1
ATOM 2506 C CA . SER A 1 318 ? -23.918 1.050 14.515 1.00 93.81 318 SER A CA 1
ATOM 2507 C C . SER A 1 318 ? -24.113 0.952 12.993 1.00 93.81 318 SER A C 1
ATOM 2509 O O . SER A 1 318 ? -25.198 1.278 12.516 1.00 93.81 318 SER A O 1
ATOM 2511 N N . ASN A 1 319 ? -23.124 0.455 12.235 1.00 91.44 319 ASN A N 1
ATOM 2512 C CA . ASN A 1 319 ? -23.213 0.280 10.777 1.00 91.44 319 ASN A CA 1
ATOM 2513 C C . ASN A 1 319 ? -24.107 -0.891 10.329 1.00 91.44 319 ASN A C 1
ATOM 2515 O O . ASN A 1 319 ? -24.404 -1.015 9.139 1.00 91.44 319 ASN A O 1
ATOM 2519 N N . HIS A 1 320 ? -24.527 -1.776 11.238 1.00 91.88 320 HIS A N 1
ATOM 2520 C CA . HIS A 1 320 ? -25.426 -2.881 10.909 1.00 91.88 320 HIS A CA 1
ATOM 2521 C C . HIS A 1 320 ? -26.435 -3.162 12.027 1.00 91.88 320 HIS A C 1
ATOM 2523 O O . HIS A 1 320 ? -26.137 -3.017 13.209 1.00 91.88 320 HIS A O 1
ATOM 2529 N N . LYS A 1 321 ? -27.621 -3.665 11.652 1.00 91.56 321 LYS A N 1
ATOM 2530 C CA . LYS A 1 321 ? -28.785 -3.829 12.548 1.00 91.56 321 LYS A CA 1
ATOM 2531 C C . LYS A 1 321 ? -28.474 -4.552 13.863 1.00 91.56 321 LYS A C 1
ATOM 2533 O O . LYS A 1 321 ? -28.907 -4.109 14.922 1.00 91.56 321 LYS A O 1
ATOM 2538 N N . THR A 1 322 ? -27.720 -5.651 13.803 1.00 93.25 322 THR A N 1
ATOM 2539 C CA . THR A 1 322 ? -27.344 -6.433 14.994 1.00 93.25 322 THR A CA 1
ATOM 2540 C C . THR A 1 322 ? -26.513 -5.617 15.984 1.00 93.25 322 THR A C 1
ATOM 2542 O O . THR A 1 322 ? -26.775 -5.669 17.181 1.00 93.25 322 THR A O 1
ATOM 2545 N N . GLY A 1 323 ? -25.534 -4.849 15.496 1.00 93.31 323 GLY A N 1
ATOM 2546 C CA . GLY A 1 323 ? -24.690 -4.011 16.341 1.00 93.31 323 GLY A CA 1
ATOM 2547 C C . GLY A 1 323 ? -25.457 -2.799 16.868 1.00 93.31 323 GLY A C 1
ATOM 2548 O O . GLY A 1 323 ? -25.355 -2.492 18.051 1.00 93.31 323 GLY A O 1
ATOM 2549 N N . SER A 1 324 ? -26.321 -2.185 16.053 1.00 91.69 324 SER A N 1
ATOM 2550 C CA . SER A 1 324 ? -27.225 -1.117 16.505 1.00 91.69 324 SER A CA 1
ATOM 2551 C C . SER A 1 324 ? -28.144 -1.583 17.641 1.00 91.69 324 SER A C 1
ATOM 2553 O O . SER A 1 324 ? -28.220 -0.915 18.666 1.00 91.69 324 SER A O 1
ATOM 2555 N N . SER A 1 325 ? -28.763 -2.762 17.508 1.00 92.00 325 SER A N 1
ATOM 2556 C CA . SER A 1 325 ? -29.654 -3.325 18.541 1.00 92.00 325 SER A CA 1
ATOM 2557 C C . SER A 1 325 ? -28.907 -3.596 19.855 1.00 92.00 325 SER A C 1
ATOM 2559 O O . SER A 1 325 ? -29.431 -3.378 20.945 1.00 92.00 325 SER A O 1
ATOM 2561 N N . LEU A 1 326 ? -27.651 -4.050 19.761 1.00 93.06 326 LEU A N 1
ATOM 2562 C CA . LEU A 1 326 ? -26.782 -4.269 20.919 1.00 93.06 326 LEU A CA 1
ATOM 2563 C C . LEU A 1 326 ? -26.476 -2.957 21.660 1.00 93.06 326 LEU A C 1
ATOM 2565 O O . LEU A 1 326 ? -26.500 -2.919 22.891 1.00 93.06 326 LEU A O 1
ATOM 2569 N N . LEU A 1 327 ? -26.203 -1.883 20.915 1.00 92.69 327 LEU A N 1
ATOM 2570 C CA . LEU A 1 327 ? -25.928 -0.560 21.477 1.00 92.69 327 LEU A CA 1
ATOM 2571 C C . LEU A 1 327 ? -27.166 0.065 22.128 1.00 92.69 327 LEU A C 1
ATOM 2573 O O . LEU A 1 327 ? -27.045 0.616 23.224 1.00 92.69 327 LEU A O 1
ATOM 2577 N N . GLU A 1 328 ? -28.336 -0.042 21.492 1.00 89.75 328 GLU A N 1
ATOM 2578 C CA . GLU A 1 328 ? -29.612 0.430 22.050 1.00 89.75 328 GLU A CA 1
ATOM 2579 C C . GLU A 1 328 ? -29.911 -0.226 23.401 1.00 89.75 328 GLU A C 1
ATOM 2581 O O . GLU A 1 328 ? -30.318 0.454 24.339 1.00 89.75 328 GLU A O 1
ATOM 2586 N N . ALA A 1 329 ? -29.648 -1.528 23.526 1.00 90.25 329 ALA A N 1
ATOM 2587 C CA . ALA A 1 329 ? -29.919 -2.266 24.754 1.00 90.25 329 ALA A CA 1
ATOM 2588 C C . ALA A 1 329 ? -28.937 -1.947 25.898 1.00 90.25 329 ALA A C 1
ATOM 2590 O O . ALA A 1 329 ? -29.347 -1.915 27.056 1.00 90.25 329 ALA A O 1
ATOM 2591 N N . GLN A 1 330 ? -27.642 -1.754 25.610 1.00 91.06 330 GLN A N 1
ATOM 2592 C CA . GLN A 1 330 ? -26.599 -1.770 26.653 1.00 91.06 330 GLN A CA 1
ATOM 2593 C C . GLN A 1 330 ? -25.836 -0.458 26.864 1.00 91.06 330 GLN A C 1
ATOM 2595 O O . GLN A 1 330 ? -25.168 -0.306 27.890 1.00 91.06 330 GLN A O 1
ATOM 2600 N N . ILE A 1 331 ? -25.844 0.450 25.888 1.00 91.25 331 ILE A N 1
ATOM 2601 C CA . ILE A 1 331 ? -24.958 1.625 25.880 1.00 91.25 331 ILE A CA 1
ATOM 2602 C C . ILE A 1 331 ? -25.763 2.920 25.844 1.00 91.25 331 ILE A C 1
ATOM 2604 O O . ILE A 1 331 ? -25.486 3.839 26.612 1.00 91.25 331 ILE A O 1
ATOM 2608 N N . PHE A 1 332 ? -26.778 2.987 24.986 1.00 87.81 332 PHE A N 1
ATOM 2609 C CA . PHE A 1 332 ? -27.520 4.216 24.724 1.00 87.81 332 PHE A CA 1
ATOM 2610 C C . PHE A 1 332 ? -28.200 4.825 25.969 1.00 87.81 332 PHE A C 1
ATOM 2612 O O . PHE A 1 332 ? -28.022 6.023 26.193 1.00 87.81 332 PHE A O 1
ATOM 2619 N N . PRO A 1 333 ? -28.883 4.049 26.841 1.00 88.69 333 PRO A N 1
ATOM 2620 C CA . PRO A 1 333 ? -29.519 4.606 28.037 1.00 88.69 333 PRO A CA 1
ATOM 2621 C C . PRO A 1 333 ? -28.518 5.258 28.999 1.00 88.69 333 PRO A C 1
ATOM 2623 O O . PRO A 1 333 ? -28.793 6.320 29.553 1.00 88.69 333 PRO A O 1
ATOM 2626 N N . ALA A 1 334 ? -27.337 4.652 29.158 1.00 88.25 334 ALA A N 1
ATOM 2627 C CA . ALA A 1 334 ? -26.281 5.184 30.015 1.00 88.25 334 ALA A CA 1
ATOM 2628 C C . ALA A 1 334 ? -25.717 6.500 29.458 1.00 88.25 334 ALA A C 1
ATOM 2630 O O . ALA A 1 334 ? -25.618 7.475 30.194 1.00 88.25 334 ALA A O 1
ATOM 2631 N N . LEU A 1 335 ? -25.444 6.565 28.148 1.00 88.44 335 LEU A N 1
ATOM 2632 C CA . LEU A 1 335 ? -24.936 7.783 27.504 1.00 88.44 335 LEU A CA 1
ATOM 2633 C C . LEU A 1 335 ? -25.912 8.962 27.620 1.00 88.44 335 LEU A C 1
ATOM 2635 O O . LEU A 1 335 ? -25.492 10.082 27.905 1.00 88.44 335 LEU A O 1
ATOM 2639 N N . VAL A 1 336 ? -27.212 8.726 27.411 1.00 87.06 336 VAL A N 1
ATOM 2640 C CA . VAL A 1 336 ? -28.238 9.776 27.543 1.00 87.06 336 VAL A CA 1
ATOM 2641 C C . VAL A 1 336 ? -28.332 10.262 28.990 1.00 87.06 336 VAL A C 1
ATOM 2643 O O . VAL A 1 336 ? -28.416 11.466 29.229 1.00 87.06 336 VAL A O 1
ATOM 2646 N N . ASN A 1 337 ? -28.277 9.342 29.955 1.00 88.25 337 ASN A N 1
ATOM 2647 C CA . ASN A 1 337 ? -28.290 9.679 31.374 1.00 88.25 337 ASN A CA 1
ATOM 2648 C C . ASN A 1 337 ? -27.062 10.510 31.782 1.00 88.25 337 ASN A C 1
ATOM 2650 O O . ASN A 1 337 ? -27.210 11.499 32.498 1.00 88.25 337 ASN A O 1
ATOM 2654 N N . ASP A 1 338 ? -25.875 10.152 31.288 1.00 87.19 338 ASP A N 1
ATOM 2655 C CA . ASP A 1 338 ? -24.642 10.907 31.524 1.00 87.19 338 ASP A CA 1
ATOM 2656 C C . ASP A 1 338 ? -24.758 12.334 30.965 1.00 87.19 338 ASP A C 1
ATOM 2658 O O . ASP A 1 338 ? -24.494 13.303 31.671 1.00 87.19 338 ASP A O 1
ATOM 2662 N N . ILE A 1 339 ? -25.238 12.498 29.729 1.00 88.38 339 ILE A N 1
ATOM 2663 C CA . ILE A 1 339 ? -25.378 13.824 29.102 1.00 88.38 339 ILE A CA 1
ATOM 2664 C C . ILE A 1 339 ? -26.379 14.715 29.853 1.00 88.38 339 ILE A C 1
ATOM 2666 O O . ILE A 1 339 ? -26.158 15.920 29.956 1.00 88.38 339 ILE A O 1
ATOM 2670 N N . ARG A 1 340 ? -27.467 14.145 30.384 1.00 87.94 340 ARG A N 1
ATOM 2671 C CA . ARG A 1 340 ? -28.501 14.900 31.117 1.00 87.94 340 ARG A CA 1
ATOM 2672 C C . ARG A 1 340 ? -28.072 15.322 32.515 1.00 87.94 340 ARG A C 1
ATOM 2674 O O . ARG A 1 340 ? -28.456 16.399 32.960 1.00 87.94 340 ARG A O 1
ATOM 2681 N N . ASN A 1 341 ? -27.331 14.463 33.210 1.00 86.44 341 ASN A N 1
ATOM 2682 C CA . ASN A 1 341 ? -27.099 14.611 34.646 1.00 86.44 341 ASN A CA 1
ATOM 2683 C C . ASN A 1 341 ? -25.705 15.136 35.004 1.00 86.44 341 ASN A C 1
ATOM 2685 O O . ASN A 1 341 ? -25.472 15.478 36.163 1.00 86.44 341 ASN A O 1
ATOM 2689 N N . ILE A 1 342 ? -24.763 15.198 34.057 1.00 85.25 342 ILE A N 1
ATOM 2690 C CA . ILE A 1 342 ? -23.435 15.755 34.329 1.00 85.25 342 ILE A CA 1
ATOM 2691 C C . ILE A 1 342 ? -23.544 17.274 34.541 1.00 85.25 342 ILE A C 1
ATOM 2693 O O . ILE A 1 342 ? -23.854 18.029 33.624 1.00 85.25 342 ILE A O 1
ATOM 2697 N N . SER A 1 343 ? -23.212 17.729 35.753 1.00 76.81 343 SER A N 1
ATOM 2698 C CA . SER A 1 343 ? -23.231 19.141 36.168 1.00 76.81 343 SER A CA 1
ATOM 2699 C C . SER A 1 343 ? -22.143 20.008 35.519 1.00 76.81 343 SER A C 1
ATOM 2701 O O . SER A 1 343 ? -22.169 21.226 35.679 1.00 76.81 343 SER A O 1
ATOM 2703 N N . ALA A 1 344 ? -21.176 19.395 34.818 1.00 79.31 344 ALA A N 1
ATOM 2704 C CA . ALA A 1 344 ? -20.028 20.045 34.170 1.00 79.31 344 ALA A CA 1
ATOM 2705 C C . ALA A 1 344 ? -19.237 20.995 35.098 1.00 79.31 344 ALA A C 1
ATOM 2707 O O . ALA A 1 344 ? -18.674 21.995 34.656 1.00 79.31 344 ALA A O 1
ATOM 2708 N N . SER A 1 345 ? -19.192 20.676 36.395 1.00 86.56 345 SER A N 1
ATOM 2709 C CA . SER A 1 345 ? -18.598 21.510 37.448 1.00 86.56 345 SER A CA 1
ATOM 2710 C C . SER A 1 345 ? -17.079 21.387 37.571 1.00 86.56 345 SER A C 1
ATOM 2712 O O . SER A 1 345 ? -16.427 22.296 38.080 1.00 86.56 345 SER A O 1
ATOM 2714 N N . SER A 1 346 ? -16.505 20.271 37.120 1.00 92.50 346 SER A N 1
ATOM 2715 C CA . SER A 1 346 ? -15.066 20.006 37.149 1.00 92.50 346 SER A CA 1
ATOM 2716 C C . SER A 1 346 ? -14.519 19.680 35.756 1.00 92.50 346 SER A C 1
ATOM 2718 O O . SER A 1 346 ? -15.259 19.314 34.841 1.00 92.50 346 SER A O 1
ATOM 2720 N N . TRP A 1 347 ? -13.196 19.764 35.584 1.00 89.12 347 TRP A N 1
ATOM 2721 C CA . TRP A 1 347 ? -12.536 19.327 34.346 1.00 89.12 347 TRP A CA 1
ATOM 2722 C C . TRP A 1 347 ? -12.796 17.851 34.026 1.00 89.12 347 TRP A C 1
ATOM 2724 O O . TRP A 1 347 ? -12.907 17.485 32.856 1.00 89.12 347 TRP A O 1
ATOM 2734 N N . GLU A 1 348 ? -12.929 17.011 35.053 1.00 89.31 348 GLU A N 1
ATOM 2735 C CA . GLU A 1 348 ? -13.269 15.597 34.896 1.00 89.31 348 GLU A CA 1
ATOM 2736 C C . GLU A 1 348 ? -14.700 15.419 34.378 1.00 89.31 348 GLU A C 1
ATOM 2738 O O . GLU A 1 348 ? -14.917 14.644 33.445 1.00 89.31 348 GLU A O 1
ATOM 2743 N N . ASP A 1 349 ? -15.653 16.191 34.907 1.00 89.56 349 ASP A N 1
ATOM 2744 C CA . ASP A 1 349 ? -17.046 16.196 34.445 1.00 89.56 349 ASP A CA 1
ATOM 2745 C C . ASP A 1 349 ? -17.141 16.642 32.983 1.00 89.56 349 ASP A C 1
ATOM 2747 O O . ASP A 1 349 ? -17.790 15.986 32.169 1.00 89.56 349 ASP A O 1
ATOM 2751 N N . ILE A 1 350 ? -16.429 17.714 32.616 1.00 92.12 350 ILE A N 1
ATOM 2752 C CA . ILE A 1 350 ? -16.362 18.201 31.231 1.00 92.12 350 ILE A CA 1
ATOM 2753 C C . ILE A 1 350 ? -15.789 17.118 30.310 1.00 92.12 350 ILE A C 1
ATOM 2755 O O . ILE A 1 350 ? -16.295 16.907 29.206 1.00 92.12 350 ILE A O 1
ATOM 2759 N N . LYS A 1 351 ? -14.744 16.405 30.745 1.00 92.44 351 LYS A N 1
ATOM 2760 C CA . LYS A 1 351 ? -14.129 15.341 29.946 1.00 92.44 351 LYS A CA 1
ATOM 2761 C C . LYS A 1 351 ? -15.066 14.144 29.764 1.00 92.44 351 LYS A C 1
ATOM 2763 O O . LYS A 1 351 ? -15.151 13.610 28.658 1.00 92.44 351 LYS A O 1
ATOM 2768 N N . ARG A 1 352 ? -15.808 13.756 30.806 1.00 91.69 352 ARG A N 1
ATOM 2769 C CA . ARG A 1 352 ? -16.855 12.723 30.721 1.00 91.69 352 ARG A CA 1
ATOM 2770 C C . ARG A 1 352 ? -17.983 13.140 29.781 1.00 91.69 352 ARG A C 1
ATOM 2772 O O . ARG A 1 352 ? -18.379 12.343 28.936 1.00 91.69 352 ARG A O 1
ATOM 2779 N N . LEU A 1 353 ? -18.426 14.396 29.852 1.00 92.81 353 LEU A N 1
ATOM 2780 C CA . LEU A 1 353 ? -19.432 14.935 28.938 1.00 92.81 353 LEU A CA 1
ATOM 2781 C C . LEU A 1 353 ? -18.948 14.894 27.481 1.00 92.81 353 LEU A C 1
ATOM 2783 O O . LEU A 1 353 ? -19.665 14.406 26.611 1.00 92.81 353 LEU A O 1
ATOM 2787 N N . LYS A 1 354 ? -17.707 15.324 27.205 1.00 94.69 354 LYS A N 1
ATOM 2788 C CA . LYS A 1 354 ? -17.096 15.207 25.867 1.00 94.69 354 LYS A CA 1
ATOM 2789 C C . LYS A 1 354 ? -17.069 13.758 25.381 1.00 94.69 354 LYS A C 1
ATOM 2791 O O . LYS A 1 354 ? -17.409 13.502 24.230 1.00 94.69 354 LYS A O 1
ATOM 2796 N N . ALA A 1 355 ? -16.681 12.822 26.245 1.00 94.81 355 ALA A N 1
ATOM 2797 C CA . ALA A 1 355 ? -16.621 11.403 25.911 1.00 94.81 355 ALA A CA 1
ATOM 2798 C C . ALA A 1 355 ? -18.006 10.851 25.540 1.00 94.81 355 ALA A C 1
ATOM 2800 O O . ALA A 1 355 ? -18.145 10.189 24.511 1.00 94.81 355 ALA A O 1
ATOM 2801 N N . ALA A 1 356 ? -19.035 11.184 26.324 1.00 93.12 356 ALA A N 1
ATOM 2802 C CA . ALA A 1 356 ? -20.411 10.789 26.043 1.00 93.12 356 ALA A CA 1
ATOM 2803 C C . ALA A 1 356 ? -20.932 11.397 24.729 1.00 93.12 356 ALA A C 1
ATOM 2805 O O . ALA A 1 356 ? -21.550 10.694 23.931 1.00 93.12 356 ALA A O 1
ATOM 2806 N N . LEU A 1 357 ? -20.623 12.670 24.452 1.00 92.56 357 LEU A N 1
ATOM 2807 C CA . LEU A 1 357 ? -20.998 13.339 23.203 1.00 92.56 357 LEU A CA 1
ATOM 2808 C C . LEU A 1 357 ? -20.321 12.710 21.977 1.00 92.56 357 LEU A C 1
ATOM 2810 O O . LEU A 1 357 ? -20.999 12.436 20.989 1.00 92.56 357 LEU A O 1
ATOM 2814 N N . TRP A 1 358 ? -19.015 12.427 22.029 1.00 93.38 358 TRP A N 1
ATOM 2815 C CA . TRP A 1 358 ? -18.308 11.744 20.936 1.00 93.38 358 TRP A CA 1
ATOM 2816 C C . TRP A 1 358 ? -18.861 10.336 20.682 1.00 93.38 358 TRP A C 1
ATOM 2818 O O . TRP A 1 358 ? -19.088 9.955 19.529 1.00 93.38 358 TRP A O 1
ATOM 2828 N N . ALA A 1 359 ? -19.138 9.583 21.746 1.00 93.00 359 ALA A N 1
ATOM 2829 C CA . ALA A 1 359 ? -19.777 8.275 21.654 1.00 93.00 359 ALA A CA 1
ATOM 2830 C C . ALA A 1 359 ? -21.178 8.367 21.017 1.00 93.00 359 ALA A C 1
ATOM 2832 O O . ALA A 1 359 ? -21.511 7.596 20.114 1.00 93.00 359 ALA A O 1
ATOM 2833 N N . LEU A 1 360 ? -21.991 9.344 21.425 1.00 89.94 360 LEU A N 1
ATOM 2834 C CA . LEU A 1 360 ? -23.339 9.533 20.891 1.00 89.94 360 LEU A CA 1
ATOM 2835 C C . LEU A 1 360 ? -23.326 9.957 19.415 1.00 89.94 360 LEU A C 1
ATOM 2837 O O . LEU A 1 360 ? -24.041 9.389 18.594 1.00 89.94 360 LEU A O 1
ATOM 2841 N N . VAL A 1 361 ? -22.483 10.920 19.046 1.00 87.56 361 VAL A N 1
ATOM 2842 C CA . VAL A 1 361 ? -22.379 11.408 17.663 1.00 87.56 361 VAL A CA 1
ATOM 2843 C C . VAL A 1 361 ? -21.917 10.291 16.725 1.00 87.56 361 VAL A C 1
ATOM 2845 O O . VAL A 1 361 ? -22.504 10.076 15.668 1.00 87.56 361 VAL A O 1
ATOM 2848 N N . THR A 1 362 ? -20.910 9.512 17.121 1.00 86.75 362 THR A N 1
ATOM 2849 C CA . THR A 1 362 ? -20.387 8.426 16.274 1.00 86.75 362 THR A CA 1
ATOM 2850 C C . THR A 1 362 ? -21.385 7.289 16.059 1.00 86.75 362 THR A C 1
ATOM 2852 O O . THR A 1 362 ? -21.413 6.721 14.971 1.00 86.75 362 THR A O 1
ATOM 2855 N N . THR A 1 363 ? -22.236 6.979 17.042 1.00 82.38 363 THR A N 1
ATOM 2856 C CA . THR A 1 363 ? -23.296 5.960 16.889 1.00 82.38 363 THR A CA 1
ATOM 2857 C C . THR A 1 363 ? -24.437 6.388 15.967 1.00 82.38 363 THR A C 1
ATOM 2859 O O . THR A 1 363 ? -25.145 5.544 15.413 1.00 82.38 363 THR A O 1
ATOM 2862 N N . THR A 1 364 ? -24.633 7.692 15.792 1.00 73.31 364 THR A N 1
ATOM 2863 C CA . THR A 1 364 ? -25.842 8.258 15.173 1.00 73.31 364 THR A CA 1
ATOM 2864 C C . THR A 1 364 ? -25.587 8.807 13.777 1.00 73.31 364 THR A C 1
ATOM 2866 O O . THR A 1 364 ? -26.493 8.809 12.951 1.00 73.31 364 THR A O 1
ATOM 2869 N N . LEU A 1 365 ? -24.332 9.142 13.464 1.00 66.69 365 LEU A N 1
ATOM 2870 C CA . LEU A 1 365 ? -23.867 9.470 12.112 1.00 66.69 365 LEU A CA 1
ATOM 2871 C C . LEU A 1 365 ? -24.060 8.330 11.100 1.00 66.69 365 LEU A C 1
ATOM 2873 O O . LEU A 1 365 ? -24.205 8.592 9.910 1.00 66.69 365 LEU A O 1
ATOM 2877 N N . THR A 1 366 ? -24.034 7.073 11.547 1.00 58.72 366 THR A N 1
ATOM 2878 C CA . THR A 1 366 ? -24.030 5.897 10.660 1.00 58.72 366 THR A CA 1
ATOM 2879 C C . THR A 1 366 ? -25.339 5.114 10.648 1.00 58.72 366 THR A C 1
ATOM 2881 O O . THR A 1 366 ? -25.461 4.148 9.897 1.00 58.72 366 THR A O 1
ATOM 2884 N N . SER A 1 367 ? -26.330 5.501 11.455 1.00 53.44 367 SER A N 1
ATOM 2885 C CA . SER A 1 367 ? -27.470 4.638 11.752 1.00 53.44 367 SER A CA 1
ATOM 2886 C C . SER A 1 367 ? -28.840 5.283 11.552 1.00 53.44 367 SER A C 1
ATOM 2888 O O . SER A 1 367 ? -29.042 6.494 11.620 1.00 53.44 367 SER A O 1
ATOM 2890 N N . THR A 1 368 ? -29.822 4.396 11.412 1.00 52.31 368 THR A N 1
ATOM 2891 C CA . THR A 1 368 ? -31.255 4.651 11.593 1.00 52.31 368 THR A CA 1
ATOM 2892 C C . THR A 1 368 ? -31.621 5.054 13.031 1.00 52.31 368 THR A C 1
ATOM 2894 O O . THR A 1 368 ? -32.789 5.308 13.290 1.00 52.31 368 THR A O 1
ATOM 2897 N N . LEU A 1 369 ? -30.659 5.127 13.970 1.00 55.66 369 LEU A N 1
ATOM 2898 C CA . LEU A 1 369 ? -30.883 5.523 15.373 1.00 55.66 369 LEU A CA 1
ATOM 2899 C C . LEU A 1 369 ? -31.136 7.025 15.536 1.00 55.66 369 LEU A C 1
ATOM 2901 O O . LEU A 1 369 ? -31.420 7.493 16.637 1.00 55.66 369 LEU A O 1
ATOM 2905 N N . THR A 1 370 ? -31.045 7.795 14.451 1.00 59.81 370 THR A N 1
ATOM 2906 C CA . THR A 1 370 ? -31.492 9.191 14.415 1.00 59.81 370 THR A CA 1
ATOM 2907 C C . THR A 1 370 ? -32.943 9.324 14.880 1.00 59.81 370 THR A C 1
ATOM 2909 O O . THR A 1 370 ? -33.235 10.240 15.644 1.00 59.81 370 THR A O 1
ATOM 2912 N N . SER A 1 371 ? -33.823 8.373 14.535 1.00 57.12 371 SER A N 1
ATOM 2913 C CA . SER A 1 371 ? -35.202 8.357 15.043 1.00 57.12 371 SER A CA 1
ATOM 2914 C C . SER A 1 371 ? -35.270 8.106 16.553 1.00 57.12 371 SER A C 1
ATOM 2916 O O . SER A 1 371 ? -36.043 8.760 17.259 1.00 57.12 371 SER A O 1
ATOM 2918 N N . THR A 1 372 ? -34.436 7.199 17.073 1.00 58.97 372 THR A N 1
ATOM 2919 C CA . THR A 1 372 ? -34.382 6.866 18.503 1.00 58.97 372 THR A CA 1
ATOM 2920 C C . THR A 1 372 ? -33.870 8.063 19.310 1.00 58.97 372 THR A C 1
ATOM 2922 O O . THR A 1 372 ? -34.531 8.476 20.262 1.00 58.97 372 THR A O 1
ATOM 2925 N N . LEU A 1 373 ? -32.797 8.722 18.849 1.00 59.91 373 LEU A N 1
ATOM 2926 C CA . LEU A 1 373 ? -32.275 9.972 19.417 1.00 59.91 373 LEU A CA 1
ATOM 2927 C C . LEU A 1 373 ? -33.346 11.055 19.543 1.00 59.91 373 LEU A C 1
ATOM 2929 O O . LEU A 1 373 ? -33.496 11.633 20.619 1.00 59.91 373 LEU A O 1
ATOM 2933 N N . THR A 1 374 ? -34.076 11.335 18.455 1.00 58.75 374 THR A N 1
ATOM 2934 C CA . THR A 1 374 ? -35.094 12.395 18.445 1.00 58.75 374 THR A CA 1
ATOM 2935 C C . THR A 1 374 ? -36.199 12.132 19.459 1.00 58.75 374 THR A C 1
ATOM 2937 O O . THR A 1 374 ? -36.669 13.071 20.089 1.00 58.75 374 THR A O 1
ATOM 2940 N N . SER A 1 375 ? -36.564 10.868 19.688 1.00 57.44 375 SER A N 1
ATOM 2941 C CA . SER A 1 375 ? -37.568 10.524 20.700 1.00 57.44 375 SER A CA 1
ATOM 2942 C C . SER A 1 375 ? -37.042 10.658 22.134 1.00 57.44 375 SER A C 1
ATOM 2944 O O . SER A 1 375 ? -37.781 11.061 23.025 1.00 57.44 375 SER A O 1
ATOM 2946 N N . THR A 1 376 ? -35.754 10.366 22.354 1.00 58.84 376 THR A N 1
ATOM 2947 C CA . THR A 1 376 ? -35.143 10.318 23.691 1.00 58.84 376 THR A CA 1
ATOM 2948 C C . THR A 1 376 ? -34.460 11.603 24.136 1.00 58.84 376 THR A C 1
ATOM 2950 O O . THR A 1 376 ? -34.088 11.672 25.295 1.00 58.84 376 THR A O 1
ATOM 2953 N N . LEU A 1 377 ? -34.200 12.586 23.266 1.00 56.00 377 LEU A N 1
ATOM 2954 C CA . LEU A 1 377 ? -33.603 13.880 23.651 1.00 56.00 377 LEU A CA 1
ATOM 2955 C C . LEU A 1 377 ? -34.632 15.012 23.749 1.00 56.00 377 LEU A C 1
ATOM 2957 O O . LEU A 1 377 ? -34.368 16.002 24.421 1.00 56.00 377 LEU A O 1
ATOM 2961 N N . VAL A 1 378 ? -35.787 14.871 23.095 1.00 51.44 378 VAL A N 1
ATOM 2962 C CA . VAL A 1 378 ? -36.868 15.875 23.107 1.00 51.44 378 VAL A CA 1
ATOM 2963 C C . VAL A 1 378 ? -37.762 15.757 24.358 1.00 51.44 378 VAL A C 1
ATOM 2965 O O . VAL A 1 378 ? -38.458 16.710 24.701 1.00 51.44 378 VAL A O 1
ATOM 2968 N N . HIS A 1 379 ? -37.695 14.630 25.074 1.00 42.31 379 HIS A N 1
ATOM 2969 C CA . HIS A 1 379 ? -38.371 14.371 26.354 1.00 42.31 379 HIS A CA 1
ATOM 2970 C C . HIS A 1 379 ? -37.359 14.025 27.428 1.00 42.31 379 HIS A C 1
ATOM 2972 O O . HIS A 1 379 ? -37.400 14.581 28.541 1.00 42.31 379 HIS A O 1
#

Mean predicted aligned error: 7.29 Å

Nearest PDB structures (foldseek):
  7pe7-assembly1_F  TM=9.498E-01  e=1.293E-24  Homo sapiens
  7tzo-assembly1_E  TM=9.353E-01  e=8.741E-21  Homo sapiens
  6kbm-assembly1_A  TM=3.878E-01  e=1.042E-02  Saccharomyces cerevisiae
  7ycj-assembly1_A  TM=3.399E-01  e=7.491E-03  Saccharomyces cerevisiae
  8a9k-assembly1_B  TM=3.601E-01  e=4.616E-01  Homo sapiens

Foldseek 3Di:
DVVVVLVVLLCCLQVVNVNQLVAFCPPPCNVVNLVVLLVSLVVLLPDPPVSLVSNLVRLLSVLVVLCQPCVRPVDPDCSQAPPSCVTGSSVSVLLSLQSLQVDPSSVVSCVVSCVLVSLLVCLLPQRRLVVLLSNLLNHADLDDDSNLVSLLCQLARYDPVSVLSSLVVLLVCLVVPRPPCLPRSLVSLLVQCPHPDPSSNVSSLVSLVVSLVDVSNLVSNLVVVHDQPVVPPSSLLSLLLLLLDPSSVVVCVVVVNLVVVVVVLVPPVLLVLLVVQVVLCCVQVAQWDDDDPDIDRDPDPDDRDDRDRGDDNLLSLLNDDVSLVVCVVPPVVVLLVLCVPQPVPDPVSVSSNSSSVVSVCSNCVNHPCVVVCVVSVVD

Radius of gyration: 27.37 Å; Cα contacts (8 Å, |Δi|>4): 443; chains: 1; bounding box: 73×44×82 Å

InterPro domains:
  IPR016024 Armadillo-type fold [SSF48371] (96-363)
  IPR028268 Pianissimo family [PTHR13298] (3-360)
  IPR029451 Rapamycin-insensitive companion of mTOR, middle domain [PF14666] (77-174)
  IPR029451 Rapamycin-insensitive companion of mTOR, middle domain [SM01307] (1-176)
  IPR029453 Rapamycin-insensitive companion of mTOR, domain 4 [PF14663] (181-286)
  IPR029453 Rapamycin-insensitive companion of mTOR, domain 4 [SM01303] (177-291)

pLDDT: mean 89.08, std 12.82, range [39.75, 98.75]

Sequence (379 aa):
MMHRFVRRLLHFVTPSACLFSRVDVALESGRSISLSALDLTVFLLHSDDDGSAYLDELLKDIVKWLSLCPSLSGGSERCLSASPLISTLSSVYPLILGSLTAHSHGLRALEKAGVFQMLLRLSSDKTQELLMRLVITAFDYCQDGLARVLLSKTLTGGTESTRVYATLHLRVLLRIGVDFFTNWGVELLLTQLHDPSPSVAHHALTILHEACDDKANLHALVQMKPALSHLGESGALLLIRFASISKGFSYLNERGFITKELERWRREYNIRYVDIVEQHLNDALTTWTRGHGDTRRSNQRTPRPSVFLPPHFYGQLSNHKTGSSLLEAQIFPALVNDIRNISASSWEDIKRLKAALWALVTTTLTSTLTSTLTSTLVH

Secondary structure (DSSP, 8-state):
-HHHHHHHHHHHH-GGG-SGGGSBTTSTTHHHHHHHHHHHHHHHHHS-HHHHHHHHHHHHHHHHHHHT-HHHH----GGGSHHHHHHBGGGGHHHHHHHHHTSHHHHHHHHHTTHHHHHHHHTT-TT-HHHHHHHHHHS--SS-SHHHHHHHHHHHHS-HHHHHHHHHHHHHHHHTT-TTHHHHHHHHHHHHTT-SSHHHHHHHHHHHHHHTTSHHHHHHHHHH----GGGHHHHHHHHHHHTTSHHHHHHHHHTTHHHHHHHHIIIIIHHHHHHHHHHHHHHHHS-EEE-SS-EEE----------PPPPPHHHHHTTSHHHHHHHHHHTHHHHHHHHHH----SHHHHHHHHHHHHHHHHHHTTSTTHHHHHHHH--